Protein AF-A0A3P6PD45-F1 (afdb_monomer_lite)

pLDDT: mean 91.89, std 12.16, range [26.55, 98.56]

Radius of gyration: 24.31 Å; chains: 1; bounding box: 67×61×64 Å

Organism: Anisakis simplex (NCBI:txid6269)

Sequence (466 aa):
MYESKDQSHSRAINNIRQIYTSCMDQQRLAQLGGTELVKAIEVYYTLYSTPSNHTLHRSRSTQMGYWPIVHGEKWHANDFDLTNLLIYTSVTRSMEIFLDIYVSQDQRNVSRRMIHVDQGSLGLGGSARAYYLNMTRYTKQMRAYRQYMINKILLVAEDAGEPRTREEIAKGVEEIIDLEKQIAEIMISEEHRRNYTRLYNSHKLSELNELFPLVDWDRYFRAVMPEDLHDYLNTDPDIIVNEMEFLKKLTDLLRAADPRIITNYIVWRYTSAWSFQLDSRYDDVQQDFLRMLIGKERKSPRWKDCSSAASSRMAYAASALYVREYFNEADKNAAMEMIRDLHEAFREMVTHNDWMDEQTRKIAIEKSRAMQSLIGYPDFVLSDEKLDDFYKLLKFEPGDTYAAMVQKTTKWKQDRAFRRLIEPVDKSDFGISSSTVNAFYSSLKNSITFPAAVLQSPLFDRSFPK

Foldseek 3Di:
DLPDPDDDPFPLLVLLSVLLVLLVPQVVQAVCFCVVLLCLQDVDDDDDDDPDDPDPPPPVDLHLAHQCLQPPPSGDLVPQAPQSLLLNLCQQQNAQDQWRWFWDADPVHLFFIAIEIEGGAFLVGNQCLCCLVCCVVNVLLVVLQLLLLLLLSQSSNVSNVRHDDSVSNSVLSVLLSVLRSLLSVLHDDPVNLPPVVLQFDKDFQVCCCVLAVSHPSLSSCCSQEDPVCNVVVVVRDIHTYRCSSSSNSSNVSVVPDRSSSVSNNSSSSSSSSCPSQHHVSSVVSVQSSCCRNPVNPDDDDSSVVSLVVSCVLQQLSNQLVCCVPPFDVVLQVLVVVVVVVVLVVVLVVLVPDDPDDPVRSVVVNVLSVQEAEATAHDPLSPPSVSSCVVCVQQDDDPPQRSSNSSRSSSSVVSNVRNVSNPPTDDLNDLVGHLLDQDKDADPSSNYIYYRRNVCDPPNHDSPDDD

Structure (mmCIF, N/CA/C/O backbone):
data_AF-A0A3P6PD45-F1
#
_entry.id   AF-A0A3P6PD45-F1
#
loop_
_atom_site.group_PDB
_atom_site.id
_atom_site.type_symbol
_atom_site.label_atom_id
_atom_site.label_alt_id
_atom_site.label_comp_id
_atom_site.label_asym_id
_atom_site.label_entity_id
_atom_site.label_seq_id
_atom_site.pdbx_PDB_ins_code
_atom_site.Cartn_x
_atom_site.Cartn_y
_atom_site.Cartn_z
_atom_site.occupancy
_atom_site.B_iso_or_equiv
_atom_site.auth_seq_id
_atom_site.auth_comp_id
_atom_site.auth_asym_id
_atom_site.auth_atom_id
_atom_site.pdbx_PDB_model_num
ATOM 1 N N . MET A 1 1 ? 23.300 7.900 7.879 1.00 82.44 1 MET A N 1
ATOM 2 C CA . MET A 1 1 ? 22.344 8.357 6.837 1.00 82.44 1 MET A CA 1
ATOM 3 C C . MET A 1 1 ? 21.218 9.234 7.390 1.00 82.44 1 MET A C 1
ATOM 5 O O . MET A 1 1 ? 21.155 10.399 7.012 1.00 82.44 1 MET A O 1
ATOM 9 N N . TYR A 1 2 ? 20.339 8.717 8.261 1.00 86.56 2 TYR A N 1
ATOM 10 C CA . TYR A 1 2 ? 19.138 9.452 8.703 1.00 86.56 2 TYR A CA 1
ATOM 11 C C . TYR A 1 2 ? 19.345 10.404 9.893 1.00 86.56 2 TYR A C 1
ATOM 13 O O . TYR A 1 2 ? 18.588 11.353 10.047 1.00 86.56 2 TYR A O 1
ATOM 21 N N . GLU A 1 3 ? 20.380 10.179 10.705 1.00 83.94 3 GLU A N 1
ATOM 22 C CA . GLU A 1 3 ? 20.633 10.904 11.967 1.00 83.94 3 GLU A CA 1
ATOM 23 C C . GLU A 1 3 ? 21.541 12.136 11.824 1.00 83.94 3 GLU A C 1
ATOM 25 O O . GLU A 1 3 ? 21.916 12.753 12.819 1.00 83.94 3 GLU A O 1
ATOM 30 N N . SER A 1 4 ? 21.924 12.496 10.595 1.00 79.81 4 SER A N 1
ATOM 31 C CA . SER A 1 4 ? 22.726 13.702 10.360 1.00 79.81 4 SER A CA 1
ATOM 32 C C . SER A 1 4 ? 21.954 14.937 10.833 1.00 79.81 4 SER A C 1
ATOM 34 O O . SER A 1 4 ? 20.795 15.129 10.462 1.00 79.81 4 SER A O 1
ATOM 36 N N . LYS A 1 5 ? 22.613 15.756 11.663 1.00 69.25 5 LYS A N 1
ATOM 37 C CA . LYS A 1 5 ? 22.059 17.004 12.209 1.00 69.25 5 LYS A CA 1
ATOM 38 C C . LYS A 1 5 ? 22.133 18.170 11.220 1.00 69.25 5 LYS A C 1
ATOM 40 O O . LYS A 1 5 ? 21.444 19.167 11.420 1.00 69.25 5 LYS A O 1
ATOM 45 N N . ASP A 1 6 ? 22.935 18.037 10.168 1.00 78.56 6 ASP A N 1
ATOM 46 C CA . ASP A 1 6 ? 23.114 19.076 9.162 1.00 78.56 6 ASP A CA 1
ATOM 47 C C . ASP A 1 6 ? 21.929 19.079 8.196 1.00 78.56 6 ASP A C 1
ATOM 49 O O . ASP A 1 6 ? 21.537 18.035 7.658 1.00 78.56 6 ASP A O 1
ATOM 53 N N . GLN A 1 7 ? 21.359 20.259 7.952 1.00 78.62 7 GLN A N 1
ATOM 54 C CA . GLN A 1 7 ? 20.332 20.414 6.928 1.00 78.62 7 GLN A CA 1
ATOM 55 C C . GLN A 1 7 ? 20.950 20.200 5.546 1.00 78.62 7 GLN A C 1
ATOM 57 O O . GLN A 1 7 ? 21.959 20.809 5.197 1.00 78.62 7 GLN A O 1
ATOM 62 N N . SER A 1 8 ? 20.338 19.319 4.757 1.00 88.12 8 SER A N 1
ATOM 63 C CA . SER A 1 8 ? 20.697 19.153 3.351 1.00 88.12 8 SER A CA 1
ATOM 64 C C . SER A 1 8 ? 20.117 20.305 2.531 1.00 88.12 8 SER A C 1
ATOM 66 O O . SER A 1 8 ? 19.059 20.837 2.870 1.00 88.12 8 SER A O 1
ATOM 68 N N . HIS A 1 9 ? 20.767 20.656 1.421 1.00 91.75 9 HIS A N 1
ATOM 69 C CA . HIS A 1 9 ? 20.186 21.566 0.433 1.00 91.75 9 HIS A CA 1
ATOM 70 C C . HIS A 1 9 ? 18.952 20.964 -0.264 1.00 91.75 9 HIS A C 1
ATOM 72 O O . HIS A 1 9 ? 18.079 21.717 -0.685 1.00 91.75 9 HIS A O 1
ATOM 78 N N . SER A 1 10 ? 18.833 19.630 -0.328 1.00 95.75 10 SER A N 1
ATOM 79 C CA . SER A 1 10 ? 17.636 18.952 -0.839 1.00 95.75 10 SER A CA 1
ATOM 80 C C . SER A 1 10 ? 16.531 18.875 0.213 1.00 95.75 10 SER A C 1
ATOM 82 O O . SER A 1 10 ? 16.681 18.277 1.287 1.00 95.75 10 SER A O 1
ATOM 84 N N . ARG A 1 11 ? 15.353 19.390 -0.145 1.00 95.75 11 ARG A N 1
ATOM 85 C CA . ARG A 1 11 ? 14.125 19.239 0.643 1.00 95.75 11 ARG A CA 1
ATOM 86 C C . ARG A 1 11 ? 13.719 17.772 0.765 1.00 95.75 11 ARG A C 1
ATOM 88 O O . ARG A 1 11 ? 13.291 17.359 1.837 1.00 95.75 11 ARG A O 1
ATOM 95 N N . ALA A 1 12 ? 13.852 16.969 -0.289 1.00 96.81 12 ALA A N 1
ATOM 96 C CA . ALA A 1 12 ? 13.518 15.548 -0.253 1.00 96.81 12 ALA A CA 1
ATOM 97 C C . ALA A 1 12 ? 14.374 14.778 0.766 1.00 96.81 12 ALA A C 1
ATOM 99 O O . ALA A 1 12 ? 13.847 13.928 1.489 1.00 96.81 12 ALA A O 1
ATOM 100 N N . ILE A 1 13 ? 15.667 15.109 0.871 1.00 96.12 13 ILE A N 1
ATOM 101 C CA . ILE A 1 13 ? 16.566 14.547 1.887 1.00 96.12 13 ILE A CA 1
ATOM 102 C C . ILE A 1 13 ? 16.152 14.976 3.301 1.00 96.12 13 ILE A C 1
ATOM 104 O O . ILE A 1 13 ? 16.121 14.148 4.215 1.00 96.12 13 ILE A O 1
ATOM 108 N N . ASN A 1 14 ? 15.784 16.243 3.496 1.00 94.94 14 ASN A N 1
ATOM 109 C CA . ASN A 1 14 ? 15.296 16.715 4.795 1.00 94.94 14 ASN A CA 1
ATOM 110 C C . ASN A 1 14 ? 13.967 16.043 5.183 1.00 94.94 14 ASN A C 1
ATOM 112 O O . ASN A 1 14 ? 13.819 15.593 6.317 1.00 94.94 14 ASN A O 1
ATOM 116 N N . ASN A 1 15 ? 13.045 15.878 4.234 1.00 95.94 15 ASN A N 1
ATOM 117 C CA . ASN A 1 15 ? 11.754 15.222 4.440 1.00 95.94 15 ASN A CA 1
ATOM 118 C C . ASN A 1 15 ? 11.910 13.759 4.883 1.00 95.94 15 ASN A C 1
ATOM 120 O O . ASN A 1 15 ? 11.271 13.339 5.846 1.00 95.94 15 ASN A O 1
ATOM 124 N N . ILE A 1 16 ? 12.773 12.966 4.231 1.00 95.81 16 ILE A N 1
ATOM 125 C CA . ILE A 1 16 ? 12.974 11.567 4.647 1.00 95.81 16 ILE A CA 1
ATOM 126 C C . ILE A 1 16 ? 13.627 11.470 6.035 1.00 95.81 16 ILE A C 1
ATOM 128 O O . ILE A 1 16 ? 13.262 10.594 6.823 1.00 95.81 16 ILE A O 1
ATOM 132 N N . ARG A 1 17 ? 14.547 12.387 6.372 1.00 95.38 17 ARG A N 1
ATOM 133 C CA . ARG A 1 17 ? 15.122 12.485 7.723 1.00 95.38 17 ARG A CA 1
ATOM 134 C C . ARG A 1 17 ? 14.058 12.855 8.753 1.00 95.38 17 ARG A C 1
ATOM 136 O O . ARG A 1 17 ? 14.028 12.236 9.808 1.00 95.38 17 ARG A O 1
ATOM 143 N N . GLN A 1 18 ? 13.153 13.776 8.425 1.00 94.94 18 GLN A N 1
ATOM 144 C CA . GLN A 1 18 ? 12.030 14.151 9.286 1.00 94.94 18 GLN A CA 1
ATOM 145 C C . GLN A 1 18 ? 11.092 12.964 9.559 1.00 94.94 18 GLN A C 1
ATOM 147 O O . GLN A 1 18 ? 10.740 12.719 10.707 1.00 94.94 18 GLN A O 1
ATOM 152 N N . ILE A 1 19 ? 10.747 12.165 8.539 1.00 96.00 19 ILE A N 1
ATOM 153 C CA . ILE A 1 19 ? 9.956 10.934 8.731 1.00 96.00 19 ILE A CA 1
ATOM 154 C C . ILE A 1 19 ? 10.662 9.988 9.710 1.00 96.00 19 ILE A C 1
ATOM 156 O O . ILE A 1 19 ? 10.027 9.439 10.612 1.00 96.00 19 ILE A O 1
ATOM 160 N N . TYR A 1 20 ? 11.973 9.787 9.535 1.00 96.19 20 TYR A N 1
ATOM 161 C CA . TYR A 1 20 ? 12.764 8.932 10.419 1.00 96.19 20 TYR A CA 1
ATOM 162 C C . TYR A 1 20 ? 12.787 9.464 11.857 1.00 96.19 20 TYR A C 1
ATOM 164 O O . TYR A 1 20 ? 12.487 8.712 12.783 1.00 96.19 20 TYR A O 1
ATOM 172 N N . THR A 1 21 ? 13.102 10.745 12.061 1.00 95.62 21 THR A N 1
ATOM 173 C CA . THR A 1 21 ? 13.209 11.333 13.403 1.00 95.62 21 THR A CA 1
ATOM 174 C C . THR A 1 21 ? 11.861 11.365 14.117 1.00 95.62 21 THR A C 1
ATOM 176 O O . THR A 1 21 ? 11.799 10.999 15.287 1.00 95.62 21 THR A O 1
ATOM 179 N N . SER A 1 22 ? 10.765 11.682 13.421 1.00 95.50 22 SER A N 1
ATOM 180 C CA . SER A 1 22 ? 9.415 11.624 13.997 1.00 95.50 22 SER A CA 1
ATOM 181 C C . SER A 1 22 ? 8.964 10.201 14.331 1.00 95.50 22 SER A C 1
ATOM 183 O O . SER A 1 22 ? 8.259 10.006 15.315 1.00 95.50 22 SER A O 1
ATOM 185 N N . CYS A 1 23 ? 9.397 9.190 13.572 1.00 96.31 23 CYS A N 1
ATOM 186 C CA . CYS A 1 23 ? 9.180 7.788 13.939 1.00 96.31 23 CYS A CA 1
ATOM 187 C C . CYS A 1 23 ? 9.982 7.378 15.188 1.00 96.31 23 CYS A C 1
ATOM 189 O O . CYS A 1 23 ? 9.529 6.536 15.971 1.00 96.31 23 CYS A O 1
ATOM 191 N N . MET A 1 24 ? 11.179 7.942 15.363 1.00 96.31 24 MET A N 1
ATOM 192 C CA . MET A 1 24 ? 12.079 7.657 16.485 1.00 96.31 24 MET A CA 1
ATOM 193 C C . MET A 1 24 ? 11.674 8.350 17.791 1.00 96.31 24 MET A C 1
ATOM 195 O O . MET A 1 24 ? 12.081 7.893 18.858 1.00 96.31 24 MET A O 1
ATOM 199 N N . ASP A 1 25 ? 10.873 9.415 17.730 1.00 96.00 25 ASP A N 1
ATOM 200 C CA . ASP A 1 25 ? 10.447 10.200 18.893 1.00 96.00 25 ASP A CA 1
ATOM 201 C C . ASP A 1 25 ? 9.374 9.478 19.731 1.00 96.00 25 ASP A C 1
ATOM 203 O O . ASP A 1 25 ? 8.176 9.767 19.684 1.00 96.00 25 ASP A O 1
ATOM 207 N N . GLN A 1 26 ? 9.817 8.504 20.527 1.00 95.44 26 GLN A N 1
ATOM 208 C CA . GLN A 1 26 ? 8.937 7.730 21.404 1.00 95.44 26 GLN A CA 1
ATOM 209 C C . GLN A 1 26 ? 8.304 8.578 22.515 1.00 95.44 26 GLN A C 1
ATOM 211 O O . GLN A 1 26 ? 7.221 8.235 22.985 1.00 95.44 26 GLN A O 1
ATOM 216 N N . GLN A 1 27 ? 8.936 9.685 22.924 1.00 96.94 27 GLN A N 1
ATOM 217 C CA . GLN A 1 27 ? 8.367 10.583 23.928 1.00 96.94 27 GLN A CA 1
ATOM 218 C C . GLN A 1 27 ? 7.134 11.291 23.366 1.00 96.94 27 GLN A C 1
ATOM 220 O O . GLN A 1 27 ? 6.096 11.339 24.028 1.00 96.94 27 GLN A O 1
ATOM 225 N N . ARG A 1 28 ? 7.218 11.790 22.129 1.00 95.94 28 ARG A N 1
ATOM 226 C CA . ARG A 1 28 ? 6.076 12.401 21.451 1.00 95.94 28 ARG A CA 1
ATOM 227 C C . ARG A 1 28 ? 4.960 11.395 21.186 1.00 95.94 28 ARG A C 1
ATOM 229 O O . ARG A 1 28 ? 3.799 11.727 21.408 1.00 95.94 28 ARG A O 1
ATOM 236 N N . LEU A 1 29 ? 5.296 10.173 20.769 1.00 96.31 29 LEU A N 1
ATOM 237 C CA . LEU A 1 29 ? 4.307 9.103 20.582 1.00 96.31 29 LEU A CA 1
ATOM 238 C C . LEU A 1 29 ? 3.603 8.743 21.899 1.00 96.31 29 LEU A C 1
ATOM 240 O O . LEU A 1 29 ? 2.384 8.612 21.915 1.00 96.31 29 LEU A O 1
ATOM 244 N N . ALA A 1 30 ? 4.336 8.670 23.014 1.00 96.56 30 ALA A N 1
ATOM 245 C CA . ALA A 1 30 ? 3.757 8.423 24.335 1.00 96.56 30 ALA A CA 1
ATOM 246 C C . ALA A 1 30 ? 2.832 9.558 24.808 1.00 96.56 30 ALA A C 1
ATOM 248 O O . ALA A 1 30 ? 1.809 9.289 25.425 1.00 96.56 30 ALA A O 1
ATOM 249 N N . GLN A 1 31 ? 3.153 10.820 24.495 1.00 96.44 31 GLN A N 1
ATOM 250 C CA . GLN A 1 31 ? 2.271 11.959 24.793 1.00 96.44 31 GLN A CA 1
ATOM 251 C C . GLN A 1 31 ? 0.962 11.921 23.997 1.00 96.44 31 GLN A C 1
ATOM 253 O O . GLN A 1 31 ? -0.064 12.386 24.487 1.00 96.44 31 GLN A O 1
ATOM 258 N N . LEU A 1 32 ? 1.006 11.432 22.756 1.00 95.38 32 LEU A N 1
ATOM 259 C CA . LEU A 1 32 ? -0.166 11.345 21.885 1.00 95.38 32 LEU A CA 1
ATOM 260 C C . LEU A 1 32 ? -1.017 10.103 22.185 1.00 95.38 32 LEU A C 1
ATOM 262 O O . LEU A 1 32 ? -2.236 10.151 22.006 1.00 95.38 32 LEU A O 1
ATOM 266 N N . GLY A 1 33 ? -0.407 9.010 22.651 1.00 95.25 33 GLY A N 1
ATOM 267 C CA . GLY A 1 33 ? -1.102 7.755 22.931 1.00 95.25 33 GLY A CA 1
ATOM 268 C C . GLY A 1 33 ? -1.842 7.230 21.698 1.00 95.25 33 GLY A C 1
ATOM 269 O O . GLY A 1 33 ? -1.303 7.238 20.589 1.00 95.25 33 GLY A O 1
ATOM 270 N N . GLY A 1 34 ? -3.102 6.821 21.869 1.00 95.62 34 GLY A N 1
ATOM 271 C CA . GLY A 1 34 ? -4.020 6.518 20.765 1.00 95.62 34 GLY A CA 1
ATOM 272 C C . GLY A 1 34 ? -4.863 7.697 20.279 1.00 95.62 34 GLY A C 1
ATOM 273 O O . GLY A 1 34 ? -5.700 7.505 19.399 1.00 95.62 34 GLY A O 1
ATOM 274 N N . THR A 1 35 ? -4.650 8.916 20.788 1.00 94.75 35 THR A N 1
ATOM 275 C CA . THR A 1 35 ? -5.521 10.078 20.520 1.00 94.75 35 THR A CA 1
ATOM 276 C C . THR A 1 35 ? -5.687 10.367 19.028 1.00 94.75 35 THR A C 1
ATOM 278 O O . THR A 1 35 ? -6.779 10.705 18.581 1.00 94.75 35 THR A O 1
ATOM 281 N N . GLU A 1 36 ? -4.620 10.257 18.229 1.00 94.00 36 GLU A N 1
ATOM 282 C CA . GLU A 1 36 ? -4.703 10.512 16.782 1.00 94.00 36 GLU A CA 1
ATOM 283 C C . GLU A 1 36 ? -5.501 9.433 16.038 1.00 94.00 36 GLU A C 1
ATOM 285 O O . GLU A 1 36 ? -6.238 9.762 15.109 1.00 94.00 36 GLU A O 1
ATOM 290 N N . LEU A 1 37 ? -5.395 8.168 16.461 1.00 95.06 37 LEU A N 1
ATOM 291 C CA . LEU A 1 37 ? -6.194 7.069 15.917 1.00 95.06 37 LEU A CA 1
ATOM 292 C C . LEU A 1 37 ? -7.666 7.229 16.297 1.00 95.06 37 LEU A C 1
ATOM 294 O O . LEU A 1 37 ? -8.526 7.131 15.426 1.00 95.06 37 LEU A O 1
ATOM 298 N N . VAL A 1 38 ? -7.946 7.500 17.573 1.00 94.94 38 VAL A N 1
ATOM 299 C CA . VAL A 1 38 ? -9.303 7.750 18.074 1.00 94.94 38 VAL A CA 1
ATOM 300 C C . VAL A 1 38 ? -9.928 8.901 17.306 1.00 94.94 38 VAL A C 1
ATOM 302 O O . VAL A 1 38 ? -10.983 8.715 16.716 1.00 94.94 38 VAL A O 1
ATOM 305 N N . LYS A 1 39 ? -9.229 10.039 17.186 1.00 91.75 39 LYS A N 1
ATOM 306 C CA . LYS A 1 39 ? -9.688 11.152 16.351 1.00 91.75 39 LYS A CA 1
ATOM 307 C C . LYS A 1 39 ? -9.977 10.676 14.939 1.00 91.75 39 LYS A C 1
ATOM 309 O O . LYS A 1 39 ? -11.072 10.914 14.469 1.00 91.75 39 LYS A O 1
ATOM 314 N N . ALA A 1 40 ? -9.062 9.977 14.271 1.00 91.12 40 ALA A N 1
ATOM 315 C CA . ALA A 1 40 ? -9.292 9.508 12.905 1.00 91.12 40 ALA A CA 1
ATOM 316 C C . ALA A 1 40 ? -10.551 8.628 12.753 1.00 91.12 40 ALA A C 1
ATOM 318 O O . ALA A 1 40 ? -11.258 8.748 11.755 1.00 91.12 40 ALA A O 1
ATOM 319 N N . ILE A 1 41 ? -10.864 7.795 13.746 1.00 91.12 41 ILE A N 1
ATOM 320 C CA . ILE A 1 41 ? -12.101 7.005 13.781 1.00 91.12 41 ILE A CA 1
ATOM 321 C C . ILE A 1 41 ? -13.312 7.916 14.028 1.00 91.12 41 ILE A C 1
ATOM 323 O O . ILE A 1 41 ? -14.289 7.878 13.285 1.00 91.12 41 ILE A O 1
ATOM 327 N N . GLU A 1 42 ? -13.238 8.759 15.054 1.00 86.00 42 GLU A N 1
ATOM 328 C CA . GLU A 1 42 ? -14.343 9.589 15.527 1.00 86.00 42 GLU A CA 1
ATOM 329 C C . GLU A 1 42 ? -14.628 10.816 14.654 1.00 86.00 42 GLU A C 1
ATOM 331 O O . GLU A 1 42 ? -15.706 11.382 14.818 1.00 86.00 42 GLU A O 1
ATOM 336 N N . VAL A 1 43 ? -13.688 11.266 13.793 1.00 65.06 43 VAL A N 1
ATOM 337 C CA . VAL A 1 43 ? -13.631 12.667 13.324 1.00 65.06 43 VAL A CA 1
ATOM 338 C C . VAL A 1 43 ? -15.003 13.173 12.898 1.00 65.06 43 VAL A C 1
ATOM 340 O O . VAL A 1 43 ? -15.542 12.866 11.836 1.00 65.06 43 VAL A O 1
ATOM 343 N N . TYR A 1 44 ? -15.456 14.043 13.789 1.00 48.38 44 TYR A N 1
ATOM 344 C CA . TYR A 1 44 ? -16.492 15.041 13.741 1.00 48.38 44 TYR A CA 1
ATOM 345 C C . TYR A 1 44 ? -15.869 16.292 13.090 1.00 48.38 44 TYR A C 1
ATOM 347 O O . TYR A 1 44 ? -14.911 16.844 13.622 1.00 48.38 44 TYR A O 1
ATOM 355 N N . TYR A 1 45 ? -16.360 16.691 11.911 1.00 37.16 45 TYR A N 1
ATOM 356 C CA . TYR A 1 45 ? -16.074 17.953 11.196 1.00 37.16 45 TYR A CA 1
ATOM 357 C C . TYR A 1 45 ? -14.659 18.567 11.337 1.00 37.16 45 TYR A C 1
ATOM 359 O O . TYR A 1 45 ? -14.409 19.389 12.217 1.00 37.16 45 TYR A O 1
ATOM 367 N N . THR A 1 46 ? -13.782 18.342 10.353 1.00 30.95 46 THR A N 1
ATOM 368 C CA . THR A 1 46 ? -12.708 19.298 10.027 1.00 30.95 46 THR A CA 1
ATOM 369 C C . THR A 1 46 ? -13.142 20.183 8.859 1.00 30.95 46 THR A C 1
ATOM 371 O O . THR A 1 46 ? -13.246 19.745 7.716 1.00 30.95 46 THR A O 1
ATOM 374 N N . LEU A 1 47 ? -13.428 21.451 9.165 1.00 28.98 47 LEU A N 1
ATOM 375 C CA . LEU A 1 47 ? -13.618 22.512 8.179 1.00 28.98 47 LEU A CA 1
ATOM 376 C C . LEU A 1 47 ? -12.283 22.772 7.469 1.00 28.98 47 LEU A C 1
ATOM 378 O O . LEU A 1 47 ? -11.345 23.265 8.090 1.00 28.98 47 LEU A O 1
ATOM 382 N N . TYR A 1 48 ? -12.214 22.499 6.169 1.00 32.84 48 TYR A N 1
ATOM 383 C CA . TYR A 1 48 ? -11.236 23.140 5.294 1.00 32.84 48 TYR A CA 1
ATOM 384 C C . TYR A 1 48 ? -11.964 24.225 4.503 1.00 32.84 48 TYR A C 1
ATOM 386 O O . TYR A 1 48 ? -12.917 23.934 3.782 1.00 32.84 48 TYR A O 1
ATOM 394 N N . SER A 1 49 ? -11.547 25.482 4.664 1.00 26.55 49 SER A N 1
ATOM 395 C CA . SER A 1 49 ? -11.954 26.568 3.776 1.00 26.55 49 SER A CA 1
ATOM 396 C C . SER A 1 49 ? -11.066 26.557 2.533 1.00 26.55 49 SER A C 1
ATOM 398 O O . SER A 1 49 ? -9.839 26.577 2.627 1.00 26.55 49 SER A O 1
ATOM 400 N N . THR A 1 50 ? -11.678 26.5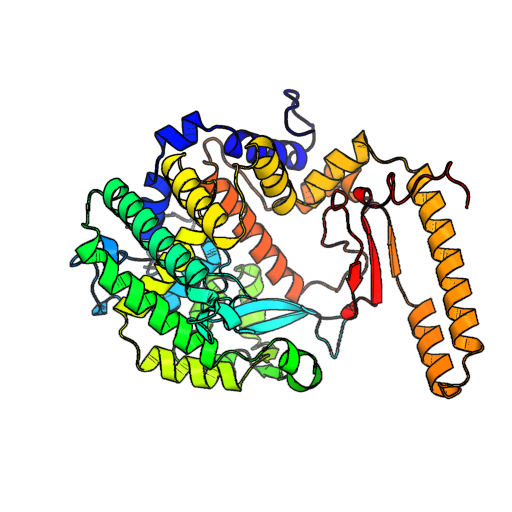37 1.353 1.00 32.00 50 THR A N 1
ATOM 401 C CA . THR A 1 50 ? -11.001 26.930 0.116 1.00 32.00 50 THR A CA 1
ATOM 402 C C . THR A 1 50 ? -11.091 28.457 -0.035 1.00 32.00 50 THR A C 1
ATOM 404 O O . THR A 1 50 ? -12.116 29.040 0.324 1.00 32.00 50 THR A O 1
ATOM 407 N N . PRO A 1 51 ? -10.062 29.151 -0.561 1.00 36.56 51 PRO A N 1
ATOM 408 C CA . PRO A 1 51 ? -10.080 30.611 -0.714 1.00 36.56 51 PRO A CA 1
ATOM 409 C C . PRO A 1 51 ? -10.952 31.138 -1.867 1.00 36.56 51 PRO A C 1
ATOM 411 O O . PRO A 1 51 ? -10.735 32.259 -2.322 1.00 36.56 51 PRO A O 1
ATOM 414 N N . SER A 1 52 ? -11.915 30.373 -2.380 1.00 40.56 52 SER A N 1
ATOM 415 C CA . SER A 1 52 ? -12.732 30.813 -3.512 1.00 40.56 52 SER A CA 1
ATOM 416 C C . SER A 1 52 ? -14.169 30.293 -3.437 1.00 40.56 52 SER A C 1
ATOM 418 O O . SER A 1 52 ? -14.430 29.097 -3.495 1.00 40.56 52 SER A O 1
ATOM 420 N N . ASN A 1 53 ? -15.083 31.266 -3.383 1.00 33.56 53 ASN A N 1
ATOM 421 C CA . ASN A 1 53 ? -16.543 31.205 -3.486 1.00 33.56 53 ASN A CA 1
ATOM 422 C C . ASN A 1 53 ? -17.343 30.784 -2.238 1.00 33.56 53 ASN A C 1
ATOM 424 O O . ASN A 1 53 ? -17.356 29.642 -1.796 1.00 33.56 53 ASN A O 1
ATOM 428 N N . HIS A 1 54 ? -18.120 31.755 -1.738 1.00 35.19 54 HIS A N 1
ATOM 429 C CA . HIS A 1 54 ? -19.119 31.675 -0.664 1.00 35.19 54 HIS A CA 1
ATOM 430 C C . HIS A 1 54 ? -20.372 30.854 -1.033 1.00 35.19 54 HIS A C 1
ATOM 432 O O . HIS A 1 54 ? -21.505 31.272 -0.807 1.00 35.19 54 HIS A O 1
ATOM 438 N N . THR A 1 55 ? -20.190 29.652 -1.567 1.00 28.75 55 THR A N 1
ATOM 439 C CA . THR A 1 55 ? -21.233 28.624 -1.573 1.00 28.75 55 THR A CA 1
ATOM 440 C C . THR A 1 55 ? -20.767 27.500 -0.663 1.00 28.75 55 THR A C 1
ATOM 442 O O . THR A 1 55 ? -19.803 26.800 -0.952 1.00 28.75 55 THR A O 1
ATOM 445 N N . LEU A 1 56 ? -21.444 27.347 0.480 1.00 29.34 56 LEU A N 1
ATOM 446 C CA . LEU A 1 56 ? -21.316 26.170 1.334 1.00 29.34 56 LEU A CA 1
ATOM 447 C C . LEU A 1 56 ? -21.825 24.959 0.539 1.00 29.34 56 LEU A C 1
ATOM 449 O O . LEU A 1 56 ? -22.975 24.541 0.672 1.00 29.34 56 LEU A O 1
ATOM 453 N N . HIS A 1 57 ? -20.975 24.375 -0.300 1.00 32.09 57 HIS A N 1
ATOM 454 C CA . HIS A 1 57 ? -21.167 22.990 -0.678 1.00 32.09 57 HIS A CA 1
ATOM 455 C C . HIS A 1 57 ? -20.997 22.187 0.610 1.00 32.09 57 HIS A C 1
ATOM 457 O O . HIS A 1 57 ? -19.890 22.021 1.120 1.00 32.09 57 HIS A O 1
ATOM 463 N N . ARG A 1 58 ? -22.120 21.719 1.171 1.00 35.53 58 ARG A N 1
ATOM 464 C CA . ARG A 1 58 ? -22.141 20.592 2.107 1.00 35.53 58 ARG A CA 1
ATOM 465 C C . ARG A 1 58 ? -21.566 19.383 1.366 1.00 35.53 58 ARG A C 1
ATOM 467 O O . ARG A 1 58 ? -22.311 18.528 0.900 1.00 35.53 58 ARG A O 1
ATOM 474 N N . SER A 1 59 ? -20.247 19.323 1.222 1.00 38.28 59 SER A N 1
ATOM 475 C CA . SER A 1 59 ? -19.566 18.065 0.968 1.00 38.28 59 SER A CA 1
ATOM 476 C C . SER A 1 59 ? -19.852 17.220 2.202 1.00 38.28 59 SER A C 1
ATOM 478 O O . SER A 1 59 ? -19.399 17.558 3.297 1.00 38.28 59 SER A O 1
ATOM 480 N N . ARG A 1 60 ? -20.734 16.219 2.068 1.00 45.44 60 ARG A N 1
ATOM 481 C CA . ARG A 1 60 ? -20.969 15.220 3.115 1.00 45.44 60 ARG A CA 1
ATOM 482 C C . ARG A 1 60 ? -19.603 14.613 3.416 1.00 45.44 60 ARG A C 1
ATOM 484 O O . ARG A 1 60 ? -19.029 13.908 2.596 1.00 45.44 60 ARG A O 1
ATOM 491 N N . SER A 1 61 ? -19.062 15.042 4.543 1.00 45.94 61 SER A N 1
ATOM 492 C CA . SER A 1 61 ? -17.679 14.897 4.956 1.00 45.94 61 SER A CA 1
ATOM 493 C C . SER A 1 61 ? -17.215 13.449 4.896 1.00 45.94 61 SER A C 1
ATOM 495 O O . SER A 1 61 ? -17.900 12.564 5.402 1.00 45.94 61 SER A O 1
ATOM 497 N N . THR A 1 62 ? -16.018 13.246 4.350 1.00 55.47 62 THR A N 1
ATOM 498 C CA . THR A 1 62 ? -15.215 12.022 4.420 1.00 55.47 62 THR A CA 1
ATOM 499 C C . THR A 1 62 ? -14.916 11.672 5.884 1.00 55.47 62 THR A C 1
ATOM 501 O O . THR A 1 62 ? -13.851 12.008 6.403 1.00 55.47 62 THR A O 1
ATOM 504 N N . GLN A 1 63 ? -15.872 11.068 6.580 1.00 69.81 63 GLN A N 1
ATOM 505 C CA . GLN A 1 63 ? -15.751 10.630 7.975 1.00 69.81 63 GLN A CA 1
ATOM 506 C C . GLN A 1 63 ? -15.774 9.105 8.028 1.00 69.81 63 GLN A C 1
ATOM 508 O O . GLN A 1 63 ? -16.487 8.483 7.250 1.00 69.81 63 GLN A O 1
ATOM 513 N N . MET A 1 64 ? -15.025 8.491 8.940 1.00 78.31 64 MET A N 1
ATOM 514 C CA . MET A 1 64 ? -15.140 7.048 9.172 1.00 78.31 64 MET A CA 1
ATOM 515 C C . MET A 1 64 ? -16.423 6.711 9.946 1.00 78.31 64 MET A C 1
ATOM 517 O O . MET A 1 64 ? -17.069 5.710 9.657 1.00 78.31 64 MET A O 1
ATOM 521 N N . GLY A 1 65 ? -16.823 7.573 10.882 1.00 78.81 65 GLY A N 1
ATOM 522 C CA . GLY A 1 65 ? -17.921 7.299 11.804 1.00 78.81 65 GLY A CA 1
ATOM 523 C C . GLY A 1 65 ? -17.464 6.451 12.993 1.00 78.81 65 GLY A C 1
ATOM 524 O O . GLY A 1 65 ? -16.417 5.804 12.968 1.00 78.81 65 GLY A O 1
ATOM 525 N N . TYR A 1 66 ? -18.253 6.472 14.066 1.00 90.81 66 TYR A N 1
ATOM 526 C CA . TYR A 1 66 ? -17.940 5.741 15.292 1.00 90.81 66 TYR A CA 1
ATOM 527 C C . TYR A 1 66 ? -17.721 4.242 15.037 1.00 90.81 66 TYR A C 1
ATOM 529 O O . TYR A 1 66 ? -18.447 3.616 14.274 1.00 90.81 66 TYR A O 1
ATOM 537 N N . TRP A 1 67 ? -16.745 3.634 15.715 1.00 94.94 67 TRP A N 1
ATOM 538 C CA . TRP A 1 67 ? -16.519 2.183 15.678 1.00 94.94 67 TRP A CA 1
ATOM 539 C C . TRP A 1 67 ? -17.539 1.454 16.569 1.00 94.94 67 TRP A C 1
ATOM 541 O O . TRP A 1 67 ? -17.448 1.633 17.788 1.00 94.94 67 TRP A O 1
ATOM 551 N N . PRO A 1 68 ? -18.463 0.618 16.041 1.00 96.00 68 PRO A N 1
ATOM 552 C CA . PRO A 1 68 ? -19.533 0.041 16.859 1.00 96.00 68 PRO A CA 1
ATOM 553 C C . PRO A 1 68 ? -19.058 -0.747 18.084 1.00 96.00 68 PRO A C 1
ATOM 555 O O . PRO A 1 68 ? -19.650 -0.632 19.153 1.00 96.00 68 PRO A O 1
ATOM 558 N N . ILE A 1 69 ? -17.982 -1.532 17.956 1.00 96.69 69 ILE A N 1
ATOM 559 C CA . ILE A 1 69 ? -17.459 -2.352 19.063 1.00 96.69 69 ILE A CA 1
ATOM 560 C C . ILE A 1 69 ? -16.898 -1.518 20.227 1.00 96.69 69 ILE A C 1
ATOM 562 O O . ILE A 1 69 ? -16.845 -2.003 21.352 1.00 96.69 69 ILE A O 1
ATOM 566 N N . VAL A 1 70 ? -16.484 -0.275 19.960 1.00 96.81 70 VAL A N 1
ATOM 567 C CA . VAL A 1 70 ? -15.949 0.653 20.968 1.00 96.81 70 VAL A CA 1
ATOM 568 C C . VAL A 1 70 ? -17.048 1.588 21.467 1.00 96.81 70 VAL A C 1
ATOM 570 O O . VAL A 1 70 ? -17.275 1.696 22.667 1.00 96.81 70 VAL A O 1
ATOM 573 N N . HIS A 1 71 ? -17.788 2.218 20.560 1.00 94.81 71 HIS A N 1
ATOM 574 C CA . HIS A 1 71 ? -18.674 3.336 20.892 1.00 94.81 71 HIS A CA 1
ATOM 575 C C . HIS A 1 71 ? -20.141 2.930 21.096 1.00 94.81 71 HIS A C 1
ATOM 577 O O . HIS A 1 71 ? -20.945 3.755 21.525 1.00 94.81 71 HIS A O 1
ATOM 583 N N . GLY A 1 72 ? -20.508 1.675 20.806 1.00 92.38 72 GLY A N 1
ATOM 584 C CA . GLY A 1 72 ? -21.849 1.141 21.047 1.00 92.38 72 GLY A CA 1
ATOM 585 C C . GLY A 1 72 ? -22.949 1.995 20.415 1.00 92.38 72 GLY A C 1
ATOM 586 O O . GLY A 1 72 ? -22.988 2.162 19.198 1.00 92.38 72 GLY A O 1
ATOM 587 N N . GLU A 1 73 ? -23.823 2.553 21.253 1.00 90.12 73 GLU A N 1
ATOM 588 C CA . GLU A 1 73 ? -25.012 3.319 20.849 1.00 90.12 73 GLU A CA 1
ATOM 589 C C . GLU A 1 73 ? -24.709 4.626 20.105 1.00 90.12 73 GLU A C 1
ATOM 591 O O . GLU A 1 73 ? -25.590 5.147 19.425 1.00 90.12 73 GLU A O 1
ATOM 596 N N . LYS A 1 74 ? -23.476 5.148 20.187 1.00 91.44 74 LYS A N 1
ATOM 597 C CA . LYS A 1 74 ? -23.065 6.319 19.394 1.00 91.44 74 LYS A CA 1
ATOM 598 C C . LYS A 1 74 ? -22.990 6.014 17.895 1.00 91.44 74 LYS A C 1
ATOM 600 O O . LYS A 1 74 ? -23.011 6.935 17.087 1.00 91.44 74 LYS A O 1
ATOM 605 N N . TRP A 1 75 ? -22.868 4.742 17.511 1.00 93.06 75 TRP A N 1
ATOM 606 C CA . TRP A 1 75 ? -22.951 4.335 16.114 1.00 93.06 75 TRP A CA 1
ATOM 607 C C . TRP A 1 75 ? -24.402 4.037 15.729 1.00 93.06 75 TRP A C 1
ATOM 609 O O . TRP A 1 75 ? -25.094 3.274 16.405 1.00 93.06 75 TRP A O 1
ATOM 619 N N . HIS A 1 76 ? -24.849 4.592 14.604 1.00 89.88 76 HIS A N 1
ATOM 620 C CA . HIS A 1 76 ? -26.209 4.417 14.109 1.00 89.88 76 HIS A CA 1
ATOM 621 C C . HIS A 1 76 ? -26.214 3.707 12.756 1.00 89.88 76 HIS A C 1
ATOM 623 O O . HIS A 1 76 ? -25.583 4.150 11.800 1.00 89.88 76 HIS A O 1
ATOM 629 N N . ALA A 1 77 ? -26.999 2.632 12.647 1.00 90.81 77 ALA A N 1
ATOM 630 C CA . ALA A 1 77 ? -27.106 1.852 11.413 1.00 90.81 77 ALA A CA 1
ATOM 631 C C . ALA A 1 77 ? -27.634 2.668 10.218 1.00 90.81 77 ALA A C 1
ATOM 633 O O . ALA A 1 77 ? -27.272 2.386 9.081 1.00 90.81 77 ALA A O 1
ATOM 634 N N . ASN A 1 78 ? -28.447 3.700 10.471 1.00 89.19 78 ASN A N 1
ATOM 635 C CA . ASN A 1 78 ? -28.989 4.579 9.427 1.00 89.19 78 ASN A CA 1
ATOM 636 C C . ASN A 1 78 ? -27.927 5.480 8.776 1.00 89.19 78 ASN A C 1
ATOM 638 O O . ASN A 1 78 ? -28.150 5.955 7.665 1.00 89.19 78 ASN A O 1
ATOM 642 N N . ASP A 1 79 ? -26.790 5.693 9.443 1.00 86.94 79 ASP A N 1
ATOM 643 C CA . ASP A 1 79 ? -25.673 6.488 8.922 1.00 86.94 79 ASP A CA 1
ATOM 644 C C . ASP A 1 79 ? -24.659 5.622 8.156 1.00 86.94 79 ASP A C 1
ATOM 646 O O . ASP A 1 79 ? -23.650 6.128 7.659 1.00 86.94 79 ASP A O 1
ATOM 650 N N . PHE A 1 80 ? -24.898 4.307 8.062 1.00 92.19 80 PHE A N 1
ATOM 651 C CA . PHE A 1 80 ? -24.008 3.399 7.356 1.00 92.19 80 PHE A CA 1
ATOM 652 C C . PHE A 1 80 ? -23.932 3.743 5.867 1.00 92.19 80 PHE A C 1
ATOM 654 O O . PHE A 1 80 ? -24.919 3.700 5.134 1.00 92.19 80 PHE A O 1
ATOM 661 N N . ASP A 1 81 ? -22.711 4.009 5.415 1.00 93.38 81 ASP A N 1
ATOM 662 C CA . ASP A 1 81 ? -22.397 4.287 4.025 1.00 93.38 81 ASP A CA 1
ATOM 663 C C . ASP A 1 81 ? -21.078 3.598 3.665 1.00 93.38 81 ASP A C 1
ATOM 665 O O . ASP A 1 81 ? -19.984 4.081 3.980 1.00 93.38 81 ASP A O 1
ATOM 669 N N . LEU A 1 82 ? -21.185 2.445 2.998 1.00 95.81 82 LEU A N 1
ATOM 670 C CA . LEU A 1 82 ? -20.023 1.669 2.568 1.00 95.81 82 LEU A CA 1
ATOM 671 C C . LEU A 1 82 ? -19.103 2.483 1.647 1.00 95.81 82 LEU A C 1
ATOM 673 O O . LEU A 1 82 ? -17.883 2.413 1.789 1.00 95.81 82 LEU A O 1
ATOM 677 N N . THR A 1 83 ? -19.670 3.290 0.745 1.00 95.75 83 THR A N 1
ATOM 678 C CA . THR A 1 83 ? -18.888 4.135 -0.170 1.00 95.75 83 THR A CA 1
ATOM 679 C C . THR A 1 83 ? -18.018 5.101 0.625 1.00 95.75 83 THR A C 1
ATOM 681 O O . THR A 1 83 ? -16.823 5.224 0.363 1.00 95.75 83 THR A O 1
ATOM 684 N N . ASN A 1 84 ? -18.593 5.752 1.638 1.00 93.50 84 ASN A N 1
ATOM 685 C CA . ASN A 1 84 ? -17.866 6.683 2.497 1.00 93.50 84 ASN A CA 1
ATOM 686 C C . ASN A 1 84 ? -16.703 6.009 3.241 1.00 93.50 84 ASN A C 1
ATOM 688 O O . ASN A 1 84 ? -15.591 6.537 3.272 1.00 93.50 84 ASN A O 1
ATOM 692 N N . LEU A 1 85 ? -16.953 4.828 3.812 1.00 94.38 85 LEU A N 1
ATOM 693 C CA . LEU A 1 85 ? -15.956 4.053 4.551 1.00 94.38 85 LEU A CA 1
ATOM 694 C C . LEU A 1 85 ? -14.772 3.644 3.658 1.00 94.38 85 LEU A C 1
ATOM 696 O O . LEU A 1 85 ? -13.608 3.766 4.059 1.00 94.38 85 LEU A O 1
ATOM 700 N N . LEU A 1 86 ? -15.053 3.206 2.428 1.00 95.44 86 LEU A N 1
ATOM 701 C CA . LEU A 1 86 ? -14.019 2.854 1.454 1.00 95.44 86 LEU A CA 1
ATOM 702 C C . LEU A 1 86 ? -13.249 4.086 0.963 1.00 95.44 86 LEU A C 1
ATOM 704 O O . LEU A 1 86 ? -12.022 4.039 0.902 1.00 95.44 86 LEU A O 1
ATOM 708 N N . ILE A 1 87 ? -13.923 5.213 0.696 1.00 94.38 87 ILE A N 1
ATOM 709 C CA . ILE A 1 87 ? -13.253 6.484 0.365 1.00 94.38 87 ILE A CA 1
ATOM 710 C C . ILE A 1 87 ? -12.300 6.883 1.490 1.00 94.38 87 ILE A C 1
ATOM 712 O O . ILE A 1 87 ? -11.125 7.148 1.240 1.00 94.38 87 ILE A O 1
ATOM 716 N N . TYR A 1 88 ? -12.784 6.910 2.734 1.00 92.81 88 TYR A N 1
ATOM 717 C CA . TYR A 1 88 ? -11.994 7.365 3.872 1.00 92.81 88 TYR A CA 1
ATOM 718 C C . TYR A 1 88 ? -10.728 6.521 4.052 1.00 92.81 88 TYR A C 1
ATOM 720 O O . TYR A 1 88 ? -9.621 7.056 4.160 1.00 92.81 88 TYR A O 1
ATOM 728 N N . THR A 1 89 ? -10.872 5.195 4.056 1.00 93.56 89 THR A N 1
ATOM 729 C CA . THR A 1 89 ? -9.742 4.271 4.238 1.00 93.56 89 THR A CA 1
ATOM 730 C C . THR A 1 89 ? -8.773 4.285 3.053 1.00 93.56 89 THR A C 1
ATOM 732 O O . THR A 1 89 ? -7.557 4.198 3.258 1.00 93.56 89 THR A O 1
ATOM 735 N N . SER A 1 90 ? -9.275 4.486 1.832 1.00 92.38 90 SER A N 1
ATOM 736 C CA . SER A 1 90 ? -8.465 4.642 0.621 1.00 92.38 90 SER A CA 1
ATOM 737 C C . SER A 1 90 ? -7.660 5.948 0.624 1.00 92.38 90 SER A C 1
ATOM 739 O O . SER A 1 90 ? -6.443 5.919 0.449 1.00 92.38 90 SER A O 1
ATOM 741 N N . VAL A 1 91 ? -8.285 7.089 0.923 1.00 90.50 91 VAL A N 1
ATOM 742 C CA . VAL A 1 91 ? -7.624 8.409 0.913 1.00 90.50 91 VAL A CA 1
ATOM 743 C C . VAL A 1 91 ? -6.591 8.552 2.034 1.00 90.50 91 VAL A C 1
ATOM 745 O O . VAL A 1 91 ? -5.535 9.157 1.845 1.00 90.50 91 VAL A O 1
ATOM 748 N N . THR A 1 92 ? -6.881 8.026 3.226 1.00 90.56 92 THR A N 1
ATOM 749 C CA . THR A 1 92 ? -6.032 8.260 4.409 1.00 90.56 92 THR A CA 1
ATOM 750 C C . THR A 1 92 ? -4.903 7.240 4.565 1.00 90.56 92 THR A C 1
ATOM 752 O O . THR A 1 92 ? -3.858 7.554 5.154 1.00 90.56 92 THR A O 1
ATOM 755 N N . ARG A 1 93 ? -5.104 6.011 4.073 1.00 91.31 93 ARG A N 1
ATOM 756 C CA . ARG A 1 93 ? -4.188 4.878 4.282 1.00 91.31 93 ARG A CA 1
ATOM 757 C C . ARG A 1 93 ? -3.998 3.983 3.047 1.00 91.31 93 ARG A C 1
ATOM 759 O O . ARG A 1 93 ? -3.201 3.056 3.134 1.00 91.31 93 ARG A O 1
ATOM 766 N N . SER A 1 94 ? -4.657 4.268 1.917 1.00 92.50 94 SER A N 1
ATOM 767 C CA . SER A 1 94 ? -4.628 3.449 0.688 1.00 92.50 94 SER A CA 1
ATOM 768 C C . SER A 1 94 ? -4.869 1.968 0.969 1.00 92.50 94 SER A C 1
ATOM 770 O O . SER A 1 94 ? -4.114 1.103 0.530 1.00 92.50 94 SER A O 1
ATOM 772 N N . MET A 1 95 ? -5.900 1.696 1.769 1.00 91.31 95 MET A N 1
ATOM 773 C CA . MET A 1 95 ? -6.246 0.344 2.195 1.00 91.31 95 MET A CA 1
ATOM 774 C C . MET A 1 95 ? -7.050 -0.399 1.126 1.00 91.31 95 MET A C 1
ATOM 776 O O . MET A 1 95 ? -8.040 0.113 0.615 1.00 91.31 95 MET A O 1
ATOM 780 N N . GLU A 1 96 ? -6.667 -1.646 0.883 1.00 91.94 96 GLU A N 1
ATOM 781 C CA . GLU A 1 96 ? -7.350 -2.626 0.025 1.00 91.94 96 GLU A CA 1
ATOM 782 C C . GLU A 1 96 ? -8.368 -3.451 0.840 1.00 91.94 96 GLU A C 1
ATOM 784 O O . GLU A 1 96 ? -8.157 -4.628 1.155 1.00 91.94 96 GLU A O 1
ATOM 789 N N . ILE A 1 97 ? -9.460 -2.810 1.274 1.00 95.00 97 ILE A N 1
ATOM 790 C CA . ILE A 1 97 ? -10.526 -3.477 2.039 1.00 95.00 97 ILE A CA 1
ATOM 791 C C . ILE A 1 97 ? -11.609 -3.955 1.075 1.00 95.00 97 ILE A C 1
ATOM 793 O O . ILE A 1 97 ? -12.214 -3.153 0.370 1.00 95.00 97 ILE A O 1
ATOM 797 N N . PHE A 1 98 ? -11.851 -5.270 1.072 1.00 96.69 98 PHE A N 1
ATOM 798 C CA . PHE A 1 98 ? -12.686 -6.019 0.121 1.00 96.69 98 PHE A CA 1
ATOM 799 C C . PHE A 1 98 ? -12.172 -6.035 -1.322 1.00 96.69 98 PHE A C 1
ATOM 801 O O . PHE A 1 98 ? -12.146 -7.100 -1.936 1.00 96.69 98 PHE A O 1
ATOM 808 N N . LEU A 1 99 ? -11.740 -4.887 -1.840 1.00 96.56 99 LEU A N 1
ATOM 809 C CA . LEU A 1 99 ? -11.240 -4.708 -3.196 1.00 96.56 99 LEU A CA 1
ATOM 810 C C . LEU A 1 99 ? -9.865 -4.036 -3.162 1.00 96.56 99 LEU A C 1
ATOM 812 O O . LEU A 1 99 ? -9.638 -3.117 -2.372 1.00 96.56 99 LEU A O 1
ATOM 816 N N . ASP A 1 100 ? -8.969 -4.488 -4.032 1.00 96.50 100 ASP A N 1
ATOM 817 C CA . ASP A 1 100 ? -7.722 -3.794 -4.349 1.00 96.50 100 ASP A CA 1
ATOM 818 C C . ASP A 1 100 ? -7.915 -3.018 -5.658 1.00 96.50 100 ASP A C 1
ATOM 820 O O . ASP A 1 100 ? -8.295 -3.592 -6.680 1.00 96.50 100 ASP A O 1
ATOM 824 N N . ILE A 1 101 ? -7.704 -1.700 -5.611 1.00 97.38 101 ILE A N 1
ATOM 825 C CA . ILE A 1 101 ? -7.862 -0.799 -6.756 1.00 97.38 101 ILE A CA 1
ATOM 826 C C . ILE A 1 101 ? -6.536 -0.095 -6.995 1.00 97.38 101 ILE A C 1
ATOM 828 O O . ILE A 1 101 ? -6.115 0.759 -6.210 1.00 97.38 101 ILE A O 1
ATOM 832 N N . TYR A 1 102 ? -5.894 -0.421 -8.112 1.00 97.12 102 TYR A N 1
ATOM 833 C CA . TYR A 1 102 ? -4.548 0.054 -8.409 1.00 97.12 102 TYR A CA 1
ATOM 834 C C . TYR A 1 102 ? -4.359 0.385 -9.886 1.00 97.12 102 TYR A C 1
ATOM 836 O O . TYR A 1 102 ? -5.094 -0.059 -10.764 1.00 97.12 102 TYR A O 1
ATOM 844 N N . VAL A 1 103 ? -3.331 1.184 -10.169 1.00 97.31 103 VAL A N 1
ATOM 845 C CA . VAL A 1 103 ? -2.930 1.526 -11.535 1.00 97.31 103 VAL A CA 1
ATOM 846 C C . VAL A 1 103 ? -1.752 0.657 -11.944 1.00 97.31 103 VAL A C 1
ATOM 848 O O . VAL A 1 103 ? -0.690 0.698 -11.320 1.00 97.31 103 VAL A O 1
ATOM 851 N N . SER A 1 104 ? -1.917 -0.100 -13.025 1.00 95.25 104 SER A N 1
ATOM 852 C CA . SER A 1 104 ? -0.864 -0.944 -13.595 1.00 95.25 104 SER A CA 1
ATOM 853 C C . SER A 1 104 ? -0.878 -0.890 -15.121 1.00 95.25 104 SER A C 1
ATOM 855 O O . SER A 1 104 ? -1.840 -0.427 -15.735 1.00 95.25 104 SER A O 1
ATOM 857 N N . GLN A 1 105 ? 0.218 -1.322 -15.745 1.00 94.88 105 GLN A N 1
ATOM 858 C CA . GLN A 1 105 ? 0.308 -1.400 -17.202 1.00 94.88 105 GLN A CA 1
ATOM 859 C C . GLN A 1 105 ? -0.732 -2.381 -17.754 1.00 94.88 105 GLN A C 1
ATOM 861 O O . GLN A 1 105 ? -1.001 -3.426 -17.157 1.00 94.88 105 GLN A O 1
ATOM 866 N N . ASP A 1 106 ? -1.294 -2.046 -18.910 1.00 94.81 106 ASP A N 1
ATOM 867 C CA . ASP A 1 106 ? -2.180 -2.945 -19.642 1.00 94.81 106 ASP A CA 1
ATOM 868 C C . ASP A 1 106 ? -1.365 -4.125 -20.197 1.00 94.81 106 ASP A C 1
ATOM 870 O O . ASP A 1 106 ? -0.390 -3.945 -20.930 1.00 94.81 106 ASP A O 1
ATOM 874 N N . GLN A 1 107 ? -1.759 -5.348 -19.833 1.00 91.50 107 GLN A N 1
ATOM 875 C CA . GLN A 1 107 ? -1.072 -6.578 -20.236 1.00 91.50 107 GLN A CA 1
ATOM 876 C C . GLN A 1 107 ? -1.115 -6.812 -21.753 1.00 91.50 107 GLN A C 1
ATOM 878 O O . GLN A 1 107 ? -0.225 -7.472 -22.287 1.00 91.50 107 GLN A O 1
ATOM 883 N N . ARG A 1 108 ? -2.126 -6.272 -22.450 1.00 92.62 108 ARG A N 1
ATOM 884 C CA . ARG A 1 108 ? -2.259 -6.359 -23.913 1.00 92.62 108 ARG A CA 1
ATOM 885 C C . ARG A 1 108 ? -1.682 -5.144 -24.638 1.00 92.62 108 ARG A C 1
ATOM 887 O O . ARG A 1 108 ? -1.367 -5.248 -25.820 1.00 92.62 108 ARG A O 1
ATOM 894 N N . ASN A 1 109 ? -1.491 -4.022 -23.946 1.00 94.06 109 ASN A N 1
ATOM 895 C CA . ASN A 1 109 ? -0.826 -2.836 -24.479 1.00 94.06 109 ASN A CA 1
ATOM 896 C C . ASN A 1 109 ? 0.068 -2.170 -23.424 1.00 94.06 109 ASN A C 1
ATOM 898 O O . ASN A 1 109 ? -0.300 -1.196 -22.769 1.00 94.06 109 ASN A O 1
ATOM 902 N N . VAL A 1 110 ? 1.309 -2.644 -23.324 1.00 93.12 110 VAL A N 1
ATOM 903 C CA . VAL A 1 110 ? 2.260 -2.201 -22.291 1.00 93.12 110 VAL A CA 1
ATOM 904 C C . VAL A 1 110 ? 2.706 -0.736 -22.413 1.00 93.12 110 VAL A C 1
ATOM 906 O O . VAL A 1 110 ? 3.466 -0.275 -21.562 1.00 93.12 110 VAL A O 1
ATOM 909 N N . SER A 1 111 ? 2.264 -0.004 -23.445 1.00 93.44 111 SER A N 1
ATOM 910 C CA . SER A 1 111 ? 2.529 1.433 -23.609 1.00 93.44 111 SER A CA 1
ATOM 911 C C . SER A 1 111 ? 1.570 2.332 -22.817 1.00 93.44 111 SER A C 1
ATOM 913 O O . SER A 1 111 ? 1.887 3.504 -22.613 1.00 93.44 111 SER A O 1
ATOM 915 N N . ARG A 1 112 ? 0.449 1.785 -22.319 1.00 94.69 112 ARG A N 1
ATOM 916 C CA . ARG A 1 112 ? -0.541 2.493 -21.491 1.00 94.69 112 ARG A CA 1
ATOM 917 C C . ARG A 1 112 ? -0.705 1.856 -20.109 1.00 94.69 112 ARG A C 1
ATOM 919 O O . ARG A 1 112 ? -0.234 0.745 -19.849 1.00 94.69 112 ARG A O 1
ATOM 926 N N . ARG A 1 113 ? -1.393 2.566 -19.215 1.00 97.06 113 ARG A N 1
ATOM 927 C CA . ARG A 1 113 ? -1.812 2.072 -17.897 1.00 97.06 113 ARG A CA 1
ATOM 928 C C . ARG A 1 113 ? -3.330 2.094 -17.793 1.00 97.06 113 ARG A C 1
ATOM 930 O O . ARG A 1 113 ? -3.982 2.871 -18.478 1.00 97.06 113 ARG A O 1
ATOM 937 N N . MET A 1 114 ? -3.870 1.221 -16.956 1.00 97.38 114 MET A N 1
ATOM 938 C CA . MET A 1 114 ? -5.300 1.097 -16.686 1.00 97.38 114 MET A CA 1
ATOM 939 C C . MET A 1 114 ? -5.527 1.007 -15.181 1.00 97.38 114 MET A C 1
ATOM 941 O O . MET A 1 114 ? -4.596 0.711 -14.425 1.00 97.38 114 MET A O 1
ATOM 945 N N . ILE A 1 115 ? -6.763 1.260 -14.763 1.00 98.31 115 ILE A N 1
ATOM 946 C CA . ILE A 1 115 ? -7.230 0.927 -13.418 1.00 98.31 115 ILE A CA 1
ATOM 947 C C . ILE A 1 115 ? -7.531 -0.575 -13.398 1.00 98.31 115 ILE A C 1
ATOM 949 O O . ILE A 1 115 ? -8.151 -1.098 -14.323 1.00 98.31 115 ILE A O 1
ATOM 953 N N . HIS A 1 116 ? -7.068 -1.257 -12.358 1.00 98.06 116 HIS A N 1
ATOM 954 C CA . HIS A 1 116 ? -7.332 -2.666 -12.082 1.00 98.06 116 HIS A CA 1
ATOM 955 C C . HIS A 1 116 ? -8.166 -2.756 -10.807 1.00 98.06 116 HIS A C 1
ATOM 957 O O . HIS A 1 116 ? -7.912 -2.008 -9.863 1.00 98.06 116 HIS A O 1
ATOM 963 N N . VAL A 1 117 ? -9.145 -3.656 -10.795 1.00 98.06 117 VAL A N 1
ATOM 964 C CA . VAL A 1 117 ? -9.987 -3.984 -9.640 1.00 98.06 117 VAL A CA 1
ATOM 965 C C . VAL A 1 117 ? -9.834 -5.473 -9.359 1.00 98.06 117 VAL A C 1
ATOM 967 O O . VAL A 1 117 ? -10.171 -6.313 -10.195 1.00 98.06 117 VAL A O 1
ATOM 970 N N . ASP A 1 118 ? -9.316 -5.805 -8.185 1.00 97.25 118 ASP A N 1
ATOM 971 C CA . ASP A 1 118 ? -8.997 -7.172 -7.780 1.00 97.25 118 ASP A CA 1
ATOM 972 C C . ASP A 1 118 ? -9.549 -7.486 -6.383 1.00 97.25 118 ASP A C 1
ATOM 974 O O . ASP A 1 118 ? -10.085 -6.617 -5.690 1.00 97.25 118 ASP A O 1
ATOM 978 N N . GLN A 1 119 ? -9.436 -8.744 -5.961 1.00 96.06 119 GLN A N 1
ATOM 979 C CA . GLN A 1 119 ? -9.761 -9.143 -4.595 1.00 96.06 119 GLN A CA 1
ATOM 980 C C . GLN A 1 119 ? -8.817 -8.459 -3.595 1.00 96.06 119 GLN A C 1
ATOM 982 O O . GLN A 1 119 ? -7.597 -8.539 -3.735 1.00 96.06 119 GLN A O 1
ATOM 987 N N . GLY A 1 120 ? -9.376 -7.800 -2.577 1.00 95.38 120 GLY A N 1
ATOM 988 C CA . GLY A 1 120 ? -8.588 -7.182 -1.510 1.00 95.38 120 GLY A CA 1
ATOM 989 C C . GLY A 1 120 ? -7.925 -8.217 -0.596 1.00 95.38 120 GLY A C 1
ATOM 990 O O . GLY A 1 120 ? -8.222 -9.415 -0.640 1.00 95.38 120 GLY A O 1
ATOM 991 N N . SER A 1 121 ? -7.036 -7.758 0.283 1.00 94.50 121 SER A N 1
ATOM 992 C CA . SER A 1 121 ? -6.381 -8.637 1.256 1.00 94.50 121 SER A CA 1
ATOM 993 C C . SER A 1 121 ? -7.244 -8.909 2.485 1.00 94.50 121 SER A C 1
ATOM 995 O O . SER A 1 121 ? -8.178 -8.168 2.793 1.00 94.50 121 SER A O 1
ATOM 997 N N . LEU A 1 122 ? -6.894 -9.960 3.228 1.00 95.69 122 LEU A N 1
ATOM 998 C CA . LEU A 1 122 ? -7.435 -10.251 4.556 1.00 95.69 122 LEU A CA 1
ATOM 999 C C . LEU A 1 122 ? -6.608 -9.520 5.632 1.00 95.69 122 LEU A C 1
ATOM 1001 O O . LEU A 1 122 ? -5.503 -9.040 5.386 1.00 95.69 122 LEU A O 1
ATOM 1005 N N . GLY A 1 123 ? -7.110 -9.459 6.856 1.00 93.12 123 GLY A N 1
ATOM 1006 C CA . GLY A 1 123 ? -6.524 -8.776 8.005 1.00 93.12 123 GLY A CA 1
ATOM 1007 C C . GLY A 1 123 ? -5.251 -9.430 8.534 1.00 93.12 123 GLY A C 1
ATOM 1008 O O . GLY A 1 123 ? -4.445 -8.755 9.171 1.00 93.12 123 GLY A O 1
ATOM 1009 N N . LEU A 1 124 ? -5.027 -10.707 8.221 1.00 93.00 124 LEU A N 1
ATOM 1010 C CA . LEU A 1 124 ? -3.741 -11.393 8.391 1.00 93.00 124 LEU A CA 1
ATOM 1011 C C . LEU A 1 124 ? -2.803 -11.256 7.166 1.00 93.00 124 LEU A C 1
ATOM 1013 O O . LEU A 1 124 ? -1.685 -11.768 7.197 1.00 93.00 124 LEU A O 1
ATOM 1017 N N . GLY A 1 125 ? -3.232 -10.568 6.102 1.00 91.12 125 GLY A N 1
ATOM 1018 C CA . GLY A 1 125 ? -2.477 -10.316 4.869 1.00 91.12 125 GLY A CA 1
ATOM 1019 C C . GLY A 1 125 ? -2.998 -11.073 3.639 1.00 91.12 125 GLY A C 1
ATOM 1020 O O . GLY A 1 125 ? -3.831 -11.975 3.740 1.00 91.12 125 GLY A O 1
ATOM 1021 N N . GLY A 1 126 ? -2.483 -10.728 2.451 1.00 83.75 126 GLY A N 1
ATOM 1022 C CA . GLY A 1 126 ? -2.944 -11.285 1.165 1.00 83.75 126 GLY A CA 1
ATOM 1023 C C . GLY A 1 126 ? -2.751 -12.800 1.013 1.00 83.75 126 GLY A C 1
ATOM 1024 O O . GLY A 1 126 ? -3.575 -13.478 0.412 1.00 83.75 126 GLY A O 1
ATOM 1025 N N . SER A 1 127 ? -1.722 -13.377 1.641 1.00 84.88 127 SER A N 1
ATOM 1026 C CA . SER A 1 127 ? -1.478 -14.830 1.619 1.00 84.88 127 SER A CA 1
ATOM 1027 C C . SER A 1 127 ? -2.141 -15.580 2.780 1.00 84.88 127 SER A C 1
ATOM 1029 O O . SER A 1 127 ? -1.851 -16.757 3.004 1.00 84.88 127 SER A O 1
ATOM 1031 N N . ALA A 1 128 ? -3.019 -14.924 3.545 1.00 91.88 128 ALA A N 1
ATOM 1032 C CA . ALA A 1 128 ? -3.539 -15.490 4.782 1.00 91.88 128 ALA A CA 1
ATOM 1033 C C . ALA A 1 128 ? -4.762 -16.403 4.615 1.00 91.88 128 ALA A C 1
ATOM 1035 O O . ALA A 1 128 ? -5.218 -16.990 5.594 1.00 91.88 128 ALA A O 1
ATOM 1036 N N . ARG A 1 129 ? -5.272 -16.583 3.391 1.00 94.50 129 ARG A N 1
ATOM 1037 C CA . ARG A 1 129 ? -6.469 -17.391 3.096 1.00 94.50 129 ARG A CA 1
ATOM 1038 C C . ARG A 1 129 ? -6.461 -18.756 3.798 1.00 94.50 129 ARG A C 1
ATOM 1040 O O . ARG A 1 129 ? -7.451 -19.152 4.405 1.00 94.50 129 ARG A O 1
ATOM 1047 N N . ALA A 1 130 ? -5.325 -19.456 3.786 1.00 93.94 130 ALA A N 1
ATOM 1048 C CA . ALA A 1 130 ? -5.196 -20.779 4.400 1.00 93.94 130 ALA A CA 1
ATOM 1049 C C . ALA A 1 130 ? -5.445 -20.796 5.924 1.00 93.94 130 ALA A C 1
ATOM 1051 O O . ALA A 1 130 ? -5.955 -21.797 6.430 1.00 93.94 130 ALA A O 1
ATOM 1052 N N . TYR A 1 131 ? -5.137 -19.707 6.644 1.00 94.75 131 TYR A N 1
ATOM 1053 C CA . TYR A 1 131 ? -5.373 -19.604 8.091 1.00 94.75 131 TYR A CA 1
ATOM 1054 C C . TYR A 1 131 ? -6.864 -19.708 8.434 1.00 94.75 131 TYR A C 1
ATOM 1056 O O . TYR A 1 131 ? -7.224 -20.387 9.396 1.00 94.75 131 TYR A O 1
ATOM 1064 N N . TYR A 1 132 ? -7.723 -19.101 7.612 1.00 96.38 132 TYR A N 1
ATOM 1065 C CA . TYR A 1 132 ? -9.174 -19.087 7.812 1.00 96.38 132 TYR A CA 1
ATOM 1066 C C . TYR A 1 132 ? -9.851 -20.373 7.321 1.00 96.38 132 TYR A C 1
ATOM 1068 O O . TYR A 1 132 ? -10.809 -20.834 7.937 1.00 96.38 132 TYR A O 1
ATOM 1076 N N . LEU A 1 133 ? -9.334 -20.994 6.254 1.00 95.88 133 LEU A N 1
ATOM 1077 C CA . LEU A 1 133 ? -9.914 -22.226 5.699 1.00 95.88 133 LEU A CA 1
ATOM 1078 C C . LEU A 1 133 ? -9.550 -23.488 6.485 1.00 95.88 133 LEU A C 1
ATOM 1080 O O . LEU A 1 133 ? -10.278 -24.475 6.436 1.00 95.88 133 LEU A O 1
ATOM 1084 N N . ASN A 1 134 ? -8.429 -23.479 7.209 1.00 94.50 134 ASN A N 1
ATOM 1085 C CA . ASN A 1 134 ? -7.977 -24.623 7.999 1.00 94.50 134 ASN A CA 1
ATOM 1086 C C . ASN A 1 134 ? -7.647 -24.211 9.440 1.00 94.50 134 ASN A C 1
ATOM 1088 O O . ASN A 1 134 ? -6.521 -24.356 9.922 1.00 94.50 134 ASN A O 1
ATOM 1092 N N . MET A 1 135 ? -8.651 -23.682 10.143 1.00 90.88 135 MET A N 1
ATOM 1093 C CA . MET A 1 135 ? -8.477 -23.186 11.511 1.00 90.88 135 MET A CA 1
ATOM 1094 C C . MET A 1 135 ? -8.023 -24.269 12.495 1.00 90.88 135 MET A C 1
ATOM 1096 O O . MET A 1 135 ? -7.358 -23.937 13.468 1.00 90.88 135 MET A O 1
ATOM 1100 N N . THR A 1 136 ? -8.313 -25.552 12.250 1.00 92.75 136 THR A N 1
ATOM 1101 C CA . THR A 1 136 ? -7.822 -26.647 13.104 1.00 92.75 136 THR A CA 1
ATOM 1102 C C . THR A 1 136 ? -6.302 -26.767 13.012 1.00 92.75 136 THR A C 1
ATOM 1104 O O . THR A 1 136 ? -5.625 -26.749 14.043 1.00 92.75 136 THR A O 1
ATOM 1107 N N . ARG A 1 137 ? -5.734 -26.769 11.796 1.00 95.19 137 ARG A N 1
ATOM 1108 C CA . ARG A 1 137 ? -4.277 -26.731 11.585 1.00 95.19 137 ARG A CA 1
ATOM 1109 C C . ARG A 1 137 ? -3.651 -25.453 12.140 1.00 95.19 137 ARG A C 1
ATOM 1111 O O . ARG A 1 137 ? -2.572 -25.507 12.726 1.00 95.19 137 ARG A O 1
ATOM 1118 N N . TYR A 1 138 ? -4.325 -24.318 11.972 1.00 94.44 138 TYR A N 1
ATOM 1119 C CA . TYR A 1 138 ? -3.821 -22.997 12.352 1.00 94.44 138 TYR A CA 1
ATOM 1120 C C . TYR A 1 138 ? -4.393 -22.471 13.679 1.00 94.44 138 TYR A C 1
ATOM 1122 O O . TYR A 1 138 ? -4.465 -21.261 13.904 1.00 94.44 138 TYR A O 1
ATOM 1130 N N . THR A 1 139 ? -4.778 -23.373 14.590 1.00 94.94 139 THR A N 1
ATOM 1131 C CA . THR A 1 139 ? -5.471 -23.015 15.843 1.00 94.94 139 THR A CA 1
ATOM 1132 C C . THR A 1 139 ? -4.676 -22.002 16.669 1.00 94.94 139 THR A C 1
ATOM 1134 O O . THR A 1 139 ? -5.245 -21.061 17.221 1.00 94.94 139 THR A O 1
ATOM 1137 N N . LYS A 1 140 ? -3.346 -22.165 16.749 1.00 94.00 140 LYS A N 1
ATOM 1138 C CA . LYS A 1 140 ? -2.471 -21.266 17.521 1.00 94.00 140 LYS A CA 1
ATOM 1139 C C . LYS A 1 140 ? -2.476 -19.850 16.945 1.00 94.00 140 LYS A C 1
ATOM 1141 O O . LYS A 1 140 ? -2.625 -18.891 17.695 1.00 94.00 140 LYS A O 1
ATOM 1146 N N . GLN A 1 141 ? -2.368 -19.727 15.627 1.00 94.69 141 GLN A N 1
ATOM 1147 C CA . GLN A 1 141 ? -2.331 -18.447 14.926 1.00 94.69 141 GLN A CA 1
ATOM 1148 C C . GLN A 1 141 ? -3.686 -17.743 14.975 1.00 94.69 141 GLN A C 1
ATOM 1150 O O . GLN A 1 141 ? -3.744 -16.554 15.270 1.00 94.69 141 GLN A O 1
ATOM 1155 N N . MET A 1 142 ? -4.783 -18.482 14.800 1.00 96.12 142 MET A N 1
ATOM 1156 C CA . MET A 1 142 ? -6.128 -17.912 14.904 1.00 96.12 142 MET A CA 1
ATOM 1157 C C . MET A 1 142 ? -6.490 -17.516 16.340 1.00 96.12 142 MET A C 1
ATOM 1159 O O . MET A 1 142 ? -7.219 -16.547 16.544 1.00 96.12 142 MET A O 1
ATOM 1163 N N . ARG A 1 143 ? -5.969 -18.216 17.357 1.00 96.25 143 ARG A N 1
ATOM 1164 C CA . ARG A 1 143 ? -6.077 -17.784 18.761 1.00 96.25 143 ARG A CA 1
ATOM 1165 C C . ARG A 1 143 ? -5.266 -16.516 19.019 1.00 96.25 143 ARG A C 1
ATOM 1167 O O . ARG A 1 143 ? -5.764 -15.604 19.671 1.00 96.25 143 ARG A O 1
ATOM 1174 N N . ALA A 1 144 ? -4.044 -16.445 18.493 1.00 96.81 144 ALA A N 1
ATOM 1175 C CA . ALA A 1 144 ? -3.210 -15.253 18.594 1.00 96.81 144 ALA A CA 1
ATOM 1176 C C . ALA A 1 144 ? -3.872 -14.040 17.929 1.00 96.81 144 ALA A C 1
ATOM 1178 O O . ALA A 1 144 ? -3.849 -12.951 18.491 1.00 96.81 144 ALA A O 1
ATOM 1179 N N . TYR A 1 145 ? -4.510 -14.237 16.772 1.00 97.50 145 TYR A N 1
ATOM 1180 C CA . TYR A 1 145 ? -5.197 -13.168 16.054 1.00 97.50 145 TYR A CA 1
ATOM 1181 C C . TYR A 1 145 ? -6.406 -12.623 16.823 1.00 97.50 145 TYR A C 1
ATOM 1183 O O . TYR A 1 145 ? -6.510 -11.413 17.011 1.00 97.50 145 TYR A O 1
ATOM 1191 N N . ARG A 1 146 ? -7.246 -13.505 17.385 1.00 97.56 146 ARG A N 1
ATOM 1192 C CA . ARG A 1 146 ? -8.320 -13.114 18.319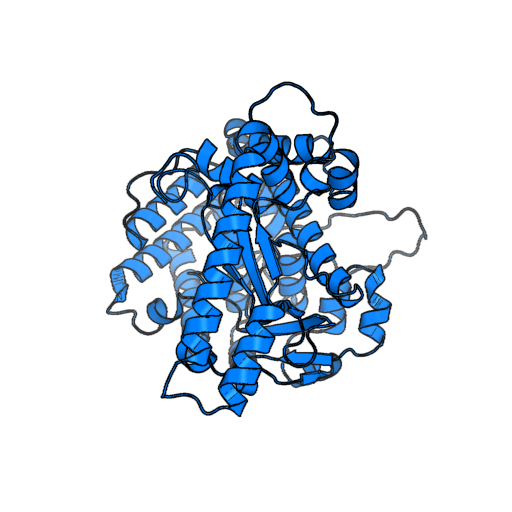 1.00 97.56 146 ARG A CA 1
ATOM 1193 C C . ARG A 1 146 ? -7.785 -12.292 19.482 1.00 97.56 146 ARG A C 1
ATOM 1195 O O . ARG A 1 146 ? -8.315 -11.237 19.812 1.00 97.56 146 ARG A O 1
ATOM 1202 N N . GLN A 1 147 ? -6.706 -12.776 20.094 1.00 97.25 147 GLN A N 1
ATOM 1203 C CA . GLN A 1 147 ? -6.115 -12.129 21.255 1.00 97.25 147 GLN A CA 1
ATOM 1204 C C . GLN A 1 147 ? -5.548 -10.744 20.921 1.00 97.25 147 GLN A C 1
ATOM 1206 O O . GLN A 1 147 ? -5.697 -9.808 21.707 1.00 97.25 147 GLN A O 1
ATOM 1211 N N . TYR A 1 148 ? -4.928 -10.621 19.750 1.00 97.75 148 TYR A N 1
ATOM 1212 C CA . TYR A 1 148 ? -4.425 -9.367 19.209 1.00 97.75 148 TYR A CA 1
ATOM 1213 C C . TYR A 1 148 ? -5.551 -8.354 18.990 1.00 97.75 148 TYR A C 1
ATOM 1215 O O . TYR A 1 148 ? -5.451 -7.227 19.471 1.00 97.75 148 TYR A O 1
ATOM 1223 N N . MET A 1 149 ? -6.638 -8.775 18.335 1.00 98.19 149 MET A N 1
ATOM 1224 C CA . MET A 1 149 ? -7.827 -7.949 18.118 1.00 98.19 149 MET A CA 1
ATOM 1225 C C . MET A 1 149 ? -8.392 -7.426 19.432 1.00 9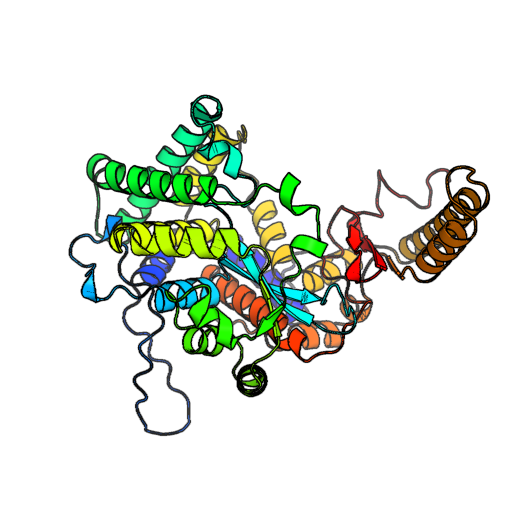8.19 149 MET A C 1
ATOM 1227 O O . MET A 1 149 ? -8.487 -6.216 19.617 1.00 98.19 149 MET A O 1
ATOM 1231 N N . ILE A 1 150 ? -8.689 -8.335 20.363 1.00 98.44 150 ILE A N 1
ATOM 1232 C CA . ILE A 1 150 ? -9.251 -8.013 21.679 1.00 98.44 150 ILE A CA 1
ATOM 1233 C C . ILE A 1 150 ? -8.368 -6.994 22.406 1.00 98.44 150 ILE A C 1
ATOM 1235 O O . ILE A 1 150 ? -8.844 -5.933 22.793 1.00 98.44 150 ILE A O 1
ATOM 1239 N N . ASN A 1 151 ? -7.070 -7.275 22.555 1.00 97.94 151 ASN A N 1
ATOM 1240 C CA . ASN A 1 151 ? -6.172 -6.395 23.308 1.00 97.94 151 ASN A CA 1
ATOM 1241 C C . ASN A 1 151 ? -6.038 -5.013 22.667 1.00 97.94 151 ASN A C 1
ATOM 1243 O O . ASN A 1 151 ? -6.006 -4.011 23.373 1.00 97.94 151 ASN A O 1
ATOM 1247 N N . LYS A 1 152 ? -5.973 -4.947 21.336 1.00 97.88 152 LYS A N 1
ATOM 1248 C CA . LYS A 1 152 ? -5.860 -3.671 20.632 1.00 97.88 152 LYS A CA 1
ATOM 1249 C C . LYS A 1 152 ? -7.152 -2.860 20.716 1.00 97.88 152 LYS A C 1
ATOM 1251 O O . LYS A 1 152 ? -7.080 -1.657 20.933 1.00 97.88 152 LYS A O 1
ATOM 1256 N N . ILE A 1 153 ? -8.312 -3.503 20.585 1.00 98.19 153 ILE A N 1
ATOM 1257 C CA . ILE A 1 153 ? -9.620 -2.852 20.743 1.00 98.19 153 ILE A CA 1
ATOM 1258 C C . ILE A 1 153 ? -9.778 -2.286 22.162 1.00 98.19 153 ILE A C 1
ATOM 1260 O O . ILE A 1 153 ? -10.256 -1.166 22.293 1.00 98.19 153 ILE A O 1
ATOM 1264 N N . LEU A 1 154 ? -9.328 -3.001 23.204 1.00 98.25 154 LEU A N 1
ATOM 1265 C CA . LEU A 1 154 ? -9.351 -2.493 24.585 1.00 98.25 154 LEU A CA 1
ATOM 1266 C C . LEU A 1 154 ? -8.535 -1.205 24.746 1.00 98.25 154 LEU A C 1
ATOM 1268 O O . LEU A 1 154 ? -9.017 -0.270 25.375 1.00 98.25 154 LEU A O 1
ATOM 1272 N N . LEU A 1 155 ? -7.339 -1.133 24.149 1.00 97.69 155 LEU A N 1
ATOM 1273 C CA . LEU A 1 155 ? -6.521 0.087 24.187 1.00 97.69 155 LEU A CA 1
ATOM 1274 C C . LEU A 1 155 ? -7.203 1.255 23.463 1.00 97.69 155 LEU A C 1
ATOM 1276 O O . LEU A 1 155 ? -7.204 2.371 23.972 1.00 97.69 155 LEU A O 1
ATOM 1280 N N . VAL A 1 156 ? -7.821 0.999 22.303 1.00 97.56 156 VAL A N 1
ATOM 1281 C CA . VAL A 1 156 ? -8.566 2.040 21.574 1.00 97.56 156 VAL A CA 1
ATOM 1282 C C . VAL A 1 156 ? -9.778 2.511 22.379 1.00 97.56 156 VAL A C 1
ATOM 1284 O O . VAL A 1 156 ? -10.049 3.703 22.418 1.00 97.56 156 VAL A O 1
ATOM 1287 N N . ALA A 1 157 ? -10.487 1.592 23.034 1.00 97.38 157 ALA A N 1
ATOM 1288 C CA . ALA A 1 157 ? -11.629 1.899 23.889 1.00 97.38 157 ALA A CA 1
ATOM 1289 C C . ALA A 1 157 ? -11.238 2.750 25.108 1.00 97.38 157 ALA A C 1
ATOM 1291 O O . ALA A 1 157 ? -11.920 3.723 25.425 1.00 97.38 157 ALA A O 1
ATOM 1292 N N . GLU A 1 158 ? -10.114 2.426 25.751 1.00 97.19 158 GLU A N 1
ATOM 1293 C CA . GLU A 1 158 ? -9.529 3.231 26.828 1.00 97.19 158 GLU A CA 1
ATOM 1294 C C . GLU A 1 158 ? -9.177 4.644 26.338 1.00 97.19 158 GLU A C 1
ATOM 1296 O O . GLU A 1 158 ? -9.608 5.629 26.937 1.00 97.19 158 GLU A O 1
ATOM 1301 N N . ASP A 1 159 ? -8.466 4.752 25.212 1.00 96.44 159 ASP A N 1
ATOM 1302 C CA . ASP A 1 159 ? -8.040 6.040 24.652 1.00 96.44 159 ASP A CA 1
ATOM 1303 C C . ASP A 1 159 ? -9.216 6.889 24.130 1.00 96.44 159 ASP A C 1
ATOM 1305 O O . ASP A 1 159 ? -9.108 8.115 24.071 1.00 96.44 159 ASP A O 1
ATOM 1309 N N . ALA A 1 160 ? -10.338 6.258 23.763 1.00 95.38 160 ALA A N 1
ATOM 1310 C CA . ALA A 1 160 ? -11.581 6.924 23.362 1.00 95.38 160 ALA A CA 1
ATOM 1311 C C . ALA A 1 160 ? -12.446 7.382 24.550 1.00 95.38 160 ALA A C 1
ATOM 1313 O O . ALA A 1 160 ? -13.461 8.048 24.356 1.00 95.38 160 ALA A O 1
ATOM 1314 N N . GLY A 1 161 ? -12.079 7.031 25.788 1.00 95.75 161 GLY A N 1
ATOM 1315 C CA . GLY A 1 161 ? -12.920 7.290 26.960 1.00 95.75 161 GLY A CA 1
ATOM 1316 C C . GLY A 1 161 ? -14.203 6.448 26.986 1.00 95.75 161 GLY A C 1
ATOM 1317 O O . GLY A 1 161 ? -15.158 6.811 27.667 1.00 95.75 161 GLY A O 1
ATOM 1318 N N . GLU A 1 162 ? -14.213 5.322 26.269 1.00 95.38 162 GLU A N 1
ATOM 1319 C CA . GLU A 1 162 ? -15.322 4.369 26.144 1.00 95.38 162 GLU A CA 1
ATOM 1320 C C . GLU A 1 162 ? -14.872 2.968 26.600 1.00 95.38 162 GLU A C 1
ATOM 1322 O O . GLU A 1 162 ? -14.906 2.025 25.805 1.00 95.38 162 GLU A O 1
ATOM 1327 N N . PRO A 1 163 ? -14.376 2.794 27.843 1.00 93.81 163 PRO A N 1
ATOM 1328 C CA . PRO A 1 163 ? -13.761 1.542 28.270 1.00 93.81 163 PRO A CA 1
ATOM 1329 C C . PRO A 1 163 ? -14.732 0.364 28.138 1.00 93.81 163 PRO A C 1
ATOM 1331 O O . PRO A 1 163 ? -15.880 0.426 28.577 1.00 93.81 163 PRO A O 1
ATOM 1334 N N . ARG A 1 164 ? -14.238 -0.732 27.554 1.00 96.00 164 ARG A N 1
ATOM 1335 C CA . ARG A 1 164 ? -14.978 -1.985 27.355 1.00 96.00 164 ARG A CA 1
ATOM 1336 C C . ARG A 1 164 ? -14.363 -3.125 28.145 1.00 96.00 164 ARG A C 1
ATOM 1338 O O . ARG A 1 164 ? -13.163 -3.130 28.417 1.00 96.00 164 ARG A O 1
ATOM 1345 N N . THR A 1 165 ? -15.171 -4.125 28.468 1.00 95.69 165 THR A N 1
ATOM 1346 C CA . THR A 1 165 ? -14.678 -5.397 29.002 1.00 95.69 165 THR A CA 1
ATOM 1347 C C . THR A 1 165 ? -14.266 -6.336 27.872 1.00 95.69 165 THR A C 1
ATOM 1349 O O . THR A 1 165 ? -14.672 -6.198 26.715 1.00 95.69 165 THR A O 1
ATOM 1352 N N . ARG A 1 166 ? -13.441 -7.333 28.201 1.00 96.44 166 ARG A N 1
ATOM 1353 C CA . ARG A 1 166 ? -13.032 -8.363 27.241 1.00 96.44 166 ARG A CA 1
ATOM 1354 C C . ARG A 1 166 ? -14.239 -9.157 26.739 1.00 96.44 166 ARG A C 1
ATOM 1356 O O . ARG A 1 166 ? -14.282 -9.526 25.568 1.00 96.44 166 ARG A O 1
ATOM 1363 N N . GLU A 1 167 ? -15.197 -9.417 27.618 1.00 94.38 167 GLU A N 1
ATOM 1364 C CA . GLU A 1 167 ? -16.412 -10.173 27.341 1.00 94.38 167 GLU A CA 1
ATOM 1365 C C . GLU A 1 167 ? -17.313 -9.428 26.345 1.00 94.38 167 GLU A C 1
ATOM 1367 O O . GLU A 1 167 ? -17.835 -10.048 25.418 1.00 94.38 167 GLU A O 1
ATOM 1372 N N . GLU A 1 168 ? -17.428 -8.101 26.476 1.00 92.81 168 GLU A N 1
ATOM 1373 C CA . GLU A 1 168 ? -18.199 -7.249 25.558 1.00 92.81 168 GLU A CA 1
ATOM 1374 C C . GLU A 1 168 ? -17.644 -7.282 24.129 1.00 92.81 168 GLU A C 1
ATOM 1376 O O . GLU A 1 168 ? -18.402 -7.393 23.163 1.00 92.81 168 GLU A O 1
ATOM 1381 N N . ILE A 1 169 ? -16.318 -7.221 23.979 1.00 96.69 169 ILE A N 1
ATOM 1382 C CA . ILE A 1 169 ? -15.681 -7.162 22.657 1.00 96.69 169 ILE A CA 1
ATOM 1383 C C . ILE A 1 169 ? -15.473 -8.541 22.026 1.00 96.69 169 ILE A C 1
ATOM 1385 O O . ILE A 1 169 ? -15.379 -8.641 20.803 1.00 96.69 169 ILE A O 1
ATOM 1389 N N . ALA A 1 170 ? -15.417 -9.615 22.821 1.00 97.12 170 ALA A N 1
ATOM 1390 C CA . ALA A 1 170 ? -15.136 -10.961 22.322 1.00 97.12 170 ALA A CA 1
ATOM 1391 C C . ALA A 1 170 ? -16.134 -11.397 21.241 1.00 97.12 170 ALA A C 1
ATOM 1393 O O . ALA A 1 170 ? -15.726 -11.907 20.199 1.00 97.12 170 ALA A O 1
ATOM 1394 N N . LYS A 1 171 ? -17.431 -11.127 21.442 1.00 95.81 171 LYS A N 1
ATOM 1395 C CA . LYS A 1 171 ? -18.462 -11.445 20.445 1.00 95.81 171 LYS A CA 1
ATOM 1396 C C . LYS A 1 171 ? -18.230 -10.696 19.128 1.00 95.81 171 LYS A C 1
ATOM 1398 O O . LYS A 1 171 ? -18.261 -11.312 18.069 1.00 95.81 171 LYS A O 1
ATOM 1403 N N . GLY A 1 172 ? -17.958 -9.391 19.193 1.00 97.19 172 GLY A N 1
ATOM 1404 C CA . GLY A 1 172 ? -17.699 -8.581 18.000 1.00 97.19 172 GLY A CA 1
ATOM 1405 C C . GLY A 1 172 ? -16.434 -9.006 17.248 1.00 97.19 172 GLY A C 1
ATOM 1406 O O . GLY A 1 172 ? -16.396 -8.949 16.022 1.00 97.19 172 GLY A O 1
ATOM 1407 N N . VAL A 1 173 ? -15.412 -9.481 17.965 1.00 98.44 173 VAL A N 1
ATOM 1408 C CA . VAL A 1 173 ? -14.191 -10.042 17.366 1.00 98.44 173 VAL A CA 1
ATOM 1409 C C . VAL A 1 173 ? -14.478 -11.341 16.612 1.00 98.44 173 VAL A C 1
ATOM 1411 O O . VAL A 1 173 ? -13.986 -11.498 15.495 1.00 98.44 173 VAL A O 1
ATOM 1414 N N . GLU A 1 174 ? -15.280 -12.252 17.171 1.00 98.00 174 GLU A N 1
ATOM 1415 C CA . GLU A 1 174 ? -15.664 -13.474 16.449 1.00 98.00 174 GLU A CA 1
ATOM 1416 C C . GLU A 1 174 ? -16.494 -13.153 15.201 1.00 98.00 174 GLU A C 1
ATOM 1418 O O . GLU A 1 174 ? -16.209 -13.696 14.140 1.00 98.00 174 GLU A O 1
ATOM 1423 N N . GLU A 1 175 ? -17.431 -12.201 15.276 1.00 98.44 175 GLU A N 1
ATOM 1424 C CA . GLU A 1 175 ? -18.214 -11.757 14.111 1.00 98.44 175 GLU A CA 1
ATOM 1425 C C . GLU A 1 175 ? -17.324 -11.210 12.982 1.00 98.44 175 GLU A C 1
ATOM 1427 O O . GLU A 1 175 ? -17.557 -11.494 11.806 1.00 98.44 175 GLU A O 1
ATOM 1432 N N . ILE A 1 176 ? -16.274 -10.454 13.328 1.00 98.44 176 ILE A N 1
ATOM 1433 C CA . ILE A 1 176 ? -15.279 -9.986 12.356 1.00 98.44 176 ILE A CA 1
ATOM 1434 C C . ILE A 1 176 ? -14.535 -11.172 11.720 1.00 98.44 176 ILE A C 1
ATOM 1436 O O . ILE A 1 176 ? -14.376 -11.213 10.500 1.00 98.44 176 ILE A O 1
ATOM 1440 N N . ILE A 1 177 ? -14.066 -12.127 12.527 1.00 98.12 177 ILE A N 1
ATOM 1441 C CA . ILE A 1 177 ? -13.314 -13.292 12.035 1.00 98.12 177 ILE A CA 1
ATOM 1442 C C . ILE A 1 177 ? -14.194 -14.186 11.157 1.00 98.12 177 ILE A C 1
ATOM 1444 O O . ILE A 1 177 ? -13.710 -14.713 10.156 1.00 98.12 177 ILE A O 1
ATOM 1448 N N . ASP A 1 178 ? -15.471 -14.338 11.497 1.00 98.25 178 ASP A N 1
ATOM 1449 C CA . ASP A 1 178 ? -16.432 -15.119 10.724 1.00 98.25 178 ASP A CA 1
ATOM 1450 C C . ASP A 1 178 ? -16.767 -14.451 9.387 1.00 98.25 178 ASP A C 1
ATOM 1452 O O . ASP A 1 178 ? -16.842 -15.139 8.365 1.00 98.25 178 ASP A O 1
ATOM 1456 N N . LEU A 1 179 ? -16.917 -13.120 9.349 1.00 98.56 179 LEU A N 1
ATOM 1457 C CA . LEU A 1 179 ? -17.029 -12.385 8.084 1.00 98.56 179 LEU A CA 1
ATOM 1458 C C . LEU A 1 179 ? -15.766 -12.585 7.237 1.00 98.56 179 LEU A C 1
ATOM 1460 O O . LEU A 1 179 ? -15.842 -12.905 6.053 1.00 98.56 179 LEU A O 1
ATOM 1464 N N . GLU A 1 180 ? -14.591 -12.447 7.845 1.00 97.19 180 GLU A N 1
ATOM 1465 C CA . GLU A 1 180 ? -13.320 -12.584 7.142 1.00 97.19 180 GLU A CA 1
ATOM 1466 C C . GLU A 1 180 ? -13.068 -14.006 6.623 1.00 97.19 180 GLU A C 1
ATOM 1468 O O . GLU A 1 180 ? -12.520 -14.192 5.535 1.00 97.19 180 GLU A O 1
ATOM 1473 N N . LYS A 1 181 ? -13.535 -15.021 7.355 1.00 98.12 181 LYS A N 1
ATOM 1474 C CA . LYS A 1 181 ? -13.544 -16.411 6.901 1.00 98.12 181 LYS A CA 1
ATOM 1475 C C . LYS A 1 181 ? -14.429 -16.593 5.668 1.00 98.12 181 LYS A C 1
ATOM 1477 O O . LYS A 1 181 ? -13.981 -17.218 4.710 1.00 98.12 181 LYS A O 1
ATOM 1482 N N . GLN A 1 182 ? -15.637 -16.030 5.662 1.00 98.38 182 GLN A N 1
ATOM 1483 C CA . GLN A 1 182 ? -16.531 -16.096 4.500 1.00 98.38 182 GLN A CA 1
ATOM 1484 C C . GLN A 1 182 ? -15.913 -15.410 3.274 1.00 98.38 182 GLN A C 1
ATOM 1486 O O . GLN A 1 182 ? -15.983 -15.944 2.169 1.00 98.38 182 GLN A O 1
ATOM 1491 N N . ILE A 1 183 ? -15.218 -14.281 3.466 1.00 98.19 183 ILE A N 1
ATOM 1492 C CA . ILE A 1 183 ? -14.438 -13.637 2.396 1.00 98.19 183 ILE A CA 1
ATOM 1493 C C . ILE A 1 183 ? -13.342 -14.592 1.896 1.00 98.19 183 ILE A C 1
ATOM 1495 O O . ILE A 1 183 ? -13.213 -14.812 0.693 1.00 98.19 183 ILE A O 1
ATOM 1499 N N . ALA A 1 184 ? -12.581 -15.218 2.797 1.00 97.62 184 ALA A N 1
ATOM 1500 C CA . ALA A 1 184 ? -11.523 -16.161 2.431 1.00 97.62 184 ALA A CA 1
ATOM 1501 C C . ALA A 1 184 ? -12.039 -17.379 1.635 1.00 97.62 184 ALA A C 1
ATOM 1503 O O . ALA A 1 184 ? -11.334 -17.879 0.753 1.00 97.62 184 ALA A O 1
ATOM 1504 N N . GLU A 1 185 ? -13.253 -17.857 1.918 1.00 97.50 185 GLU A N 1
ATOM 1505 C CA . GLU A 1 185 ? -13.902 -18.960 1.193 1.00 97.50 185 GLU A CA 1
ATOM 1506 C C . GLU A 1 185 ? -14.191 -18.594 -0.267 1.00 97.50 185 GLU A C 1
ATOM 1508 O O . GLU A 1 185 ? -13.946 -19.415 -1.156 1.00 97.50 185 GLU A O 1
ATOM 1513 N N . ILE A 1 186 ? -14.623 -17.356 -0.527 1.00 97.38 186 ILE A N 1
ATOM 1514 C CA . ILE A 1 186 ? -14.943 -16.878 -1.880 1.00 97.38 186 ILE A CA 1
ATOM 1515 C C . ILE A 1 186 ? -13.728 -16.339 -2.651 1.00 97.38 186 ILE A C 1
ATOM 1517 O O . ILE A 1 186 ? -13.785 -16.270 -3.878 1.00 97.38 186 ILE A O 1
ATOM 1521 N N . MET A 1 187 ? -12.632 -15.976 -1.970 1.00 96.06 187 MET A N 1
ATOM 1522 C CA . MET A 1 187 ? -11.379 -15.553 -2.614 1.00 96.06 187 MET A CA 1
ATOM 1523 C C . MET A 1 187 ? -10.798 -16.654 -3.503 1.00 96.06 187 MET A C 1
ATOM 1525 O O . MET A 1 187 ? -10.742 -17.829 -3.117 1.00 96.06 187 MET A O 1
ATOM 1529 N N . ILE A 1 188 ? -10.268 -16.254 -4.657 1.00 94.56 188 ILE A N 1
ATOM 1530 C CA . ILE A 1 188 ? -9.577 -17.153 -5.579 1.00 94.56 188 ILE A CA 1
ATOM 1531 C C . ILE A 1 188 ? -8.137 -17.361 -5.094 1.00 94.56 188 ILE A C 1
ATOM 1533 O O . ILE A 1 188 ? -7.471 -16.430 -4.638 1.00 94.56 188 ILE A O 1
ATOM 1537 N N . SER A 1 189 ? -7.653 -18.605 -5.144 1.00 91.94 189 SER A N 1
ATOM 1538 C CA . SER A 1 189 ? -6.304 -18.948 -4.685 1.00 91.94 189 SER A CA 1
ATOM 1539 C C . SER A 1 189 ? -5.219 -18.439 -5.640 1.00 91.94 189 SER A C 1
ATOM 1541 O O . SER A 1 189 ? -5.418 -18.372 -6.852 1.00 91.94 189 SER A O 1
ATOM 1543 N N . GLU A 1 190 ? -4.025 -18.173 -5.103 1.00 89.56 190 GLU A N 1
ATOM 1544 C CA . GLU A 1 190 ? -2.851 -17.755 -5.889 1.00 89.56 190 GLU A CA 1
ATOM 1545 C C . GLU A 1 190 ? -2.492 -18.736 -7.016 1.00 89.56 190 GLU A C 1
ATOM 1547 O O . GLU A 1 190 ? -2.033 -18.339 -8.084 1.00 89.56 190 GLU A O 1
ATOM 1552 N N . GLU A 1 191 ? -2.729 -20.033 -6.812 1.00 89.88 191 GLU A N 1
ATOM 1553 C CA . GLU A 1 191 ? -2.494 -21.058 -7.831 1.00 89.88 191 GLU A CA 1
ATOM 1554 C C . GLU A 1 191 ? -3.426 -20.886 -9.040 1.00 89.88 191 GLU A C 1
ATOM 1556 O O . GLU A 1 191 ? -2.969 -20.890 -10.185 1.00 89.88 191 GLU A O 1
ATOM 1561 N N . HIS A 1 192 ? -4.716 -20.633 -8.800 1.00 90.31 192 HIS A N 1
ATOM 1562 C CA . HIS A 1 192 ? -5.706 -20.391 -9.856 1.00 90.31 192 HIS A CA 1
ATOM 1563 C C . HIS A 1 192 ? -5.597 -18.989 -10.484 1.00 90.31 192 HIS A C 1
ATOM 1565 O O . HIS A 1 192 ? -6.241 -18.697 -11.499 1.00 90.31 192 HIS A O 1
ATOM 1571 N N . ARG A 1 193 ? -4.746 -18.124 -9.926 1.00 91.81 193 ARG A N 1
ATOM 1572 C CA . ARG A 1 193 ? -4.450 -16.765 -10.406 1.00 91.81 193 ARG A CA 1
ATOM 1573 C C . ARG A 1 193 ? -3.219 -16.682 -11.310 1.00 91.81 193 ARG A C 1
ATOM 1575 O O . ARG A 1 193 ? -2.872 -15.609 -11.785 1.00 91.81 193 ARG A O 1
ATOM 1582 N N . ARG A 1 194 ? -2.585 -17.813 -11.639 1.00 90.06 194 ARG A N 1
ATOM 1583 C CA . ARG A 1 194 ? -1.434 -17.853 -12.566 1.00 90.06 194 ARG A CA 1
ATOM 1584 C C . ARG A 1 194 ? -1.803 -17.702 -14.047 1.00 90.06 194 ARG A C 1
ATOM 1586 O O . ARG A 1 194 ? -0.920 -17.479 -14.872 1.00 90.06 194 ARG A O 1
ATOM 1593 N N . ASN A 1 195 ? -3.085 -17.824 -14.405 1.00 90.25 195 ASN A N 1
ATOM 1594 C CA . ASN A 1 195 ? -3.550 -17.621 -15.778 1.00 90.25 195 ASN A CA 1
ATOM 1595 C C . ASN A 1 195 ? -3.908 -16.146 -16.022 1.00 90.25 195 ASN A C 1
ATOM 1597 O O . ASN A 1 195 ? -5.048 -15.732 -15.816 1.00 90.25 195 ASN A O 1
ATOM 1601 N N . TYR A 1 196 ? -2.943 -15.371 -16.521 1.00 86.12 196 TYR A N 1
ATOM 1602 C CA . TYR A 1 196 ? -3.125 -13.947 -16.827 1.00 86.12 196 TYR A CA 1
ATOM 1603 C C . TYR A 1 196 ? -4.204 -13.665 -17.882 1.00 86.12 196 TYR A C 1
ATOM 1605 O O . TYR A 1 196 ? -4.839 -12.619 -17.833 1.00 86.12 196 TYR A O 1
ATOM 1613 N N . THR A 1 197 ? -4.474 -14.601 -18.801 1.00 90.19 197 THR A N 1
ATOM 1614 C CA . THR A 1 197 ? -5.543 -14.416 -19.800 1.00 90.19 197 THR A CA 1
ATOM 1615 C C . THR A 1 197 ? -6.920 -14.439 -19.141 1.00 90.19 197 THR A C 1
ATOM 1617 O O . THR A 1 197 ? -7.776 -13.643 -19.507 1.00 90.19 197 THR A O 1
ATOM 1620 N N . ARG A 1 198 ? -7.114 -15.305 -18.136 1.00 92.69 198 ARG A N 1
ATOM 1621 C CA . ARG A 1 198 ? -8.350 -15.377 -17.337 1.00 92.69 198 ARG A CA 1
ATOM 1622 C C . ARG A 1 198 ? -8.565 -14.120 -16.485 1.00 92.69 198 ARG A C 1
ATOM 1624 O O . ARG A 1 198 ? -9.702 -13.710 -16.285 1.00 92.69 198 ARG A O 1
ATOM 1631 N N . LEU A 1 199 ? -7.482 -13.528 -15.980 1.00 93.44 199 LEU A N 1
ATOM 1632 C CA . LEU A 1 199 ? -7.537 -12.302 -15.175 1.00 93.44 199 LEU A CA 1
ATOM 1633 C C . LEU A 1 199 ? -7.815 -11.045 -16.016 1.00 93.44 199 LEU A C 1
ATOM 1635 O O . LEU A 1 199 ? -8.150 -10.001 -15.470 1.00 93.44 199 LEU A O 1
ATOM 1639 N N . TYR A 1 200 ? -7.673 -11.118 -17.340 1.00 95.88 200 TYR A N 1
ATOM 1640 C CA . TYR A 1 200 ? -7.892 -9.978 -18.222 1.00 95.88 200 TYR A CA 1
ATOM 1641 C C . TYR A 1 200 ? -9.369 -9.866 -18.622 1.00 95.88 200 TYR A C 1
ATOM 1643 O O . TYR A 1 200 ? -9.763 -10.331 -19.693 1.00 95.88 200 TYR A O 1
ATOM 1651 N N . ASN A 1 201 ? -10.181 -9.224 -17.780 1.00 96.44 201 ASN A N 1
ATOM 1652 C CA . ASN A 1 201 ? -11.576 -8.904 -18.098 1.00 96.44 201 ASN A CA 1
ATOM 1653 C C . ASN A 1 201 ? -11.719 -7.385 -18.213 1.00 96.44 201 ASN A C 1
ATOM 1655 O O . ASN A 1 201 ? -11.731 -6.681 -17.205 1.00 96.44 201 ASN A O 1
ATOM 1659 N N . SER A 1 202 ? -11.741 -6.882 -19.450 1.00 97.19 202 SER A N 1
ATOM 1660 C CA . SER A 1 202 ? -11.851 -5.447 -19.723 1.00 97.19 202 SER A CA 1
ATOM 1661 C C . SER A 1 202 ? -13.304 -5.008 -19.648 1.00 97.19 202 SER A C 1
ATOM 1663 O O . SER A 1 202 ? -14.153 -5.607 -20.303 1.00 97.19 202 SER A O 1
ATOM 1665 N N . HIS A 1 203 ? -13.547 -3.939 -18.905 1.00 97.88 203 HIS A N 1
ATOM 1666 C CA . HIS A 1 203 ? -14.863 -3.352 -18.680 1.00 97.88 203 HIS A CA 1
ATOM 1667 C C . HIS A 1 203 ? -14.799 -1.839 -18.803 1.00 97.88 203 HIS A C 1
ATOM 1669 O O . HIS A 1 203 ? -13.722 -1.251 -18.690 1.00 97.88 203 HIS A O 1
ATOM 1675 N N . LYS A 1 204 ? -15.949 -1.205 -19.007 1.00 98.31 204 LYS A N 1
ATOM 1676 C CA . LYS A 1 204 ? -16.067 0.240 -18.803 1.00 98.31 204 LYS A CA 1
ATOM 1677 C C . LYS A 1 204 ? -16.114 0.564 -17.317 1.00 98.31 204 LYS A C 1
ATOM 1679 O O . LYS A 1 204 ? -16.599 -0.234 -16.518 1.00 98.31 204 LYS A O 1
ATOM 1684 N N . LEU A 1 205 ? -15.601 1.730 -16.931 1.00 98.12 205 LEU A N 1
ATOM 1685 C CA . LEU A 1 205 ? -15.639 2.172 -15.538 1.00 98.12 205 LEU A CA 1
ATOM 1686 C C . LEU A 1 205 ? -17.084 2.224 -15.018 1.00 98.12 205 LEU A C 1
ATOM 1688 O O . LEU A 1 205 ? -17.356 1.795 -13.898 1.00 98.12 205 LEU A O 1
ATOM 1692 N N . SER A 1 206 ? -18.009 2.695 -15.854 1.00 97.62 206 SER A N 1
ATOM 1693 C CA . SER A 1 206 ? -19.443 2.774 -15.571 1.00 97.62 206 SER A CA 1
ATOM 1694 C C . SER A 1 206 ? -20.093 1.415 -15.267 1.00 97.62 206 SER A C 1
ATOM 1696 O O . SER A 1 206 ? -21.008 1.356 -14.440 1.00 97.62 206 SER A O 1
ATOM 1698 N N . GLU A 1 207 ? -19.584 0.320 -15.844 1.00 97.81 207 GLU A N 1
ATOM 1699 C CA . GLU A 1 207 ? -20.080 -1.051 -15.632 1.00 97.81 207 GLU A CA 1
ATOM 1700 C C . GLU A 1 207 ? -19.797 -1.574 -14.211 1.00 97.81 207 GLU A C 1
ATOM 1702 O O . GLU A 1 207 ? -20.438 -2.529 -13.766 1.00 97.81 207 GLU A O 1
ATOM 1707 N N . LEU A 1 208 ? -18.905 -0.935 -13.437 1.00 96.69 208 LEU A N 1
ATOM 1708 C CA . LEU A 1 208 ? -18.711 -1.287 -12.024 1.00 96.69 208 LEU A CA 1
ATOM 1709 C C . LEU A 1 208 ? -19.987 -1.126 -11.192 1.00 96.69 208 LEU A C 1
ATOM 1711 O O . LEU A 1 208 ? -20.168 -1.858 -10.219 1.00 96.69 208 LEU A O 1
ATOM 1715 N N . ASN A 1 209 ? -20.887 -0.218 -11.583 1.00 96.12 209 ASN A N 1
ATOM 1716 C CA . ASN A 1 209 ? -22.175 -0.049 -10.911 1.00 96.12 209 ASN A CA 1
ATOM 1717 C C . ASN A 1 209 ? -23.061 -1.296 -11.035 1.00 96.12 209 ASN A C 1
ATOM 1719 O O . ASN A 1 209 ? -23.863 -1.560 -10.146 1.00 96.12 209 ASN A O 1
ATOM 1723 N N . GLU A 1 210 ? -22.904 -2.082 -12.101 1.00 95.06 210 GLU A N 1
ATOM 1724 C CA . GLU A 1 210 ? -23.617 -3.350 -12.276 1.00 95.06 210 GLU A CA 1
ATOM 1725 C C . GLU A 1 210 ? -22.868 -4.513 -11.613 1.00 95.06 210 GLU A C 1
ATOM 1727 O O . GLU A 1 210 ? -23.482 -5.381 -10.991 1.00 95.06 210 GLU A O 1
ATOM 1732 N N . LEU A 1 211 ? -21.533 -4.523 -11.713 1.00 94.50 211 LEU A N 1
ATOM 1733 C CA . LEU A 1 211 ? -20.685 -5.595 -11.179 1.00 94.50 211 LEU A CA 1
ATOM 1734 C C . LEU A 1 211 ? -20.586 -5.586 -9.645 1.00 94.50 211 LEU A C 1
ATOM 1736 O O . LEU A 1 211 ? -20.481 -6.651 -9.035 1.00 94.50 211 LEU A O 1
ATOM 1740 N N . PHE A 1 212 ? -20.604 -4.403 -9.028 1.00 96.62 212 PHE A N 1
ATOM 1741 C CA . PHE A 1 212 ? -20.536 -4.210 -7.580 1.00 96.62 212 PHE A CA 1
ATOM 1742 C C . PHE A 1 212 ? -21.422 -3.021 -7.150 1.00 96.62 212 PHE A C 1
ATOM 1744 O O . PHE A 1 212 ? -20.913 -1.941 -6.839 1.00 96.62 212 PHE A O 1
ATOM 1751 N N . PRO A 1 213 ? -22.757 -3.203 -7.101 1.00 96.69 213 PRO A N 1
ATOM 1752 C CA . PRO A 1 213 ? -23.740 -2.131 -6.886 1.00 96.69 213 PRO A CA 1
ATOM 1753 C C . PRO A 1 213 ? -23.817 -1.603 -5.440 1.00 96.69 213 PRO A C 1
ATOM 1755 O O . PRO A 1 213 ? -24.759 -0.899 -5.089 1.00 96.69 213 PRO A O 1
ATOM 1758 N N . LEU A 1 214 ? -22.886 -1.986 -4.560 1.00 96.88 214 LEU A N 1
ATOM 1759 C CA . LEU A 1 214 ? -22.866 -1.550 -3.154 1.00 96.88 214 LEU A CA 1
ATOM 1760 C C . LEU A 1 214 ? -22.081 -0.250 -2.940 1.00 96.88 214 LEU A C 1
ATOM 1762 O O . LEU A 1 214 ? -22.089 0.299 -1.837 1.00 96.88 214 LEU A O 1
ATOM 1766 N N . VAL A 1 215 ? -21.379 0.215 -3.973 1.00 96.94 215 VAL A N 1
ATOM 1767 C CA . VAL A 1 215 ? -20.525 1.401 -3.938 1.00 96.94 215 VAL A CA 1
ATOM 1768 C C . VAL A 1 215 ? -20.957 2.352 -5.039 1.00 96.94 215 VAL A C 1
ATOM 1770 O O . VAL A 1 215 ? -21.136 1.950 -6.184 1.00 96.94 215 VAL A O 1
ATOM 1773 N N . ASP A 1 216 ? -21.100 3.623 -4.684 1.00 96.88 216 ASP A N 1
ATOM 1774 C CA . ASP A 1 216 ? -21.227 4.707 -5.651 1.00 96.88 216 ASP A CA 1
ATOM 1775 C C . ASP A 1 216 ? -19.832 4.997 -6.221 1.00 96.88 216 ASP A C 1
ATOM 1777 O O . ASP A 1 216 ? -18.995 5.656 -5.594 1.00 96.88 216 ASP A O 1
ATOM 1781 N N . TRP A 1 217 ? -19.555 4.411 -7.386 1.00 97.38 217 TRP A N 1
ATOM 1782 C CA . TRP A 1 217 ? -18.230 4.428 -7.996 1.00 97.38 217 TRP A CA 1
ATOM 1783 C C . TRP A 1 217 ? -17.824 5.806 -8.513 1.00 97.38 217 TRP A C 1
ATOM 1785 O O . TRP A 1 217 ? -16.653 6.164 -8.388 1.00 97.38 217 TRP A O 1
ATOM 1795 N N . ASP A 1 218 ? -18.763 6.607 -9.024 1.00 96.19 218 ASP A N 1
ATOM 1796 C CA . ASP A 1 218 ? -18.473 7.988 -9.434 1.00 96.19 218 ASP A CA 1
ATOM 1797 C C . ASP A 1 218 ? -18.010 8.804 -8.221 1.00 96.19 218 ASP A C 1
ATOM 1799 O O . ASP A 1 218 ? -16.927 9.399 -8.233 1.00 96.19 218 ASP A O 1
ATOM 1803 N N . ARG A 1 219 ? -18.758 8.720 -7.115 1.00 95.81 219 ARG A N 1
ATOM 1804 C CA . ARG A 1 219 ? -18.377 9.352 -5.851 1.00 95.81 219 ARG A CA 1
ATOM 1805 C C . ARG A 1 219 ? -17.048 8.822 -5.310 1.00 95.81 219 ARG A C 1
ATOM 1807 O O . ARG A 1 219 ? -16.238 9.614 -4.827 1.00 95.81 219 ARG A O 1
ATOM 1814 N N . TYR A 1 220 ? -16.808 7.512 -5.381 1.00 96.56 220 TYR A N 1
ATOM 1815 C CA . TYR A 1 220 ? -15.555 6.902 -4.934 1.00 96.56 220 TYR A CA 1
ATOM 1816 C C . TYR A 1 220 ? -14.351 7.441 -5.714 1.00 96.56 220 TYR A C 1
ATOM 1818 O O . TYR A 1 220 ? -13.411 7.970 -5.113 1.00 96.56 220 TYR A O 1
ATOM 1826 N N . PHE A 1 221 ? -14.379 7.360 -7.047 1.00 96.75 221 PHE A N 1
ATOM 1827 C CA . PHE A 1 221 ? -13.248 7.773 -7.876 1.00 96.75 221 PHE A CA 1
ATOM 1828 C C . PHE A 1 221 ? -13.026 9.284 -7.849 1.00 96.75 221 PHE A C 1
ATOM 1830 O O . PHE A 1 221 ? -11.874 9.702 -7.764 1.00 96.75 221 PHE A O 1
ATOM 1837 N N . ARG A 1 222 ? -14.079 10.112 -7.820 1.00 95.31 222 ARG A N 1
ATOM 1838 C CA . ARG A 1 222 ? -13.916 11.572 -7.689 1.00 95.31 222 ARG A CA 1
ATOM 1839 C C . ARG A 1 222 ? -13.292 11.992 -6.361 1.00 95.31 222 ARG A C 1
ATOM 1841 O O . ARG A 1 222 ? -12.596 13.004 -6.325 1.00 95.31 222 ARG A O 1
ATOM 1848 N N . ALA A 1 223 ? -13.525 11.240 -5.284 1.00 94.12 223 ALA A N 1
ATOM 1849 C CA . ALA A 1 223 ? -12.935 11.525 -3.977 1.00 94.12 223 ALA A CA 1
ATOM 1850 C C . ALA A 1 223 ? -11.492 11.010 -3.843 1.00 94.12 223 ALA A C 1
ATOM 1852 O O . ALA A 1 223 ? -10.659 11.645 -3.194 1.00 94.12 223 ALA A O 1
ATOM 1853 N N . VAL A 1 224 ? -11.198 9.847 -4.427 1.00 92.94 224 VAL A N 1
ATOM 1854 C CA . VAL A 1 224 ? -9.891 9.188 -4.309 1.00 92.94 224 VAL A CA 1
ATOM 1855 C C . VAL A 1 224 ? -8.885 9.718 -5.335 1.00 92.94 224 VAL A C 1
ATOM 1857 O O . VAL A 1 224 ? -7.698 9.838 -5.022 1.00 92.94 224 VAL A O 1
ATOM 1860 N N . MET A 1 225 ? -9.331 10.055 -6.548 1.00 94.94 225 MET A N 1
ATOM 1861 C CA . MET A 1 225 ? -8.458 10.557 -7.606 1.00 94.94 225 MET A CA 1
ATOM 1862 C C . MET A 1 225 ? -8.240 12.070 -7.498 1.00 94.94 225 MET A C 1
ATOM 1864 O O . MET A 1 225 ? -9.157 12.806 -7.127 1.00 94.94 225 MET A O 1
ATOM 1868 N N . PRO A 1 226 ? -7.039 12.557 -7.859 1.00 94.56 226 PRO A N 1
ATOM 1869 C CA . PRO A 1 226 ? -6.794 13.980 -8.033 1.00 94.56 226 PRO A CA 1
ATOM 1870 C C . PRO A 1 226 ? -7.808 14.653 -8.967 1.00 94.56 226 PRO A C 1
ATOM 1872 O O . PRO A 1 226 ? -8.198 14.076 -9.982 1.00 94.56 226 PRO A O 1
ATOM 1875 N N . GLU A 1 227 ? -8.186 15.890 -8.643 1.00 94.00 227 GLU A N 1
ATOM 1876 C CA . GLU A 1 227 ? -9.135 16.697 -9.425 1.00 94.00 227 GLU A CA 1
ATOM 1877 C C . GLU A 1 227 ? -8.691 16.865 -10.886 1.00 94.00 227 GLU A C 1
ATOM 1879 O O . GLU A 1 227 ? -9.513 16.788 -11.796 1.00 94.00 227 GLU A O 1
ATOM 1884 N N . ASP A 1 228 ? -7.378 16.960 -11.131 1.00 95.06 228 ASP A N 1
ATOM 1885 C CA . ASP A 1 228 ? -6.784 17.045 -12.471 1.00 95.06 228 ASP A CA 1
ATOM 1886 C C . ASP A 1 228 ? -7.020 15.802 -13.354 1.00 95.06 228 ASP A C 1
ATOM 1888 O O . ASP A 1 228 ? -6.700 15.822 -14.539 1.00 95.06 228 ASP A O 1
ATOM 1892 N N . LEU A 1 229 ? -7.607 14.729 -12.811 1.00 97.00 229 LEU A N 1
ATOM 1893 C CA . LEU A 1 229 ? -7.980 13.515 -13.545 1.00 97.00 229 LEU A CA 1
ATOM 1894 C C . LEU A 1 229 ? -9.496 13.316 -13.675 1.00 97.00 229 LEU A C 1
ATOM 1896 O O . LEU A 1 229 ? -9.933 12.279 -14.174 1.00 97.00 229 LEU A O 1
ATOM 1900 N N . HIS A 1 230 ? -10.323 14.272 -13.247 1.00 96.19 230 HIS A N 1
ATOM 1901 C CA . HIS A 1 230 ? -11.780 14.130 -13.357 1.00 96.19 230 HIS A CA 1
ATOM 1902 C C . HIS A 1 230 ? -12.254 14.103 -14.814 1.00 96.19 230 HIS A C 1
ATOM 1904 O O . HIS A 1 230 ? -13.197 13.379 -15.124 1.00 96.19 230 HIS A O 1
ATOM 1910 N N . ASP A 1 231 ? -11.556 14.778 -15.729 1.00 97.19 231 ASP A N 1
ATOM 1911 C CA . ASP A 1 231 ? -11.835 14.670 -17.166 1.00 97.19 231 ASP A CA 1
ATOM 1912 C C . ASP A 1 231 ? -11.551 13.266 -17.703 1.00 97.19 231 ASP A C 1
ATOM 1914 O O . ASP A 1 231 ? -12.342 12.745 -18.485 1.00 97.19 231 ASP A O 1
ATOM 1918 N N . TYR A 1 232 ? -10.480 12.612 -17.234 1.00 96.50 232 TYR A N 1
ATOM 1919 C CA . TYR A 1 232 ? -10.204 11.211 -17.566 1.00 96.50 232 TYR A CA 1
ATOM 1920 C C . TYR A 1 232 ? -11.353 10.302 -17.107 1.00 96.50 232 TYR A C 1
ATOM 1922 O O . TYR A 1 232 ? -11.802 9.460 -17.880 1.00 96.50 232 TYR A O 1
ATOM 1930 N N . LEU A 1 233 ? -11.885 10.509 -15.896 1.00 96.69 233 LEU A N 1
ATOM 1931 C CA . LEU A 1 233 ? -13.052 9.769 -15.395 1.00 96.69 233 LEU A CA 1
ATOM 1932 C C . LEU A 1 233 ? -14.297 9.984 -16.264 1.00 96.69 233 LEU A C 1
ATOM 1934 O O . LEU A 1 233 ? -15.001 9.025 -16.574 1.00 96.69 233 LEU A O 1
ATOM 1938 N N . ASN A 1 234 ? -14.532 11.219 -16.711 1.00 97.06 234 ASN A N 1
ATOM 1939 C CA . ASN A 1 234 ? -15.673 11.565 -17.561 1.00 97.06 234 ASN A CA 1
ATOM 1940 C C . ASN A 1 234 ? -15.621 10.890 -18.947 1.00 97.06 234 ASN A C 1
ATOM 1942 O O . ASN A 1 234 ? -16.649 10.819 -19.617 1.00 97.06 234 ASN A O 1
ATOM 1946 N N . THR A 1 235 ? -14.461 10.376 -19.383 1.00 97.69 235 THR A N 1
ATOM 1947 C CA . THR A 1 235 ? -14.346 9.613 -20.643 1.00 97.69 235 THR A CA 1
ATOM 1948 C C . THR A 1 235 ? -14.889 8.185 -20.567 1.00 97.69 235 THR A C 1
ATOM 1950 O O . THR A 1 235 ? -14.904 7.501 -21.590 1.00 97.69 235 THR A O 1
ATOM 1953 N N . ASP A 1 236 ? -15.318 7.734 -19.382 1.00 97.94 236 ASP A N 1
ATOM 1954 C CA . ASP A 1 236 ? -15.670 6.340 -19.097 1.00 97.94 236 ASP A CA 1
ATOM 1955 C C . ASP A 1 236 ? -14.552 5.374 -19.551 1.00 97.94 236 ASP A C 1
ATOM 1957 O O . ASP A 1 236 ? -14.680 4.633 -20.541 1.00 97.94 236 ASP A O 1
ATOM 1961 N N . PRO A 1 237 ? -13.378 5.453 -18.895 1.00 97.75 237 PRO A N 1
ATOM 1962 C CA . PRO A 1 237 ? -12.194 4.736 -19.332 1.00 97.75 237 PRO A CA 1
ATOM 1963 C C . PRO A 1 237 ? -12.379 3.226 -19.180 1.00 97.75 237 PRO A C 1
ATOM 1965 O O . PRO A 1 237 ? -13.142 2.746 -18.342 1.00 97.75 237 PRO A O 1
ATOM 1968 N N . ASP A 1 238 ? -11.620 2.466 -19.966 1.00 97.94 238 ASP A N 1
ATOM 1969 C CA . ASP A 1 238 ? -11.557 1.022 -19.772 1.00 97.94 238 ASP A CA 1
ATOM 1970 C C . ASP A 1 238 ? -10.788 0.699 -18.479 1.00 97.94 238 ASP A C 1
ATOM 1972 O O . ASP A 1 238 ? -9.739 1.286 -18.183 1.00 97.94 238 ASP A O 1
ATOM 1976 N N . ILE A 1 239 ? -11.267 -0.301 -17.751 1.00 98.25 239 ILE A N 1
ATOM 1977 C CA . ILE A 1 239 ? -10.647 -0.873 -16.558 1.00 98.25 239 ILE A CA 1
ATOM 1978 C C . ILE A 1 239 ? -10.482 -2.383 -16.725 1.00 98.25 239 ILE A C 1
ATOM 1980 O O . ILE A 1 239 ? -11.125 -2.995 -17.578 1.00 98.25 239 ILE A O 1
ATOM 1984 N N . ILE A 1 240 ? -9.644 -2.995 -15.894 1.00 98.19 240 ILE A N 1
ATOM 1985 C CA . ILE A 1 240 ? -9.527 -4.451 -15.796 1.00 98.19 240 ILE A CA 1
ATOM 1986 C C . ILE A 1 240 ? -10.154 -4.917 -14.482 1.00 98.19 240 ILE A C 1
ATOM 1988 O O . ILE A 1 240 ? -9.806 -4.414 -13.418 1.00 98.19 240 ILE A O 1
ATOM 1992 N N . VAL A 1 241 ? -11.056 -5.893 -14.552 1.00 97.69 241 VAL A N 1
ATOM 1993 C CA . VAL A 1 241 ? -11.630 -6.576 -13.387 1.00 97.69 241 VAL A CA 1
ATOM 1994 C C . VAL A 1 241 ? -11.035 -7.978 -13.307 1.00 97.69 241 VAL A C 1
ATOM 1996 O O . VAL A 1 241 ? -11.362 -8.864 -14.096 1.00 97.69 241 VAL A O 1
ATOM 1999 N N . ASN A 1 242 ? -10.140 -8.195 -12.352 1.00 96.44 242 ASN A N 1
ATOM 2000 C CA . ASN A 1 242 ? -9.323 -9.405 -12.305 1.00 96.44 242 ASN A CA 1
ATOM 2001 C C . ASN A 1 242 ? -10.144 -10.647 -11.924 1.00 96.44 242 ASN A C 1
ATOM 2003 O O . ASN A 1 242 ? -9.965 -11.710 -12.517 1.00 96.44 242 ASN A O 1
ATOM 2007 N N . GLU A 1 243 ? -11.065 -10.515 -10.964 1.00 94.50 243 GLU A N 1
ATOM 2008 C CA . GLU A 1 243 ? -11.843 -11.636 -10.417 1.00 94.50 243 GLU A CA 1
ATOM 2009 C C . GLU A 1 243 ? -13.347 -11.354 -10.388 1.00 94.50 243 GLU A C 1
ATOM 2011 O O . GLU A 1 243 ? -13.946 -11.098 -9.343 1.00 94.50 243 GLU A O 1
ATOM 2016 N N . MET A 1 244 ? -13.991 -11.452 -11.553 1.00 94.25 244 MET A N 1
ATOM 2017 C CA . MET A 1 244 ? -15.431 -11.191 -11.690 1.00 94.25 244 MET A CA 1
ATOM 2018 C C . MET A 1 244 ? -16.307 -12.070 -10.782 1.00 94.25 244 MET A C 1
ATOM 2020 O O . MET A 1 244 ? -17.315 -11.605 -10.254 1.00 94.25 244 MET A O 1
ATOM 2024 N N . GLU A 1 245 ? -15.957 -13.348 -10.597 1.00 93.19 245 GLU A N 1
ATOM 2025 C CA . GLU A 1 245 ? -16.740 -14.262 -9.751 1.00 93.19 245 GLU A CA 1
ATOM 2026 C C . GLU A 1 245 ? -16.638 -13.893 -8.265 1.00 93.19 245 GLU A C 1
ATOM 2028 O O . GLU A 1 245 ? -17.642 -13.931 -7.550 1.00 93.19 245 GLU A O 1
ATOM 2033 N N . PHE A 1 246 ? -15.447 -13.485 -7.817 1.00 96.31 246 PHE A N 1
ATOM 2034 C CA . PHE A 1 246 ? -15.241 -12.988 -6.461 1.00 96.31 246 PHE A CA 1
ATOM 2035 C C . PHE A 1 246 ? -16.084 -11.734 -6.210 1.00 96.31 246 PHE A C 1
ATOM 2037 O O . PHE A 1 246 ? -16.795 -11.695 -5.211 1.00 96.31 246 PHE A O 1
ATOM 2044 N N . LEU A 1 247 ? -16.086 -10.757 -7.130 1.00 96.31 247 LEU A N 1
ATOM 2045 C CA . LEU A 1 247 ? -16.882 -9.526 -6.992 1.00 96.31 247 LEU A CA 1
ATOM 2046 C C . LEU A 1 247 ? -18.383 -9.819 -6.820 1.00 96.31 247 LEU A C 1
ATOM 2048 O O . LEU A 1 247 ? -19.036 -9.229 -5.955 1.00 96.31 247 LEU A O 1
ATOM 2052 N N . LYS A 1 248 ? -18.927 -10.767 -7.595 1.00 95.75 248 LYS A N 1
ATOM 2053 C CA . LYS A 1 248 ? -20.334 -11.190 -7.479 1.00 95.75 248 LYS A CA 1
ATOM 2054 C C . LYS A 1 248 ? -20.625 -11.807 -6.109 1.00 95.75 248 LYS A C 1
ATOM 2056 O O . LYS A 1 248 ? -21.517 -11.345 -5.405 1.00 95.75 248 LYS A O 1
ATOM 2061 N N . LYS A 1 249 ? -19.824 -12.792 -5.691 1.00 98.06 249 LYS A N 1
ATOM 2062 C CA . LYS A 1 249 ? -19.984 -13.461 -4.386 1.00 98.06 249 LYS A CA 1
ATOM 2063 C C . LYS A 1 249 ? -19.798 -12.503 -3.208 1.00 98.06 249 LYS A C 1
ATOM 2065 O O . LYS A 1 249 ? -20.502 -12.609 -2.209 1.00 98.06 249 LYS A O 1
ATOM 2070 N N . LEU A 1 250 ? -18.873 -11.555 -3.333 1.00 98.19 250 LEU A N 1
ATOM 2071 C CA . LEU A 1 250 ? -18.633 -10.517 -2.338 1.00 98.19 250 LEU A CA 1
ATOM 2072 C C . LEU A 1 250 ? -19.835 -9.570 -2.226 1.00 98.19 250 LEU A C 1
ATOM 2074 O O . LEU A 1 250 ? -20.207 -9.201 -1.117 1.00 98.19 250 LEU A O 1
ATOM 2078 N N . THR A 1 251 ? -20.464 -9.209 -3.349 1.00 97.88 251 THR A N 1
ATOM 2079 C CA . THR A 1 251 ? -21.693 -8.400 -3.355 1.00 97.88 251 THR A CA 1
ATOM 2080 C C . THR A 1 251 ? -22.798 -9.080 -2.551 1.00 97.88 251 THR A C 1
ATOM 2082 O O . THR A 1 251 ? -23.413 -8.446 -1.696 1.00 97.88 251 THR A O 1
ATOM 2085 N N . ASP A 1 252 ? -23.032 -10.372 -2.789 1.00 97.94 252 ASP A N 1
ATOM 2086 C CA . ASP A 1 252 ? -24.067 -11.128 -2.079 1.00 97.94 252 ASP A CA 1
ATOM 2087 C C . ASP A 1 252 ? -23.750 -11.256 -0.583 1.00 97.94 252 ASP A C 1
ATOM 2089 O O . ASP A 1 252 ? -24.621 -11.022 0.258 1.00 97.94 252 ASP A O 1
ATOM 2093 N N . LEU A 1 253 ? -22.486 -11.543 -0.247 1.00 98.38 253 LEU A N 1
ATOM 2094 C CA . LEU A 1 253 ? -22.011 -11.636 1.133 1.00 98.38 253 LEU A CA 1
ATOM 2095 C C . LEU A 1 253 ? -22.223 -10.323 1.900 1.00 98.38 253 LEU A C 1
ATOM 2097 O O . LEU A 1 253 ? -22.780 -10.328 2.996 1.00 98.38 253 LEU A O 1
ATOM 2101 N N . LEU A 1 254 ? -21.800 -9.193 1.329 1.00 98.19 254 LEU A N 1
ATOM 2102 C CA . LEU A 1 254 ? -21.907 -7.889 1.984 1.00 98.19 254 LEU A CA 1
ATOM 2103 C C . LEU A 1 254 ? -23.347 -7.377 2.042 1.00 98.19 254 LEU A C 1
ATOM 2105 O O . LEU A 1 254 ? -23.703 -6.699 2.998 1.00 98.19 254 LEU A O 1
ATOM 2109 N N . ARG A 1 255 ? -24.195 -7.720 1.066 1.00 97.31 255 ARG A N 1
ATOM 2110 C CA . ARG A 1 255 ? -25.626 -7.384 1.106 1.00 97.31 255 ARG A CA 1
ATOM 2111 C C . ARG A 1 255 ? -26.363 -8.130 2.222 1.00 97.31 255 ARG A C 1
ATOM 2113 O O . ARG A 1 255 ? -27.312 -7.590 2.780 1.00 97.31 255 ARG A O 1
ATOM 2120 N N . ALA A 1 256 ? -25.951 -9.361 2.520 1.00 97.56 256 ALA A N 1
ATOM 2121 C CA . ALA A 1 256 ? -26.544 -10.177 3.577 1.00 97.56 256 ALA A CA 1
ATOM 2122 C C . ALA A 1 256 ? -25.996 -9.857 4.981 1.00 97.56 256 ALA A C 1
ATOM 2124 O O . ALA A 1 256 ? -26.646 -10.174 5.978 1.00 97.56 256 ALA A O 1
ATOM 2125 N N . ALA A 1 257 ? -24.804 -9.263 5.075 1.00 97.81 257 ALA A N 1
ATOM 2126 C CA . ALA A 1 257 ? -24.155 -8.967 6.345 1.00 97.81 257 ALA A CA 1
ATOM 2127 C C . ALA A 1 257 ? -24.769 -7.746 7.056 1.00 97.81 257 ALA A C 1
ATOM 2129 O O . ALA A 1 257 ? -25.156 -6.761 6.431 1.00 97.81 257 ALA A O 1
ATOM 2130 N N . ASP A 1 258 ? -24.799 -7.790 8.391 1.00 97.62 258 ASP A N 1
ATOM 2131 C CA . ASP A 1 258 ? -25.182 -6.643 9.222 1.00 97.62 258 ASP A CA 1
ATOM 2132 C C . ASP A 1 258 ? -24.187 -5.478 8.993 1.00 97.62 258 ASP A C 1
ATOM 2134 O O . ASP A 1 258 ? -22.976 -5.668 9.185 1.00 97.62 258 ASP A O 1
ATOM 2138 N N . PRO A 1 259 ? -24.660 -4.265 8.632 1.00 97.00 259 PRO A N 1
ATOM 2139 C CA . PRO A 1 259 ? -23.833 -3.065 8.488 1.00 97.00 259 PRO A CA 1
ATOM 2140 C C . PRO A 1 259 ? -22.879 -2.798 9.654 1.00 97.00 259 PRO A C 1
ATOM 2142 O O . PRO A 1 259 ? -21.766 -2.295 9.461 1.00 97.00 259 PRO A O 1
ATOM 2145 N N . ARG A 1 260 ? -23.274 -3.174 10.874 1.00 97.38 260 ARG A N 1
ATOM 2146 C CA . ARG A 1 260 ? -22.442 -3.066 12.073 1.00 97.38 260 ARG A CA 1
ATOM 2147 C C . ARG A 1 260 ? -21.199 -3.947 11.976 1.00 97.38 260 ARG A C 1
ATOM 2149 O O . ARG A 1 260 ? -20.110 -3.507 12.343 1.00 97.38 260 ARG A O 1
ATOM 2156 N N . ILE A 1 261 ? -21.342 -5.177 11.478 1.00 98.31 261 ILE A N 1
ATOM 2157 C CA . ILE A 1 261 ? -20.233 -6.129 11.313 1.00 98.31 261 ILE A CA 1
ATOM 2158 C C . ILE A 1 261 ? -19.289 -5.633 10.215 1.00 98.31 261 ILE A C 1
ATOM 2160 O O . ILE A 1 261 ? -18.076 -5.612 10.420 1.00 98.31 261 ILE A O 1
ATOM 2164 N N . ILE A 1 262 ? -19.835 -5.150 9.093 1.00 98.12 262 ILE A N 1
ATOM 2165 C CA . ILE A 1 262 ? -19.050 -4.549 8.001 1.00 98.12 262 ILE A CA 1
ATOM 2166 C C . ILE A 1 262 ? -18.241 -3.351 8.516 1.00 98.12 262 ILE A C 1
ATOM 2168 O O . ILE A 1 262 ? -17.034 -3.270 8.289 1.00 98.12 262 ILE A O 1
ATOM 2172 N N . THR A 1 263 ? -18.882 -2.448 9.263 1.00 97.25 263 THR A N 1
ATOM 2173 C CA . THR A 1 263 ? -18.210 -1.283 9.858 1.00 97.25 263 THR A CA 1
ATOM 2174 C C . THR A 1 263 ? -17.114 -1.723 10.823 1.00 97.25 263 THR A C 1
ATOM 2176 O O . THR A 1 263 ? -15.977 -1.268 10.717 1.00 97.25 263 THR A O 1
ATOM 2179 N N . ASN A 1 264 ? -17.413 -2.666 11.722 1.00 97.88 264 ASN A N 1
ATOM 2180 C CA . ASN A 1 264 ? -16.432 -3.221 12.650 1.00 97.88 264 ASN A CA 1
ATOM 2181 C C . ASN A 1 264 ? -15.215 -3.807 11.926 1.00 97.88 264 ASN A C 1
ATOM 2183 O O . ASN A 1 264 ? -14.087 -3.581 12.365 1.00 97.88 264 ASN A O 1
ATOM 2187 N N . TYR A 1 265 ? -15.432 -4.511 10.814 1.00 98.19 265 TYR A N 1
ATOM 2188 C CA . TYR A 1 265 ? -14.361 -5.060 9.994 1.00 98.19 265 TYR A CA 1
ATOM 2189 C C . TYR A 1 265 ? -13.498 -3.974 9.347 1.00 98.19 265 TYR A C 1
ATOM 2191 O O . TYR A 1 265 ? -12.274 -4.003 9.482 1.00 98.19 265 TYR A O 1
ATOM 2199 N N . ILE A 1 266 ? -14.115 -2.996 8.679 1.00 97.62 266 ILE A N 1
ATOM 2200 C CA . ILE A 1 266 ? -13.393 -1.908 8.007 1.00 97.62 266 ILE A CA 1
ATOM 2201 C C . ILE A 1 266 ? -12.571 -1.104 9.018 1.00 97.62 266 ILE A C 1
ATOM 2203 O O . ILE A 1 266 ? -11.387 -0.856 8.785 1.00 97.62 266 ILE A O 1
ATOM 2207 N N . VAL A 1 267 ? -13.164 -0.729 10.157 1.00 96.62 267 VAL A N 1
ATOM 2208 C CA . VAL A 1 267 ? -12.460 0.045 11.186 1.00 96.62 267 VAL A CA 1
ATOM 2209 C C . VAL A 1 267 ? -11.354 -0.789 11.833 1.00 96.62 267 VAL A C 1
ATOM 2211 O O . VAL A 1 267 ? -10.249 -0.285 12.027 1.00 96.62 267 VAL A O 1
ATOM 2214 N N . TRP A 1 268 ? -11.569 -2.088 12.072 1.00 97.31 268 TRP A N 1
ATOM 2215 C CA . TRP A 1 268 ? -10.503 -2.991 12.513 1.00 97.31 268 TRP A CA 1
ATOM 2216 C C . TRP A 1 268 ? -9.317 -2.985 11.537 1.00 97.31 268 TRP A C 1
ATOM 2218 O O . TRP A 1 268 ? -8.180 -2.709 11.940 1.00 97.31 268 TRP A O 1
ATOM 2228 N N . ARG A 1 269 ? -9.583 -3.215 10.243 1.00 96.44 269 ARG A N 1
ATOM 2229 C CA . ARG A 1 269 ? -8.569 -3.174 9.178 1.00 96.44 269 ARG A CA 1
ATOM 2230 C C . ARG A 1 269 ? -7.864 -1.823 9.148 1.00 96.44 269 ARG A C 1
ATOM 2232 O O . ARG A 1 269 ? -6.638 -1.787 9.075 1.00 96.44 269 ARG A O 1
ATOM 2239 N N . TYR A 1 270 ? -8.599 -0.727 9.293 1.00 95.62 270 TYR A N 1
ATOM 2240 C CA . TYR A 1 270 ? -8.029 0.610 9.382 1.00 95.62 270 TYR A CA 1
ATOM 2241 C C . TYR A 1 270 ? -7.079 0.761 10.573 1.00 95.62 270 TYR A C 1
ATOM 2243 O O . TYR A 1 270 ? -5.933 1.162 10.382 1.00 95.62 270 TYR A O 1
ATOM 2251 N N . THR A 1 271 ? -7.490 0.377 11.787 1.00 94.88 271 THR A N 1
ATOM 2252 C CA . THR A 1 271 ? -6.638 0.479 12.987 1.00 94.88 271 THR A CA 1
ATOM 2253 C C . THR A 1 271 ? -5.368 -0.364 12.861 1.00 94.88 271 THR A C 1
ATOM 2255 O O . THR A 1 271 ? -4.316 0.004 13.391 1.00 94.88 271 THR A O 1
ATOM 2258 N N . SER A 1 272 ? -5.414 -1.486 12.131 1.00 90.50 272 SER A N 1
ATOM 2259 C CA . SER A 1 272 ? -4.236 -2.318 11.860 1.00 90.50 272 SER A CA 1
ATOM 2260 C C . SER A 1 272 ? -3.144 -1.571 11.077 1.00 90.50 272 SER A C 1
ATOM 2262 O O . SER A 1 272 ? -1.965 -1.816 11.312 1.00 90.50 272 SER A O 1
ATOM 2264 N N . ALA A 1 273 ? -3.506 -0.570 10.265 1.00 92.38 273 ALA A N 1
ATOM 2265 C CA . ALA A 1 273 ? -2.567 0.255 9.498 1.00 92.38 273 ALA A CA 1
ATOM 2266 C C . ALA A 1 273 ? -1.831 1.328 10.329 1.00 92.38 273 ALA A C 1
ATOM 2268 O O . ALA A 1 273 ? -0.952 2.022 9.812 1.00 92.38 273 ALA A O 1
ATOM 2269 N N . TRP A 1 274 ? -2.167 1.476 11.616 1.00 94.44 274 TRP A N 1
ATOM 2270 C CA . TRP A 1 274 ? -1.551 2.450 12.529 1.00 94.44 274 TRP A CA 1
ATOM 2271 C C . TRP A 1 274 ? -0.305 1.927 13.255 1.00 94.44 274 TRP A C 1
ATOM 2273 O O . TRP A 1 274 ? 0.220 2.593 14.145 1.00 94.44 274 TRP A O 1
ATOM 2283 N N . SER A 1 275 ? 0.207 0.751 12.880 1.00 86.00 275 SER A N 1
ATOM 2284 C CA . SER A 1 275 ? 1.435 0.198 13.460 1.00 86.00 275 SER A CA 1
ATOM 2285 C C . SER A 1 275 ? 2.580 1.216 13.459 1.00 86.00 275 SER A C 1
ATOM 2287 O O . SER A 1 275 ? 2.786 1.941 12.480 1.00 86.00 275 SER A O 1
ATOM 2289 N N . PHE A 1 276 ? 3.317 1.261 14.574 1.00 87.31 276 PHE A N 1
ATOM 2290 C CA . PHE A 1 276 ? 4.426 2.179 14.846 1.00 87.31 276 PHE A CA 1
ATOM 2291 C C . PHE A 1 276 ? 4.071 3.677 14.899 1.00 87.31 276 PHE A C 1
ATOM 2293 O O . PHE A 1 276 ? 4.972 4.487 15.103 1.00 87.31 276 PHE A O 1
ATOM 2300 N N . GLN A 1 277 ? 2.806 4.070 14.726 1.00 94.75 277 GLN A N 1
ATOM 2301 C CA . GLN A 1 277 ? 2.350 5.468 14.831 1.00 94.75 277 GLN A CA 1
ATOM 2302 C C . GLN A 1 277 ? 1.746 5.800 16.201 1.00 94.75 277 GLN A C 1
ATOM 2304 O O . GLN A 1 277 ? 1.352 6.937 16.427 1.00 94.75 277 GLN A O 1
ATOM 2309 N N . LEU A 1 278 ? 1.665 4.810 17.088 1.00 96.19 278 LEU A N 1
ATOM 2310 C CA . LEU A 1 278 ? 1.056 4.896 18.412 1.00 96.19 278 LEU A CA 1
ATOM 2311 C C . LEU A 1 278 ? 2.127 4.705 19.497 1.00 96.19 278 LEU A C 1
ATOM 2313 O O . LEU A 1 278 ? 3.306 4.501 19.190 1.00 96.19 278 LEU A O 1
ATOM 2317 N N . ASP A 1 279 ? 1.717 4.769 20.763 1.00 96.25 279 ASP A N 1
ATOM 2318 C CA . ASP A 1 279 ? 2.604 4.538 21.905 1.00 96.25 279 ASP A CA 1
ATOM 2319 C C . ASP A 1 279 ? 3.037 3.062 22.076 1.00 96.25 279 ASP A C 1
ATOM 2321 O O . ASP A 1 279 ? 2.632 2.151 21.343 1.00 96.25 279 ASP A O 1
ATOM 2325 N N . SER A 1 280 ? 3.882 2.813 23.081 1.00 95.00 280 SER A N 1
ATOM 2326 C CA . SER A 1 280 ? 4.460 1.494 23.337 1.00 95.00 280 SER A CA 1
ATOM 2327 C C . SER A 1 280 ? 3.445 0.412 23.711 1.00 95.00 280 SER A C 1
ATOM 2329 O O . SER A 1 280 ? 3.737 -0.753 23.441 1.00 95.00 280 SER A O 1
ATOM 2331 N N . ARG A 1 281 ? 2.268 0.755 24.266 1.00 96.81 281 ARG A N 1
ATOM 2332 C CA . ARG A 1 281 ? 1.228 -0.228 24.633 1.00 96.81 281 ARG A CA 1
ATOM 2333 C C . ARG A 1 281 ? 0.744 -0.974 23.392 1.00 96.81 281 ARG A C 1
ATOM 2335 O O . ARG A 1 281 ? 0.615 -2.197 23.397 1.00 96.81 281 ARG A O 1
ATOM 2342 N N . TYR A 1 282 ? 0.545 -0.247 22.293 1.00 97.12 282 TYR A N 1
ATOM 2343 C CA . TYR A 1 282 ? 0.151 -0.829 21.011 1.00 97.12 282 TYR A CA 1
ATOM 2344 C C . TYR A 1 282 ? 1.272 -1.672 20.391 1.00 97.12 282 TYR A C 1
ATOM 2346 O O . TYR A 1 282 ? 1.010 -2.755 19.858 1.00 97.12 282 TYR A O 1
ATOM 2354 N N . ASP A 1 283 ? 2.522 -1.211 20.491 1.00 93.81 283 ASP A N 1
ATOM 2355 C CA . ASP A 1 283 ? 3.689 -1.966 20.023 1.00 93.81 283 ASP A CA 1
ATOM 2356 C C . ASP A 1 283 ? 3.893 -3.265 20.834 1.00 93.81 283 ASP A C 1
ATOM 2358 O O . ASP A 1 283 ? 4.357 -4.264 20.282 1.00 93.81 283 ASP A O 1
ATOM 2362 N N . ASP A 1 284 ? 3.565 -3.280 22.131 1.00 95.12 284 ASP A N 1
ATOM 2363 C CA . ASP A 1 284 ? 3.592 -4.481 22.983 1.00 95.12 284 ASP A CA 1
ATOM 2364 C C . ASP A 1 284 ? 2.545 -5.507 22.535 1.00 95.12 284 ASP A C 1
ATOM 2366 O O . ASP A 1 284 ? 2.887 -6.663 22.275 1.00 95.12 284 ASP A O 1
ATOM 2370 N N . VAL A 1 285 ? 1.298 -5.072 22.325 1.00 96.12 285 VAL A N 1
ATOM 2371 C CA . VAL A 1 285 ? 0.219 -5.938 21.817 1.00 96.12 285 VAL A CA 1
ATOM 2372 C C . VAL A 1 285 ? 0.567 -6.523 20.443 1.00 96.12 285 VAL A C 1
ATOM 2374 O O . VAL A 1 285 ? 0.354 -7.714 20.194 1.00 96.12 285 VAL A O 1
ATOM 2377 N N . GLN A 1 286 ? 1.151 -5.718 19.549 1.00 94.81 286 GLN A N 1
ATOM 2378 C CA . GLN A 1 286 ? 1.646 -6.192 18.255 1.00 94.81 286 GLN A CA 1
ATOM 2379 C C . GLN A 1 286 ? 2.789 -7.204 18.412 1.00 94.81 286 GLN A C 1
ATOM 2381 O O . GLN A 1 286 ? 2.842 -8.194 17.681 1.00 94.81 286 GLN A O 1
ATOM 2386 N N . GLN A 1 287 ? 3.719 -6.966 19.336 1.00 94.75 287 GLN A N 1
ATOM 2387 C CA . GLN A 1 287 ? 4.853 -7.855 19.564 1.00 94.75 287 GLN A CA 1
ATOM 2388 C C . GLN A 1 287 ? 4.411 -9.217 20.106 1.00 94.75 287 GLN A C 1
ATOM 2390 O O . GLN A 1 287 ? 4.913 -10.238 19.637 1.00 94.75 287 GLN A O 1
ATOM 2395 N N . ASP A 1 288 ? 3.465 -9.254 21.043 1.00 94.94 288 ASP A N 1
ATOM 2396 C CA . ASP A 1 288 ? 2.920 -10.511 21.564 1.00 94.94 288 ASP A CA 1
ATOM 2397 C C . ASP A 1 288 ? 2.217 -11.313 20.468 1.00 94.94 288 ASP A C 1
ATOM 2399 O O . ASP A 1 288 ? 2.405 -12.529 20.356 1.00 94.94 288 ASP A O 1
ATOM 2403 N N . PHE A 1 289 ? 1.484 -10.626 19.590 1.00 95.62 289 PHE A N 1
ATOM 2404 C CA . PHE A 1 289 ? 0.905 -11.245 18.407 1.00 95.62 289 PHE A CA 1
ATOM 2405 C C . PHE A 1 289 ? 1.973 -11.837 17.479 1.00 95.62 289 PHE A C 1
ATOM 2407 O O . PHE A 1 289 ? 1.874 -13.003 17.099 1.00 95.62 289 PHE A O 1
ATOM 2414 N N . LEU A 1 290 ? 3.028 -11.082 17.149 1.00 94.19 290 LEU A N 1
ATOM 2415 C CA . LEU A 1 290 ? 4.119 -11.564 16.293 1.00 94.19 290 LEU A CA 1
ATOM 2416 C C . LEU A 1 290 ? 4.900 -12.723 16.930 1.00 94.19 290 LEU A C 1
ATOM 2418 O O . LEU A 1 290 ? 5.320 -13.638 16.215 1.00 94.19 290 LEU A O 1
ATOM 2422 N N . ARG A 1 291 ? 5.060 -12.730 18.259 1.00 94.38 291 ARG A N 1
ATOM 2423 C CA . ARG A 1 291 ? 5.653 -13.858 18.990 1.00 94.38 291 ARG A CA 1
ATOM 2424 C C . ARG A 1 291 ? 4.837 -15.127 18.762 1.00 94.38 291 ARG A C 1
ATOM 2426 O O . ARG A 1 291 ? 5.401 -16.159 18.416 1.00 94.38 291 ARG A O 1
ATOM 2433 N N . MET A 1 292 ? 3.514 -15.053 18.891 1.00 92.06 292 MET A N 1
ATOM 2434 C CA . MET A 1 292 ? 2.647 -16.221 18.713 1.00 92.06 292 MET A CA 1
ATOM 2435 C C . MET A 1 292 ? 2.446 -16.622 17.244 1.00 92.06 292 MET A C 1
ATOM 2437 O O . MET A 1 292 ? 2.316 -17.811 16.953 1.00 92.06 292 MET A O 1
ATOM 2441 N N . LEU A 1 293 ? 2.407 -15.656 16.320 1.00 91.88 293 LEU A N 1
ATOM 2442 C CA . LEU A 1 293 ? 2.150 -15.906 14.901 1.00 91.88 293 LEU A CA 1
ATOM 2443 C C . LEU A 1 293 ? 3.362 -16.527 14.196 1.00 91.88 293 LEU A C 1
ATOM 2445 O O . LEU A 1 293 ? 3.207 -17.511 13.472 1.00 91.88 293 LEU A O 1
ATOM 2449 N N . ILE A 1 294 ? 4.547 -15.938 14.392 1.00 91.75 294 ILE A N 1
ATOM 2450 C CA . ILE A 1 294 ? 5.767 -16.260 13.631 1.00 91.75 294 ILE A CA 1
ATOM 2451 C C . ILE A 1 294 ? 6.991 -16.545 14.514 1.00 91.75 294 ILE A C 1
ATOM 2453 O O . ILE A 1 294 ? 8.096 -16.663 13.994 1.00 91.75 294 ILE A O 1
ATOM 2457 N N . GLY A 1 295 ? 6.836 -16.634 15.840 1.00 92.75 295 GLY A N 1
ATOM 2458 C CA . GLY A 1 295 ? 7.955 -16.917 16.747 1.00 92.75 295 GLY A CA 1
ATOM 2459 C C . GLY A 1 295 ? 8.930 -15.749 16.919 1.00 92.75 295 GLY A C 1
ATOM 2460 O O . GLY A 1 295 ? 10.086 -15.956 17.283 1.00 92.75 295 GLY A O 1
ATOM 2461 N N . LYS A 1 296 ? 8.510 -14.507 16.637 1.00 92.75 296 LYS A N 1
ATOM 2462 C CA . LYS A 1 296 ? 9.376 -13.329 16.795 1.00 92.75 296 LYS A CA 1
ATOM 2463 C C . LYS A 1 296 ? 9.546 -12.999 18.281 1.00 92.75 296 LYS A C 1
ATOM 2465 O O . LYS A 1 296 ? 8.749 -12.258 18.841 1.00 92.75 296 LYS A O 1
ATOM 2470 N N . GLU A 1 297 ? 10.596 -13.519 18.913 1.00 92.12 297 GLU A N 1
ATOM 2471 C CA . GLU A 1 297 ? 10.793 -13.406 20.369 1.00 92.12 297 GLU A CA 1
ATOM 2472 C C . GLU A 1 297 ? 11.003 -11.972 20.879 1.00 92.12 297 GLU A C 1
ATOM 2474 O O . GLU A 1 297 ? 10.498 -11.599 21.943 1.00 92.12 297 GLU A O 1
ATOM 2479 N N . ARG A 1 298 ? 11.734 -11.149 20.118 1.00 91.94 298 ARG A N 1
ATOM 2480 C CA . ARG A 1 298 ? 12.120 -9.786 20.513 1.00 91.94 298 ARG A CA 1
ATOM 2481 C C . ARG A 1 298 ? 11.616 -8.744 19.524 1.00 91.94 298 ARG A C 1
ATOM 2483 O O . ARG A 1 298 ? 11.590 -8.985 18.313 1.00 91.94 298 ARG A O 1
ATOM 2490 N N . LYS A 1 299 ? 11.297 -7.556 20.049 1.00 90.25 299 LYS A N 1
ATOM 2491 C CA . LYS A 1 299 ? 11.035 -6.373 19.226 1.00 90.25 299 LYS A CA 1
ATOM 2492 C C . LYS A 1 299 ? 12.263 -6.057 18.381 1.00 90.25 299 LYS A C 1
ATOM 2494 O O . LYS A 1 299 ? 13.403 -6.188 18.833 1.00 90.25 299 LYS A O 1
ATOM 2499 N N . SER A 1 300 ? 12.017 -5.629 17.152 1.00 90.19 300 SER A N 1
ATOM 2500 C CA . SER A 1 300 ? 13.072 -5.049 16.332 1.00 90.19 300 SER A CA 1
ATOM 2501 C C . SER A 1 300 ? 13.514 -3.722 16.967 1.00 90.19 300 SER A C 1
ATOM 2503 O O . SER A 1 300 ? 12.676 -3.015 17.529 1.00 90.19 300 SER A O 1
ATOM 2505 N N . PRO A 1 301 ? 14.813 -3.376 16.933 1.00 93.94 301 PRO A N 1
ATOM 2506 C CA . PRO A 1 301 ? 15.251 -2.057 17.371 1.00 93.94 301 PRO A CA 1
ATOM 2507 C C . PRO A 1 301 ? 14.500 -0.963 16.607 1.00 93.94 301 PRO A C 1
ATOM 2509 O O . PRO A 1 301 ? 14.397 -1.037 15.381 1.00 93.94 301 PRO A O 1
ATOM 2512 N N . ARG A 1 302 ? 14.015 0.065 17.313 1.00 93.50 302 ARG A N 1
ATOM 2513 C CA . ARG A 1 302 ? 13.160 1.117 16.736 1.00 93.50 302 ARG A CA 1
ATOM 2514 C C . ARG A 1 302 ? 13.791 1.791 15.516 1.00 93.50 302 ARG A C 1
ATOM 2516 O O . ARG A 1 302 ? 13.119 1.970 14.507 1.00 93.50 302 ARG A O 1
ATOM 2523 N N . TRP A 1 303 ? 15.097 2.064 15.565 1.00 95.38 303 TRP A N 1
ATOM 2524 C CA . TRP A 1 303 ? 15.844 2.650 14.444 1.00 95.38 303 TRP A CA 1
ATOM 2525 C C . TRP A 1 303 ? 15.748 1.813 13.165 1.00 95.38 303 TRP A C 1
ATOM 2527 O O . TRP A 1 303 ? 15.710 2.370 12.069 1.00 95.38 303 TRP A O 1
ATOM 2537 N N . LYS A 1 304 ? 15.669 0.481 13.278 1.00 94.19 304 LYS A N 1
ATOM 2538 C CA . LYS A 1 304 ? 15.574 -0.425 12.129 1.00 94.19 304 LYS A CA 1
ATOM 2539 C C . LYS A 1 304 ? 14.196 -0.328 11.482 1.00 94.19 304 LYS A C 1
ATOM 2541 O O . LYS A 1 304 ? 14.106 -0.180 10.264 1.00 94.19 304 LYS A O 1
ATOM 2546 N N . ASP A 1 305 ? 13.145 -0.353 12.297 1.00 93.00 305 ASP A N 1
ATOM 2547 C CA . ASP A 1 305 ? 11.763 -0.227 11.826 1.00 93.00 305 ASP A CA 1
ATOM 2548 C C . ASP A 1 305 ? 11.518 1.170 11.233 1.00 93.00 305 ASP A C 1
ATOM 2550 O O . ASP A 1 305 ? 10.987 1.289 10.130 1.00 93.00 305 ASP A O 1
ATOM 2554 N N . CYS A 1 306 ? 12.010 2.227 11.886 1.00 95.56 306 CYS A N 1
ATOM 2555 C CA . CYS A 1 306 ? 11.905 3.600 11.391 1.00 95.56 306 CYS A CA 1
ATOM 2556 C C . CYS A 1 306 ? 12.720 3.846 10.115 1.00 95.56 306 CYS A C 1
ATOM 2558 O O . CYS A 1 306 ? 12.240 4.523 9.206 1.00 95.56 306 CYS A O 1
ATOM 2560 N N . SER A 1 307 ? 13.912 3.252 9.989 1.00 94.94 307 SER A N 1
ATOM 2561 C CA . SER A 1 307 ? 14.694 3.298 8.743 1.00 94.94 307 SER A CA 1
ATOM 2562 C C . SER A 1 307 ? 13.952 2.615 7.594 1.00 94.94 307 SER A C 1
ATOM 2564 O O . SER A 1 307 ? 13.915 3.136 6.476 1.00 94.94 307 SER A O 1
ATOM 2566 N N . SER A 1 308 ? 13.332 1.461 7.861 1.00 93.44 308 SER A N 1
ATOM 2567 C CA . SER A 1 308 ? 12.531 0.728 6.876 1.00 93.44 308 SER A CA 1
ATOM 2568 C C . SER A 1 308 ? 11.273 1.505 6.474 1.00 93.44 308 SER A C 1
ATOM 2570 O O . SER A 1 308 ? 10.977 1.622 5.281 1.00 93.44 308 SER A O 1
ATOM 2572 N N . ALA A 1 309 ? 10.575 2.108 7.441 1.00 93.44 309 ALA A N 1
ATOM 2573 C CA . ALA A 1 309 ? 9.390 2.925 7.201 1.00 93.44 309 ALA A CA 1
ATOM 2574 C C . ALA A 1 309 ? 9.710 4.167 6.355 1.00 93.44 309 ALA A C 1
ATOM 2576 O O . ALA A 1 309 ? 9.027 4.419 5.360 1.00 93.44 309 ALA A O 1
ATOM 2577 N N . ALA A 1 310 ? 10.779 4.898 6.690 1.00 94.69 310 ALA A N 1
ATOM 2578 C CA . ALA A 1 310 ? 11.235 6.055 5.921 1.00 94.69 310 ALA A CA 1
ATOM 2579 C C . ALA A 1 310 ? 11.621 5.661 4.484 1.00 94.69 310 ALA A C 1
ATOM 2581 O O . ALA A 1 310 ? 11.130 6.259 3.522 1.00 94.69 310 ALA A O 1
ATOM 2582 N N . SER A 1 311 ? 12.405 4.585 4.331 1.00 93.62 311 SER A N 1
ATOM 2583 C CA . SER A 1 311 ? 12.823 4.071 3.018 1.00 93.62 311 SER A CA 1
ATOM 2584 C C . SER A 1 311 ? 11.637 3.652 2.149 1.00 93.62 311 SER A C 1
ATOM 2586 O O . SER A 1 311 ? 11.609 3.936 0.956 1.00 93.62 311 SER A O 1
ATOM 2588 N N . SER A 1 312 ? 10.625 3.013 2.740 1.00 92.44 312 SER A N 1
ATOM 2589 C CA . SER A 1 312 ? 9.442 2.542 2.009 1.00 92.44 312 SER A CA 1
ATOM 2590 C C . SER A 1 312 ? 8.531 3.686 1.546 1.00 92.44 312 SER A C 1
ATOM 2592 O O . SER A 1 312 ? 7.809 3.540 0.559 1.00 92.44 312 SER A O 1
ATOM 2594 N N . ARG A 1 313 ? 8.547 4.827 2.249 1.00 93.50 313 ARG A N 1
ATOM 2595 C CA . ARG A 1 313 ? 7.731 6.012 1.922 1.00 93.50 313 ARG A CA 1
ATOM 2596 C C . ARG A 1 313 ? 8.405 6.914 0.901 1.00 93.50 313 ARG A C 1
ATOM 2598 O O . ARG A 1 313 ? 7.733 7.444 0.022 1.00 93.50 313 ARG A O 1
ATOM 2605 N N . MET A 1 314 ? 9.724 7.064 0.991 1.00 96.12 314 MET A N 1
ATOM 2606 C CA . MET A 1 314 ? 10.509 7.916 0.098 1.00 96.12 314 MET A CA 1
ATOM 2607 C C . MET A 1 314 ? 11.680 7.138 -0.517 1.00 96.12 314 MET A C 1
ATOM 2609 O O . MET A 1 314 ? 12.845 7.461 -0.302 1.00 96.12 314 MET A O 1
ATOM 2613 N N . ALA A 1 315 ? 11.358 6.111 -1.311 1.00 95.31 315 ALA A N 1
ATOM 2614 C CA . ALA A 1 315 ? 12.332 5.174 -1.882 1.00 95.31 315 ALA A CA 1
ATOM 2615 C C . ALA A 1 315 ? 13.485 5.845 -2.648 1.00 95.31 315 ALA A C 1
ATOM 2617 O O . ALA A 1 315 ? 14.637 5.443 -2.495 1.00 95.31 315 ALA A O 1
ATOM 2618 N N . TYR A 1 316 ? 13.218 6.891 -3.433 1.00 96.50 316 TYR A N 1
ATOM 2619 C CA . TYR A 1 316 ? 14.267 7.582 -4.186 1.00 96.50 316 TYR A CA 1
ATOM 2620 C C . TYR A 1 316 ? 15.097 8.539 -3.326 1.00 96.50 316 TYR A C 1
ATOM 2622 O O . TYR A 1 316 ? 16.298 8.651 -3.553 1.00 96.50 316 TYR A O 1
ATOM 2630 N N . ALA A 1 317 ? 14.526 9.141 -2.278 1.00 96.44 317 ALA A N 1
ATOM 2631 C CA . ALA A 1 317 ? 15.321 9.893 -1.303 1.00 96.44 317 ALA A CA 1
ATOM 2632 C C . ALA A 1 317 ? 16.223 8.962 -0.468 1.00 96.44 317 ALA A C 1
ATOM 2634 O O . ALA A 1 317 ? 17.383 9.280 -0.217 1.00 96.44 317 ALA A O 1
ATOM 2635 N N . ALA A 1 318 ? 15.734 7.770 -0.106 1.00 95.62 318 ALA A N 1
ATOM 2636 C CA . ALA A 1 318 ? 16.553 6.733 0.524 1.00 95.62 318 ALA A CA 1
ATOM 2637 C C . ALA A 1 318 ? 17.658 6.227 -0.413 1.00 95.62 318 ALA A C 1
ATOM 2639 O O . ALA A 1 318 ? 18.789 6.020 0.021 1.00 95.62 318 ALA A O 1
ATOM 2640 N N . SER A 1 319 ? 17.341 6.073 -1.703 1.00 95.94 319 SER A N 1
ATOM 2641 C CA . SER A 1 319 ? 18.318 5.727 -2.742 1.00 95.94 319 SER A CA 1
ATOM 2642 C C . SER A 1 319 ? 19.425 6.772 -2.824 1.00 95.94 319 SER A C 1
ATOM 2644 O O . SER A 1 319 ? 20.591 6.402 -2.808 1.00 95.94 319 SER A O 1
ATOM 2646 N N . ALA A 1 320 ? 19.072 8.061 -2.840 1.00 95.75 320 ALA A N 1
ATOM 2647 C CA . ALA A 1 320 ? 20.036 9.155 -2.847 1.00 95.75 320 ALA A CA 1
ATOM 2648 C C . ALA A 1 320 ? 20.972 9.103 -1.629 1.00 95.75 320 ALA A C 1
ATOM 2650 O O . ALA A 1 320 ? 22.185 9.179 -1.797 1.00 95.75 320 ALA A O 1
ATOM 2651 N N . LEU A 1 321 ? 20.433 8.907 -0.417 1.00 94.44 321 LEU A N 1
ATOM 2652 C CA . LEU A 1 321 ? 21.247 8.765 0.798 1.00 94.44 321 LEU A CA 1
ATOM 2653 C C . LEU A 1 321 ? 22.198 7.565 0.737 1.00 94.44 321 LEU A C 1
ATOM 2655 O O . LEU A 1 321 ? 23.351 7.688 1.132 1.00 94.44 321 LEU A O 1
ATOM 2659 N N . TYR A 1 322 ? 21.714 6.413 0.269 1.00 94.81 322 TYR A N 1
ATOM 2660 C CA . TYR A 1 322 ? 22.503 5.183 0.240 1.00 94.81 322 TYR A CA 1
ATOM 2661 C C . TYR A 1 322 ? 23.591 5.221 -0.834 1.00 94.81 322 TYR A C 1
ATOM 2663 O O . TYR A 1 322 ? 24.746 4.926 -0.553 1.00 94.81 322 TYR A O 1
ATOM 2671 N N . VAL A 1 323 ? 23.230 5.604 -2.059 1.00 94.31 323 VAL A N 1
ATOM 2672 C CA . VAL A 1 323 ? 24.135 5.576 -3.214 1.00 94.31 323 VAL A CA 1
ATOM 2673 C C . VAL A 1 323 ? 25.291 6.549 -3.031 1.00 94.31 323 VAL A C 1
ATOM 2675 O O . VAL A 1 323 ? 26.430 6.173 -3.275 1.00 94.31 323 VAL A O 1
ATOM 2678 N N . ARG A 1 324 ? 25.006 7.774 -2.572 1.00 91.31 324 ARG A N 1
ATOM 2679 C CA . ARG A 1 324 ? 26.026 8.819 -2.397 1.00 91.31 324 ARG A CA 1
ATOM 2680 C C . ARG A 1 324 ? 27.071 8.462 -1.336 1.00 91.31 324 ARG A C 1
ATOM 2682 O O . ARG A 1 324 ? 28.182 8.968 -1.408 1.00 91.31 324 ARG A O 1
ATOM 2689 N N . GLU A 1 325 ? 26.707 7.621 -0.371 1.00 90.88 325 GLU A N 1
ATOM 2690 C CA . GLU A 1 325 ? 27.578 7.246 0.746 1.00 90.88 325 GLU A CA 1
ATOM 2691 C C . GLU A 1 325 ? 28.288 5.905 0.519 1.00 90.88 325 GLU A C 1
ATOM 2693 O O . GLU A 1 325 ? 29.457 5.757 0.862 1.00 90.88 325 GLU A O 1
ATOM 2698 N N . TYR A 1 326 ? 27.586 4.911 -0.034 1.00 90.50 326 TYR A N 1
ATOM 2699 C CA . TYR A 1 326 ? 28.024 3.513 0.029 1.00 90.50 326 TYR A CA 1
ATOM 2700 C C . TYR A 1 326 ? 28.256 2.843 -1.321 1.00 90.50 326 TYR A C 1
ATOM 2702 O O . TYR A 1 326 ? 28.801 1.743 -1.338 1.00 90.50 326 TYR A O 1
ATOM 2710 N N . PHE A 1 327 ? 27.838 3.439 -2.440 1.00 91.88 327 PHE A N 1
ATOM 2711 C CA . PHE A 1 327 ? 27.890 2.753 -3.729 1.00 91.88 327 PHE A CA 1
ATOM 2712 C C . PHE A 1 327 ? 28.892 3.394 -4.688 1.00 91.88 327 PHE A C 1
ATOM 2714 O O . PHE A 1 327 ? 28.819 4.584 -4.989 1.00 91.88 327 PHE A O 1
ATOM 2721 N N . ASN A 1 328 ? 29.821 2.583 -5.196 1.00 88.75 328 ASN A N 1
ATOM 2722 C CA . ASN A 1 328 ? 30.866 3.026 -6.108 1.00 88.75 328 ASN A CA 1
ATOM 2723 C C . ASN A 1 328 ? 30.435 2.841 -7.571 1.00 88.75 328 ASN A C 1
ATOM 2725 O O . ASN A 1 328 ? 29.956 1.783 -7.974 1.00 88.75 328 ASN A O 1
ATOM 2729 N N . GLU A 1 329 ? 30.660 3.856 -8.403 1.00 88.69 329 GLU A N 1
ATOM 2730 C CA . GLU A 1 329 ? 30.375 3.790 -9.839 1.00 88.69 329 GLU A CA 1
ATOM 2731 C C . GLU A 1 329 ? 31.164 2.677 -10.553 1.00 88.69 329 GLU A C 1
ATOM 2733 O O . GLU A 1 329 ? 30.663 2.058 -11.493 1.00 88.69 329 GLU A O 1
ATOM 2738 N N . ALA A 1 330 ? 32.364 2.342 -10.071 1.00 90.88 330 ALA A N 1
ATOM 2739 C CA . ALA A 1 330 ? 33.139 1.228 -10.607 1.00 90.88 330 ALA A CA 1
ATOM 2740 C C . ALA A 1 330 ? 32.424 -0.127 -10.445 1.00 90.88 330 ALA A C 1
ATOM 2742 O O . ALA A 1 330 ? 32.533 -0.977 -11.329 1.00 90.88 330 ALA A O 1
ATOM 2743 N N . ASP A 1 331 ? 31.662 -0.313 -9.363 1.00 91.44 331 ASP A N 1
ATOM 2744 C CA . ASP A 1 331 ? 30.883 -1.534 -9.129 1.00 91.44 331 ASP A CA 1
ATOM 2745 C C . ASP A 1 331 ? 29.677 -1.604 -10.075 1.00 91.44 331 ASP A C 1
ATOM 2747 O O . ASP A 1 331 ? 29.373 -2.670 -10.609 1.00 91.44 331 ASP A O 1
ATOM 2751 N N . LYS A 1 332 ? 29.048 -0.456 -10.381 1.00 91.50 332 LYS A N 1
ATOM 2752 C CA . LYS A 1 332 ? 28.002 -0.353 -11.419 1.00 91.50 332 LYS A CA 1
ATOM 2753 C C . LYS A 1 332 ? 28.528 -0.823 -12.775 1.00 91.50 332 LYS A C 1
ATOM 2755 O O . LYS A 1 332 ? 27.886 -1.645 -13.425 1.00 91.50 332 LYS A O 1
ATOM 2760 N N . ASN A 1 333 ? 29.702 -0.337 -13.177 1.00 92.81 333 ASN A N 1
ATOM 2761 C CA . ASN A 1 333 ? 30.305 -0.670 -14.470 1.00 92.81 333 ASN A CA 1
ATOM 2762 C C . ASN A 1 333 ? 30.711 -2.149 -14.560 1.00 92.81 333 ASN A C 1
ATOM 2764 O O . ASN A 1 333 ? 30.440 -2.799 -15.568 1.00 92.81 333 ASN A O 1
ATOM 2768 N N . ALA A 1 334 ? 31.295 -2.704 -13.496 1.00 93.62 334 ALA A N 1
ATOM 2769 C CA . ALA A 1 334 ? 31.633 -4.125 -13.439 1.00 93.62 334 ALA A CA 1
ATOM 2770 C C . ALA A 1 334 ? 30.378 -5.023 -13.474 1.00 93.62 334 ALA A C 1
ATOM 2772 O O . ALA A 1 334 ? 30.351 -6.023 -14.192 1.00 93.62 334 ALA A O 1
ATOM 2773 N N . ALA A 1 335 ? 29.303 -4.645 -12.773 1.00 93.38 335 ALA A N 1
ATOM 2774 C CA . ALA A 1 335 ? 28.031 -5.364 -12.832 1.00 93.38 335 ALA A CA 1
ATOM 2775 C C . ALA A 1 335 ? 27.375 -5.286 -14.225 1.00 93.38 335 ALA A C 1
ATOM 2777 O O . ALA A 1 335 ? 26.815 -6.274 -14.697 1.00 93.38 335 ALA A O 1
ATOM 2778 N N . MET A 1 336 ? 27.469 -4.137 -14.905 1.00 93.38 336 MET A N 1
ATOM 2779 C CA . MET A 1 336 ? 27.005 -3.976 -16.290 1.00 93.38 336 MET A CA 1
ATOM 2780 C C . MET A 1 336 ? 27.735 -4.908 -17.261 1.00 93.38 336 MET A C 1
ATOM 2782 O O . MET A 1 336 ? 27.088 -5.503 -18.123 1.00 93.38 336 MET A O 1
ATOM 2786 N N . GLU A 1 337 ? 29.054 -5.054 -17.114 1.00 93.69 337 GLU A N 1
ATOM 2787 C CA . GLU A 1 337 ? 29.847 -5.995 -17.909 1.00 93.69 337 GLU A CA 1
ATOM 2788 C C . GLU A 1 337 ? 29.378 -7.439 -17.679 1.00 93.69 337 GLU A C 1
ATOM 2790 O O . GLU A 1 337 ? 29.008 -8.126 -18.628 1.00 93.69 337 GLU A O 1
ATOM 2795 N N . MET A 1 338 ? 29.270 -7.859 -16.416 1.00 93.69 338 MET A N 1
ATOM 2796 C CA . MET A 1 338 ? 28.799 -9.200 -16.055 1.00 93.69 338 MET A CA 1
ATOM 2797 C C . MET A 1 338 ? 27.403 -9.505 -16.622 1.00 93.69 338 MET A C 1
ATOM 2799 O O . MET A 1 338 ? 27.162 -10.587 -17.153 1.00 93.69 338 MET A O 1
ATOM 2803 N N . ILE A 1 339 ? 26.466 -8.555 -16.544 1.00 93.25 339 ILE A N 1
ATOM 2804 C CA . ILE A 1 339 ? 25.103 -8.733 -17.067 1.00 93.25 339 ILE A CA 1
ATOM 2805 C C . ILE A 1 339 ? 25.100 -8.852 -18.595 1.00 93.25 339 ILE A C 1
ATOM 2807 O O . ILE A 1 339 ? 24.339 -9.653 -19.145 1.00 93.25 339 ILE A O 1
ATOM 2811 N N . ARG A 1 340 ? 25.956 -8.097 -19.295 1.00 94.31 340 ARG A N 1
ATOM 2812 C CA . ARG A 1 340 ? 26.127 -8.228 -20.748 1.00 94.31 340 ARG A CA 1
ATOM 2813 C C . ARG A 1 340 ? 26.588 -9.640 -21.115 1.00 94.31 340 ARG A C 1
ATOM 2815 O O . ARG A 1 340 ? 25.996 -10.239 -22.014 1.00 94.31 340 ARG A O 1
ATOM 2822 N N . ASP A 1 341 ? 27.577 -10.164 -20.400 1.00 94.88 341 ASP A N 1
ATOM 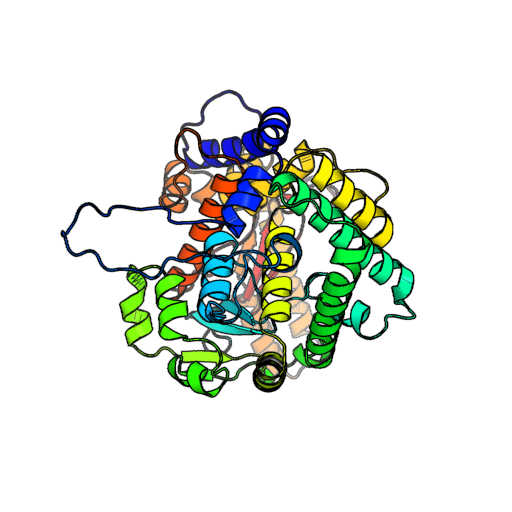2823 C CA . ASP A 1 341 ? 28.147 -11.487 -20.660 1.00 94.88 341 ASP A CA 1
ATOM 2824 C C . ASP A 1 341 ? 27.121 -12.601 -20.348 1.00 94.88 341 ASP A C 1
ATOM 2826 O O . ASP A 1 341 ? 26.924 -13.519 -21.145 1.00 94.88 341 ASP A O 1
ATOM 2830 N N . LEU A 1 342 ? 26.346 -12.471 -19.261 1.00 94.38 342 LEU A N 1
ATOM 2831 C CA . LEU A 1 342 ? 25.230 -13.381 -18.946 1.00 94.38 342 LEU A CA 1
ATOM 2832 C C . LEU A 1 342 ? 24.139 -13.369 -20.024 1.00 94.38 342 LEU A C 1
ATOM 2834 O O . LEU A 1 342 ? 23.580 -14.412 -20.374 1.00 94.38 342 LEU A O 1
ATOM 2838 N N . HIS A 1 343 ? 23.821 -12.194 -20.565 1.00 94.31 343 HIS A N 1
ATOM 2839 C CA . HIS A 1 343 ? 22.880 -12.067 -21.670 1.00 94.31 343 HIS A CA 1
ATOM 2840 C C . HIS A 1 343 ? 23.375 -12.769 -22.939 1.00 94.31 343 HIS A C 1
ATOM 2842 O O . HIS A 1 343 ? 22.563 -13.324 -23.680 1.00 94.31 343 HIS A O 1
ATOM 2848 N N . GLU A 1 344 ? 24.678 -12.732 -23.209 1.00 95.62 344 GLU A N 1
ATOM 2849 C CA . GLU A 1 344 ? 25.294 -13.437 -24.331 1.00 95.62 344 GLU A CA 1
ATOM 2850 C C . GLU A 1 344 ? 25.235 -14.950 -24.142 1.00 95.62 344 GLU A C 1
ATOM 2852 O O . GLU A 1 344 ? 24.627 -15.628 -24.972 1.00 95.62 344 GLU A O 1
ATOM 2857 N N . ALA A 1 345 ? 25.700 -15.450 -22.997 1.00 96.75 345 ALA A N 1
ATOM 2858 C CA . ALA A 1 345 ? 25.640 -16.869 -22.656 1.00 96.75 345 ALA A CA 1
ATOM 2859 C C . ALA A 1 345 ? 24.202 -17.425 -22.701 1.00 96.75 345 ALA A C 1
ATOM 2861 O O . ALA A 1 345 ? 23.955 -18.511 -23.228 1.00 96.75 345 ALA A O 1
ATOM 2862 N N . PHE A 1 346 ? 23.212 -16.663 -22.216 1.00 96.12 346 PHE A N 1
ATOM 2863 C CA . PHE A 1 346 ? 21.805 -17.063 -22.310 1.00 96.12 346 PHE A CA 1
ATOM 2864 C C . PHE A 1 346 ? 21.342 -17.214 -23.765 1.00 96.12 346 PHE A C 1
ATOM 2866 O O . PHE A 1 346 ? 20.647 -18.175 -24.096 1.00 96.12 346 PHE A O 1
ATOM 2873 N N . ARG A 1 347 ? 21.718 -16.286 -24.654 1.00 96.06 347 ARG A N 1
ATOM 2874 C CA . ARG A 1 347 ? 21.356 -16.372 -26.078 1.00 96.06 347 ARG A CA 1
ATOM 2875 C C . ARG A 1 347 ? 22.022 -17.561 -26.761 1.00 96.06 347 ARG A C 1
ATOM 2877 O O . ARG A 1 347 ? 21.372 -18.211 -27.580 1.00 96.06 347 ARG A O 1
ATOM 2884 N N . GLU A 1 348 ? 23.268 -17.871 -26.419 1.00 96.62 348 GLU A N 1
ATOM 2885 C CA . GLU A 1 348 ? 23.949 -19.070 -26.916 1.00 96.62 348 GLU A CA 1
ATOM 2886 C C . GLU A 1 348 ? 23.222 -20.342 -26.475 1.00 96.62 348 GLU A C 1
ATOM 2888 O O . GLU A 1 348 ? 22.913 -21.190 -27.312 1.00 96.62 348 GLU A O 1
ATOM 2893 N N . MET A 1 349 ? 22.852 -20.438 -25.195 1.00 96.94 349 MET A N 1
ATOM 2894 C CA . MET A 1 349 ? 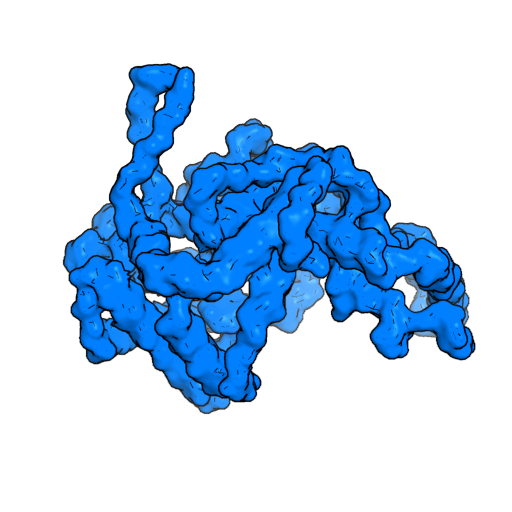22.077 -21.563 -24.663 1.00 96.94 349 MET A CA 1
ATOM 2895 C C . MET A 1 349 ? 20.716 -21.708 -25.361 1.00 96.94 349 MET A C 1
ATOM 2897 O O . MET A 1 349 ? 20.300 -22.817 -25.690 1.00 96.94 349 MET A O 1
ATOM 2901 N N . VAL A 1 350 ? 20.017 -20.598 -25.626 1.00 96.50 350 VAL A N 1
ATOM 2902 C CA . VAL A 1 350 ? 18.749 -20.622 -26.374 1.00 96.50 350 VAL A CA 1
ATOM 2903 C C . VAL A 1 350 ? 18.960 -21.078 -27.817 1.00 96.50 350 VAL A C 1
ATOM 2905 O O . VAL A 1 350 ? 18.136 -21.816 -28.342 1.00 96.50 350 VAL A O 1
ATOM 2908 N N . THR A 1 351 ? 20.056 -20.672 -28.455 1.00 95.44 351 THR A N 1
ATOM 2909 C CA . THR A 1 351 ? 20.350 -21.027 -29.851 1.00 95.44 351 THR A CA 1
ATOM 2910 C C . THR A 1 351 ? 20.585 -22.528 -30.024 1.00 95.44 351 THR A C 1
ATOM 2912 O O . THR A 1 351 ? 20.135 -23.099 -31.013 1.00 95.44 351 THR A O 1
ATOM 2915 N N . HIS A 1 352 ? 21.243 -23.167 -29.054 1.00 94.31 352 HIS A N 1
ATOM 2916 C CA . HIS A 1 352 ? 21.666 -24.568 -29.143 1.00 94.31 352 HIS A CA 1
ATOM 2917 C C . HIS A 1 352 ? 20.718 -25.568 -28.468 1.00 94.31 352 HIS A C 1
ATOM 2919 O O . HIS A 1 352 ? 21.024 -26.758 -28.443 1.00 94.31 352 HIS A O 1
ATOM 2925 N N . ASN A 1 353 ? 19.590 -25.124 -27.904 1.00 94.19 353 ASN A N 1
ATOM 2926 C CA . ASN A 1 353 ? 18.642 -26.056 -27.297 1.00 94.19 353 ASN A CA 1
ATOM 2927 C C . ASN A 1 353 ? 17.860 -26.856 -28.355 1.00 94.19 353 ASN A C 1
ATOM 2929 O O . ASN A 1 353 ? 17.577 -26.369 -29.454 1.00 94.19 353 ASN A O 1
ATOM 2933 N N . ASP A 1 354 ? 17.503 -28.083 -27.989 1.00 95.44 354 ASP A N 1
ATOM 2934 C CA . ASP A 1 354 ? 16.843 -29.082 -28.832 1.00 95.44 354 ASP A CA 1
ATOM 2935 C C . ASP A 1 354 ? 15.321 -29.155 -28.629 1.00 95.44 354 ASP A C 1
ATOM 2937 O O . ASP A 1 354 ? 14.607 -29.695 -29.473 1.00 95.44 354 ASP A O 1
ATOM 2941 N N . TRP A 1 355 ? 14.812 -28.598 -27.530 1.00 97.44 355 TRP A N 1
ATOM 2942 C CA . TRP A 1 355 ? 13.401 -28.685 -27.159 1.00 97.44 355 TRP A CA 1
ATOM 2943 C C . TRP A 1 355 ? 12.527 -27.551 -27.720 1.00 97.44 355 TRP A C 1
ATOM 2945 O O . TRP A 1 355 ? 11.306 -27.699 -27.754 1.00 97.44 355 TRP A O 1
ATOM 2955 N N . MET A 1 356 ? 13.109 -26.422 -28.149 1.00 97.12 356 MET A N 1
ATOM 2956 C CA . MET A 1 356 ? 12.377 -25.361 -28.854 1.00 97.12 356 MET A CA 1
ATOM 2957 C C . MET A 1 356 ? 12.473 -25.547 -30.371 1.00 97.12 356 MET A C 1
ATOM 2959 O O . MET A 1 356 ? 13.508 -25.944 -30.903 1.00 97.12 356 MET A O 1
ATOM 2963 N N . ASP A 1 357 ? 11.426 -25.179 -31.105 1.00 97.19 357 ASP A N 1
ATOM 2964 C CA . ASP A 1 357 ? 11.524 -25.001 -32.554 1.00 97.19 357 ASP A CA 1
ATOM 2965 C C . ASP A 1 357 ? 12.288 -23.706 -32.920 1.00 97.19 357 ASP A C 1
ATOM 2967 O O . ASP A 1 357 ? 12.557 -22.838 -32.082 1.00 97.19 357 ASP A O 1
A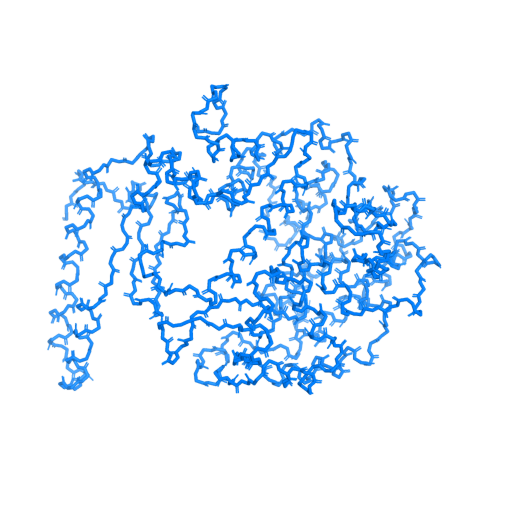TOM 2971 N N . GLU A 1 358 ? 12.656 -23.565 -34.195 1.00 95.88 358 GLU A N 1
ATOM 2972 C CA . GLU A 1 358 ? 13.443 -22.427 -34.685 1.00 95.88 358 GLU A CA 1
ATOM 2973 C C . GLU A 1 358 ? 12.725 -21.080 -34.532 1.00 95.88 358 GLU A C 1
ATOM 2975 O O . GLU A 1 358 ? 13.346 -20.079 -34.156 1.00 95.88 358 GLU A O 1
ATOM 2980 N N . GLN A 1 359 ? 11.414 -21.051 -34.773 1.00 96.69 359 GLN A N 1
ATOM 2981 C CA . GLN A 1 359 ? 10.615 -19.836 -34.670 1.00 96.69 359 GLN A CA 1
ATOM 2982 C C . GLN A 1 359 ? 10.548 -19.359 -33.214 1.00 96.69 359 GLN A C 1
ATOM 2984 O O . GLN A 1 359 ? 10.758 -18.175 -32.934 1.00 96.69 359 GLN A O 1
ATOM 2989 N N . THR A 1 360 ? 10.333 -20.282 -32.279 1.00 96.94 360 THR A N 1
ATOM 2990 C CA . THR A 1 360 ? 10.312 -20.024 -30.839 1.00 96.94 360 THR A CA 1
ATOM 2991 C C . THR A 1 360 ? 11.675 -19.536 -30.343 1.00 96.94 360 THR A C 1
ATOM 2993 O O . THR A 1 360 ? 11.734 -18.536 -29.618 1.00 96.94 360 THR A O 1
ATOM 2996 N N . ARG A 1 361 ? 12.787 -20.151 -30.786 1.00 96.81 361 ARG A N 1
ATOM 2997 C CA . ARG A 1 361 ? 14.148 -19.673 -30.464 1.00 96.81 361 ARG A CA 1
ATOM 2998 C C . ARG A 1 361 ? 14.372 -18.233 -30.919 1.00 96.81 361 ARG A C 1
ATOM 3000 O O . ARG A 1 361 ? 14.874 -17.416 -30.146 1.00 96.81 361 ARG A O 1
ATOM 3007 N N . LYS A 1 362 ? 13.971 -17.897 -32.150 1.00 96.12 362 LYS A N 1
ATOM 3008 C CA . LYS A 1 362 ? 14.125 -16.542 -32.697 1.00 96.12 362 LYS A CA 1
ATOM 3009 C C . LYS A 1 362 ? 13.404 -15.499 -31.838 1.00 96.12 362 LYS A C 1
ATOM 3011 O O . LYS A 1 362 ? 14.015 -14.502 -31.454 1.00 96.12 362 LYS A O 1
ATOM 3016 N N . ILE A 1 363 ? 12.151 -15.762 -31.465 1.00 96.75 363 ILE A N 1
ATOM 3017 C CA . ILE A 1 363 ? 11.350 -14.865 -30.615 1.00 96.75 363 ILE A CA 1
ATOM 3018 C C . ILE A 1 363 ? 11.973 -14.726 -29.216 1.00 96.75 363 ILE A C 1
ATOM 3020 O O . ILE A 1 363 ? 12.043 -13.623 -28.667 1.00 96.75 363 ILE A O 1
ATOM 3024 N N . ALA A 1 364 ? 12.467 -15.820 -28.631 1.00 96.31 364 ALA A N 1
ATOM 3025 C CA . ALA A 1 364 ? 13.137 -15.787 -27.331 1.00 96.31 364 ALA A CA 1
ATOM 3026 C C . ALA A 1 364 ? 14.409 -14.916 -27.356 1.00 96.31 364 ALA A C 1
ATOM 3028 O O . ALA A 1 364 ? 14.642 -14.125 -26.435 1.00 96.31 364 ALA A O 1
ATOM 3029 N N . ILE A 1 365 ? 15.200 -15.002 -28.430 1.00 96.25 365 ILE A N 1
ATOM 3030 C CA . ILE A 1 365 ? 16.389 -14.163 -28.638 1.00 96.25 365 ILE A CA 1
ATOM 3031 C C . ILE A 1 365 ? 15.999 -12.693 -28.830 1.00 96.25 365 ILE A C 1
ATOM 3033 O O . ILE A 1 365 ? 16.629 -11.818 -28.235 1.00 96.25 365 ILE A O 1
ATOM 3037 N N . GLU A 1 366 ? 14.960 -12.399 -29.614 1.00 96.50 366 GLU A N 1
ATOM 3038 C CA . GLU A 1 366 ? 14.442 -11.034 -29.790 1.00 96.50 366 GLU A CA 1
ATOM 3039 C C . GLU A 1 366 ? 13.999 -10.426 -28.453 1.00 96.50 366 GLU A C 1
ATOM 3041 O O . GLU A 1 366 ? 14.398 -9.308 -28.117 1.00 96.50 366 GLU A O 1
ATOM 3046 N N . LYS A 1 367 ? 13.273 -11.192 -27.627 1.00 95.62 367 LYS A N 1
ATOM 3047 C CA . LYS A 1 367 ? 12.889 -10.774 -26.272 1.00 95.62 367 LYS A CA 1
ATOM 3048 C C . LYS A 1 367 ? 14.106 -10.505 -25.385 1.00 95.62 367 LYS A C 1
ATOM 3050 O O . LYS A 1 367 ? 14.109 -9.516 -24.651 1.00 95.62 367 LYS A O 1
ATOM 3055 N N . SER A 1 368 ? 15.125 -11.363 -25.443 1.00 95.62 368 SER A N 1
ATOM 3056 C CA . SER A 1 368 ? 16.375 -11.177 -24.698 1.00 95.62 368 SER A CA 1
ATOM 3057 C C . SER A 1 368 ? 17.111 -9.904 -25.129 1.00 95.62 368 SER A C 1
ATOM 3059 O O . SER A 1 368 ? 17.549 -9.147 -24.270 1.00 95.62 368 SER A O 1
ATOM 3061 N N . ARG A 1 369 ? 17.199 -9.623 -26.437 1.00 95.00 369 ARG A N 1
ATOM 3062 C CA . ARG A 1 369 ? 17.827 -8.398 -26.972 1.00 95.00 369 ARG A CA 1
ATOM 3063 C C . ARG A 1 369 ? 17.079 -7.128 -26.574 1.00 95.00 369 ARG A C 1
ATOM 3065 O O . ARG A 1 369 ? 17.707 -6.104 -26.342 1.00 95.00 369 ARG A O 1
ATOM 3072 N N . ALA A 1 370 ? 15.753 -7.196 -26.493 1.00 94.56 370 ALA A N 1
ATOM 3073 C CA . ALA A 1 370 ? 14.910 -6.073 -26.092 1.00 94.56 370 ALA A CA 1
ATOM 3074 C C . ALA A 1 370 ? 14.835 -5.868 -24.567 1.00 94.56 370 ALA A C 1
ATOM 3076 O O . ALA A 1 370 ? 14.111 -4.980 -24.110 1.00 94.56 370 ALA A O 1
ATOM 3077 N N . MET A 1 371 ? 15.501 -6.710 -23.769 1.00 94.69 371 MET A N 1
ATOM 3078 C CA . MET A 1 371 ? 15.433 -6.640 -22.313 1.00 94.69 371 MET A CA 1
ATOM 3079 C C . MET A 1 371 ? 16.254 -5.464 -21.781 1.00 94.69 371 MET A C 1
ATOM 3081 O O . MET A 1 371 ? 17.425 -5.312 -22.119 1.00 94.69 371 MET A O 1
ATOM 3085 N N . GLN A 1 372 ? 15.650 -4.635 -20.929 1.00 93.81 372 GLN A N 1
ATOM 3086 C CA . GLN A 1 372 ? 16.351 -3.517 -20.293 1.00 93.81 372 GLN A CA 1
ATOM 3087 C C . GLN A 1 372 ? 17.020 -3.946 -18.988 1.00 93.81 372 GLN A C 1
ATOM 3089 O O . GLN A 1 372 ? 16.424 -4.671 -18.194 1.00 93.81 372 GLN A O 1
ATOM 3094 N N . SER A 1 373 ? 18.231 -3.446 -18.748 1.00 94.50 373 SER A N 1
ATOM 3095 C CA . SER A 1 373 ? 18.971 -3.658 -17.502 1.00 94.50 373 SER A CA 1
ATOM 3096 C C . SER A 1 373 ? 19.016 -2.368 -16.687 1.00 94.50 373 SER A C 1
ATOM 3098 O O . SER A 1 373 ? 19.625 -1.387 -17.106 1.00 94.50 373 SER A O 1
ATOM 3100 N N . LEU A 1 374 ? 18.365 -2.367 -15.525 1.00 94.62 374 LEU A N 1
ATOM 3101 C CA . LEU A 1 374 ? 18.338 -1.252 -14.578 1.00 94.62 374 LEU A CA 1
ATOM 3102 C C . LEU A 1 374 ? 19.288 -1.571 -13.416 1.00 94.62 374 LEU A C 1
ATOM 3104 O O . LEU A 1 374 ? 18.984 -2.417 -12.578 1.00 94.62 374 LEU A O 1
ATOM 3108 N N . ILE A 1 375 ? 20.464 -0.942 -13.385 1.00 94.81 375 ILE A N 1
ATOM 3109 C CA . ILE A 1 375 ? 21.575 -1.361 -12.512 1.00 94.81 375 ILE A CA 1
ATOM 3110 C C . ILE A 1 375 ? 21.975 -0.229 -11.564 1.00 94.81 375 ILE A C 1
ATOM 3112 O O . ILE A 1 375 ? 22.184 0.912 -11.977 1.00 94.81 375 ILE A O 1
ATOM 3116 N N . GLY A 1 376 ? 22.108 -0.560 -10.283 1.00 94.75 376 GLY A N 1
ATOM 3117 C CA . GLY A 1 376 ? 22.482 0.348 -9.210 1.00 94.75 376 GLY A CA 1
ATOM 3118 C C . GLY A 1 376 ? 21.331 1.265 -8.809 1.00 94.75 376 GLY A C 1
ATOM 3119 O O . GLY A 1 376 ? 20.635 1.016 -7.824 1.00 94.75 376 GLY A O 1
ATOM 3120 N N . TYR A 1 377 ? 21.154 2.348 -9.558 1.00 94.81 377 TYR A N 1
ATOM 3121 C CA . TYR A 1 377 ? 20.260 3.445 -9.202 1.00 94.81 377 TYR A CA 1
ATOM 3122 C C . TYR A 1 377 ? 19.881 4.291 -10.428 1.00 94.81 377 TYR A C 1
ATOM 3124 O O . TYR A 1 377 ? 20.652 4.337 -11.392 1.00 94.81 377 TYR A O 1
ATOM 3132 N N . PRO A 1 378 ? 18.729 4.989 -10.403 1.00 94.06 378 PRO A N 1
ATOM 3133 C CA . PRO A 1 378 ? 18.381 5.945 -11.445 1.00 94.06 378 PRO A CA 1
ATOM 3134 C C . PRO A 1 378 ? 19.137 7.265 -11.241 1.00 94.06 378 PRO A C 1
ATOM 3136 O O . PRO A 1 378 ? 19.132 7.817 -10.144 1.00 94.06 378 PRO A O 1
ATOM 3139 N N . ASP A 1 379 ? 19.750 7.806 -12.295 1.00 92.69 379 ASP A N 1
ATOM 3140 C CA . ASP A 1 379 ? 20.730 8.903 -12.188 1.00 92.69 379 ASP A CA 1
ATOM 3141 C C . ASP A 1 379 ? 20.191 10.178 -11.515 1.00 92.69 379 ASP A C 1
ATOM 3143 O O . ASP A 1 379 ? 20.940 10.914 -10.871 1.00 92.69 379 ASP A O 1
ATOM 3147 N N . PHE A 1 380 ? 18.882 10.442 -11.602 1.00 94.19 380 PHE A N 1
ATOM 3148 C CA . PHE A 1 380 ? 18.284 11.636 -10.999 1.00 94.19 380 PHE A CA 1
ATOM 3149 C C . PHE A 1 380 ? 18.427 11.689 -9.468 1.00 94.19 380 PHE A C 1
ATOM 3151 O O . PHE A 1 380 ? 18.380 12.780 -8.909 1.00 94.19 380 PHE A O 1
ATOM 3158 N N . VAL A 1 381 ? 18.658 10.557 -8.786 1.00 95.00 381 VAL A N 1
ATOM 3159 C CA . VAL A 1 381 ? 18.864 10.531 -7.322 1.00 95.00 381 VAL A CA 1
ATOM 3160 C C . VAL A 1 381 ? 20.193 11.164 -6.899 1.00 95.00 381 VAL A C 1
ATOM 3162 O O . VAL A 1 381 ? 20.373 11.502 -5.728 1.00 95.00 381 VAL A O 1
ATOM 3165 N N . LEU A 1 382 ? 21.126 11.366 -7.834 1.00 94.19 382 LEU A N 1
ATOM 3166 C CA . LEU A 1 382 ? 22.378 12.084 -7.585 1.00 94.19 382 LEU A CA 1
ATOM 3167 C C . LEU A 1 382 ? 22.209 13.612 -7.614 1.00 94.19 382 LEU A C 1
ATOM 3169 O O . LEU A 1 382 ? 23.080 14.322 -7.125 1.00 94.19 382 LEU A O 1
ATOM 3173 N N . SER A 1 383 ? 21.097 14.122 -8.152 1.00 96.38 383 SER A N 1
ATOM 3174 C CA . SER A 1 383 ? 20.822 15.556 -8.278 1.00 96.38 383 SER A CA 1
ATOM 3175 C C . SER A 1 383 ? 19.756 15.991 -7.277 1.00 96.38 383 SER A C 1
ATOM 3177 O O . SER A 1 383 ? 18.628 15.502 -7.316 1.00 96.38 383 SER A O 1
ATOM 3179 N N . ASP A 1 384 ? 20.098 16.938 -6.403 1.00 96.75 384 ASP A N 1
ATOM 3180 C CA . ASP A 1 384 ? 19.158 17.495 -5.421 1.00 96.75 384 ASP A CA 1
ATOM 3181 C C . ASP A 1 384 ? 17.959 18.177 -6.094 1.00 96.75 384 ASP A C 1
ATOM 3183 O O . ASP A 1 384 ? 16.824 17.947 -5.689 1.00 96.75 384 ASP A O 1
ATOM 3187 N N . GLU A 1 385 ? 18.188 18.929 -7.175 1.00 97.50 385 GLU A N 1
ATOM 3188 C CA . GLU A 1 385 ? 17.132 19.594 -7.950 1.00 97.50 385 GLU A CA 1
ATOM 3189 C C . GLU A 1 385 ? 16.126 18.590 -8.531 1.00 97.50 385 GLU A C 1
ATOM 3191 O O . GLU A 1 385 ? 14.919 18.720 -8.322 1.00 97.50 385 GLU A O 1
ATOM 3196 N N . LYS A 1 386 ? 16.610 17.547 -9.222 1.00 97.25 386 LYS A N 1
ATOM 3197 C CA . LYS A 1 386 ? 15.729 16.543 -9.840 1.00 97.25 386 LYS A CA 1
ATOM 3198 C C . LYS A 1 386 ? 15.012 15.689 -8.797 1.00 97.25 386 LYS A C 1
ATOM 3200 O O . LYS A 1 386 ? 13.855 15.316 -8.991 1.00 97.25 386 LYS A O 1
ATOM 3205 N N . LEU A 1 387 ? 15.684 15.372 -7.691 1.00 97.38 387 LEU A N 1
ATOM 3206 C CA . LEU A 1 387 ? 15.076 14.654 -6.575 1.00 97.38 387 LEU A CA 1
ATOM 3207 C C . LEU A 1 387 ? 13.965 15.490 -5.918 1.00 97.38 387 LEU A C 1
ATOM 3209 O O . LEU A 1 387 ? 12.892 14.963 -5.618 1.00 97.38 387 LEU A O 1
ATOM 3213 N N . ASP A 1 388 ? 14.190 16.789 -5.731 1.00 98.06 388 ASP A N 1
ATOM 3214 C CA . ASP A 1 388 ? 13.203 17.701 -5.157 1.00 98.06 388 ASP A CA 1
ATOM 3215 C C . ASP A 1 388 ? 12.022 17.967 -6.099 1.00 98.06 388 ASP A C 1
ATOM 3217 O O . ASP A 1 388 ? 10.894 18.106 -5.612 1.00 98.06 388 ASP A O 1
ATOM 3221 N N . ASP A 1 389 ? 12.248 17.992 -7.419 1.00 97.62 389 ASP A N 1
ATOM 3222 C CA . ASP A 1 389 ? 11.177 18.053 -8.422 1.00 97.62 389 ASP A CA 1
ATOM 3223 C C . ASP A 1 389 ? 10.308 16.788 -8.384 1.00 97.62 389 ASP A C 1
ATOM 3225 O O . ASP A 1 389 ? 9.077 16.882 -8.354 1.00 97.62 389 ASP A O 1
ATOM 3229 N N . PHE A 1 390 ? 10.923 15.605 -8.256 1.00 96.00 390 PHE A N 1
ATOM 3230 C CA . PHE A 1 390 ? 10.192 14.341 -8.127 1.00 96.00 390 PHE A CA 1
ATOM 3231 C C . PHE A 1 390 ? 9.239 14.335 -6.917 1.00 96.00 390 PHE A C 1
ATOM 3233 O O . PHE A 1 390 ? 8.105 13.855 -7.005 1.00 96.00 390 PHE A O 1
ATOM 3240 N N . TYR A 1 391 ? 9.669 14.901 -5.785 1.00 97.38 391 TYR A N 1
ATOM 3241 C CA . TYR A 1 391 ? 8.866 15.000 -4.561 1.00 97.38 391 TYR A CA 1
ATOM 3242 C C . TYR A 1 391 ? 8.099 16.327 -4.427 1.00 97.38 391 TYR A C 1
ATOM 3244 O O . TYR A 1 391 ? 7.605 16.634 -3.343 1.00 97.38 391 TYR A O 1
ATOM 3252 N N . LYS A 1 392 ? 7.937 17.126 -5.495 1.00 96.88 392 LYS A N 1
ATOM 3253 C CA . LYS A 1 392 ? 7.452 18.513 -5.356 1.00 96.88 392 LYS A CA 1
ATOM 3254 C C . LYS A 1 392 ? 6.076 18.695 -4.736 1.00 96.88 392 LYS A C 1
ATOM 3256 O O . LYS A 1 392 ? 5.850 19.686 -4.038 1.00 96.88 392 LYS A O 1
ATOM 3261 N N . LEU A 1 393 ? 5.192 17.730 -4.974 1.00 95.81 393 LEU A N 1
ATOM 3262 C CA . LEU A 1 393 ? 3.825 17.715 -4.459 1.00 95.81 393 LEU A CA 1
ATOM 3263 C C . LEU A 1 393 ? 3.720 17.132 -3.040 1.00 95.81 393 LEU A C 1
ATOM 3265 O O . LEU A 1 393 ? 2.654 17.210 -2.438 1.00 95.81 393 LEU A O 1
ATOM 3269 N N . LEU A 1 394 ? 4.800 16.566 -2.490 1.00 96.94 394 LEU A N 1
ATOM 3270 C CA . LEU A 1 394 ? 4.851 16.113 -1.104 1.00 96.94 394 LEU A CA 1
ATOM 3271 C C . LEU A 1 394 ? 5.305 17.273 -0.213 1.00 96.94 394 LEU A C 1
ATOM 3273 O O . LEU A 1 394 ? 6.457 17.709 -0.271 1.00 96.94 394 LEU A O 1
ATOM 3277 N N . LYS A 1 395 ? 4.393 17.769 0.623 1.00 93.69 395 LYS A N 1
ATOM 3278 C CA . LYS A 1 395 ? 4.649 18.873 1.551 1.00 93.69 395 LYS A CA 1
ATOM 3279 C C . LYS A 1 395 ? 4.416 18.419 2.985 1.00 93.69 395 LYS A C 1
ATOM 3281 O O . LYS A 1 395 ? 3.368 17.848 3.280 1.00 93.69 395 LYS A O 1
ATOM 3286 N N . PHE A 1 396 ? 5.387 18.684 3.850 1.00 94.44 396 PHE A N 1
ATOM 3287 C CA . PHE A 1 396 ? 5.240 18.563 5.295 1.00 94.44 396 PHE A CA 1
ATOM 3288 C C . PHE A 1 396 ? 5.187 19.957 5.896 1.00 94.44 396 PHE A C 1
ATOM 3290 O O . PHE A 1 396 ? 5.956 20.832 5.502 1.00 94.44 396 PHE A O 1
ATOM 3297 N N . GLU A 1 397 ? 4.261 20.147 6.824 1.00 92.31 397 GLU A N 1
ATOM 3298 C CA . GLU A 1 397 ? 4.061 21.411 7.518 1.00 92.31 397 GLU A CA 1
ATOM 3299 C C . GLU A 1 397 ? 4.763 21.370 8.882 1.00 92.31 397 GLU A C 1
ATOM 3301 O O . GLU A 1 397 ? 4.872 20.299 9.497 1.00 92.31 397 GLU A O 1
ATOM 3306 N N . PRO A 1 398 ? 5.228 22.520 9.401 1.00 89.12 398 PRO A N 1
ATOM 3307 C CA . PRO A 1 398 ? 5.710 22.603 10.772 1.00 89.12 398 PRO A CA 1
ATOM 3308 C C . PRO A 1 398 ? 4.650 22.088 11.755 1.00 89.12 398 PRO A C 1
ATOM 3310 O O . PRO A 1 398 ? 3.510 22.546 11.754 1.00 89.12 398 PRO A O 1
ATOM 3313 N N . GLY A 1 399 ? 5.034 21.139 12.609 1.00 88.69 399 GLY A N 1
ATOM 3314 C CA . GLY A 1 399 ? 4.134 20.538 13.598 1.00 88.69 399 GLY A CA 1
ATOM 3315 C C . GLY A 1 399 ? 3.374 19.296 13.126 1.00 88.69 399 GLY A C 1
ATOM 3316 O O . GLY A 1 399 ? 2.658 18.712 13.940 1.00 88.69 399 GLY A O 1
ATOM 3317 N N . ASP A 1 400 ? 3.553 18.850 11.875 1.00 94.38 400 ASP A N 1
ATOM 3318 C CA . ASP A 1 400 ? 3.053 17.544 11.436 1.00 94.38 400 ASP A CA 1
ATOM 3319 C C . ASP A 1 400 ? 3.519 16.435 12.392 1.00 94.38 400 ASP A C 1
ATOM 3321 O O . ASP A 1 400 ? 4.707 16.295 12.694 1.00 94.38 400 ASP A O 1
ATOM 3325 N N . THR A 1 401 ? 2.575 15.615 12.851 1.00 95.69 401 THR A N 1
ATOM 3326 C CA . THR A 1 401 ? 2.873 14.397 13.608 1.00 95.69 401 THR A CA 1
ATOM 3327 C C . THR A 1 401 ? 3.385 13.302 12.678 1.00 95.69 401 THR A C 1
ATOM 3329 O O . THR A 1 401 ? 3.227 13.362 11.454 1.00 95.69 401 THR A O 1
ATOM 3332 N N . TYR A 1 402 ? 3.969 12.243 13.246 1.00 96.31 402 TYR A N 1
ATOM 3333 C CA . TYR A 1 402 ? 4.381 11.094 12.442 1.00 96.31 402 TYR A CA 1
ATOM 3334 C C . TYR A 1 402 ? 3.191 10.481 11.679 1.00 96.31 402 TYR A C 1
ATOM 3336 O O . TYR A 1 402 ? 3.312 10.206 10.486 1.00 96.31 402 TYR A O 1
ATOM 3344 N N . ALA A 1 403 ? 2.019 10.351 12.313 1.00 95.75 403 ALA A N 1
ATOM 3345 C CA . ALA A 1 403 ? 0.803 9.848 11.669 1.00 95.75 403 ALA A CA 1
ATOM 3346 C C . ALA A 1 403 ? 0.328 10.741 10.504 1.00 95.75 403 ALA A C 1
ATOM 3348 O O . ALA A 1 403 ? -0.094 10.223 9.460 1.00 95.75 403 ALA A O 1
ATOM 3349 N N . ALA A 1 404 ? 0.451 12.067 10.641 1.00 95.12 404 ALA A N 1
ATOM 3350 C CA . ALA A 1 404 ? 0.171 13.014 9.563 1.00 95.12 404 ALA A CA 1
ATOM 3351 C C . ALA A 1 404 ? 1.149 12.842 8.388 1.00 95.12 404 ALA A C 1
ATOM 3353 O O . ALA A 1 404 ? 0.720 12.778 7.235 1.00 95.12 404 ALA A O 1
ATOM 3354 N N . MET A 1 405 ? 2.450 12.668 8.652 1.00 96.25 405 MET A N 1
ATOM 3355 C CA . MET A 1 405 ? 3.438 12.386 7.599 1.00 96.25 405 MET A CA 1
ATOM 3356 C C . MET A 1 405 ? 3.157 11.054 6.891 1.00 96.25 405 MET A C 1
ATOM 3358 O O . MET A 1 405 ? 3.261 10.970 5.663 1.00 96.25 405 MET A O 1
ATOM 3362 N N . VAL A 1 406 ? 2.749 10.013 7.630 1.00 96.00 406 VAL A N 1
ATOM 3363 C CA . VAL A 1 406 ? 2.303 8.740 7.037 1.00 96.00 406 VAL A CA 1
ATOM 3364 C C . VAL A 1 406 ? 1.108 8.958 6.107 1.00 96.00 406 VAL A C 1
ATOM 3366 O O . VAL A 1 406 ? 1.108 8.448 4.988 1.00 96.00 406 VAL A O 1
ATOM 3369 N N . GLN A 1 407 ? 0.114 9.745 6.522 1.00 94.75 407 GLN A N 1
ATOM 3370 C CA . GLN A 1 407 ? -1.050 10.046 5.686 1.00 94.75 407 GLN A CA 1
ATOM 3371 C C . GLN A 1 407 ? -0.661 10.809 4.416 1.00 94.75 407 GLN A C 1
ATOM 3373 O O . GLN A 1 407 ? -1.021 10.400 3.314 1.00 94.75 407 GLN A O 1
ATOM 3378 N N . LYS A 1 408 ? 0.118 11.888 4.553 1.00 96.06 408 LYS A N 1
ATOM 3379 C CA . LYS A 1 408 ? 0.533 12.741 3.429 1.00 96.06 408 LYS A CA 1
ATOM 3380 C C . LYS A 1 408 ? 1.385 11.981 2.414 1.00 96.06 408 LYS A C 1
ATOM 3382 O O . LYS A 1 408 ? 1.165 12.111 1.213 1.00 96.06 408 LYS A O 1
ATOM 3387 N N . THR A 1 409 ? 2.315 11.141 2.876 1.00 96.56 409 THR A N 1
ATOM 3388 C CA . THR A 1 409 ? 3.116 10.280 1.984 1.00 96.56 409 THR A CA 1
ATOM 3389 C C . THR A 1 409 ? 2.267 9.235 1.268 1.00 96.56 409 THR A C 1
ATOM 3391 O O . THR A 1 409 ? 2.486 8.982 0.084 1.00 96.56 409 THR A O 1
ATOM 3394 N N . THR A 1 410 ? 1.274 8.668 1.955 1.00 94.88 410 THR A N 1
ATOM 3395 C CA . THR A 1 410 ? 0.334 7.704 1.372 1.00 94.88 410 THR A CA 1
ATOM 3396 C C . THR A 1 410 ? -0.516 8.350 0.278 1.00 94.88 410 THR A C 1
ATOM 3398 O O . THR A 1 410 ? -0.500 7.876 -0.858 1.00 94.88 410 THR A O 1
ATOM 3401 N N . LYS A 1 411 ? -1.146 9.497 0.568 1.00 94.38 411 LYS A N 1
ATOM 3402 C CA . LYS A 1 411 ? -1.939 10.254 -0.413 1.00 94.38 411 LYS A CA 1
ATOM 3403 C C . LYS A 1 411 ? -1.101 10.704 -1.607 1.00 94.38 411 LYS A C 1
ATOM 3405 O O . LYS A 1 411 ? -1.508 10.506 -2.744 1.00 94.38 411 LYS A O 1
ATOM 3410 N N . TRP A 1 412 ? 0.104 11.230 -1.375 1.00 96.25 412 TRP A N 1
ATOM 3411 C CA . TRP A 1 412 ? 1.016 11.613 -2.458 1.00 96.25 412 TRP A CA 1
ATOM 3412 C C . TRP A 1 412 ? 1.365 10.425 -3.369 1.00 96.25 412 TRP A C 1
ATOM 3414 O O . TRP A 1 412 ? 1.368 10.565 -4.594 1.00 96.25 412 TRP A O 1
ATOM 3424 N N . LYS A 1 413 ? 1.624 9.240 -2.794 1.00 95.69 413 LYS A N 1
ATOM 3425 C CA . LYS A 1 413 ? 1.921 8.025 -3.566 1.00 95.69 413 LYS A CA 1
ATOM 3426 C C . LYS A 1 413 ? 0.715 7.577 -4.396 1.00 95.69 413 LYS A C 1
ATOM 3428 O O . LYS A 1 413 ? 0.897 7.219 -5.559 1.00 95.69 413 LYS A O 1
ATOM 3433 N N . GLN A 1 414 ? -0.483 7.611 -3.814 1.00 95.44 414 GLN A N 1
ATOM 3434 C CA . GLN A 1 414 ? -1.738 7.280 -4.492 1.00 95.44 414 GLN A CA 1
ATOM 3435 C C . GLN A 1 414 ? -2.022 8.252 -5.645 1.00 95.44 414 GLN A C 1
ATOM 3437 O O . GLN A 1 414 ? -2.243 7.822 -6.774 1.00 95.44 414 GLN A O 1
ATOM 3442 N N . ASP A 1 415 ? -1.903 9.555 -5.401 1.00 96.19 415 ASP A N 1
ATOM 3443 C CA . ASP A 1 415 ? -2.118 10.591 -6.414 1.00 96.19 415 ASP A CA 1
ATOM 3444 C C . ASP A 1 415 ? -1.145 10.464 -7.573 1.00 96.19 415 ASP A C 1
ATOM 3446 O O . ASP A 1 415 ? -1.530 10.555 -8.739 1.00 96.19 415 ASP A O 1
ATOM 3450 N N . ARG A 1 416 ? 0.129 10.202 -7.263 1.00 95.69 416 ARG A N 1
ATOM 3451 C CA . ARG A 1 416 ? 1.124 9.903 -8.287 1.00 95.69 416 ARG A CA 1
ATOM 3452 C C . ARG A 1 416 ? 0.742 8.647 -9.069 1.00 95.69 416 ARG A C 1
ATOM 3454 O O . ARG A 1 416 ? 0.881 8.653 -10.283 1.00 95.69 416 ARG A O 1
ATOM 3461 N N . ALA A 1 417 ? 0.270 7.581 -8.420 1.00 96.06 417 ALA A N 1
ATOM 3462 C CA . ALA A 1 417 ? -0.149 6.367 -9.120 1.00 96.06 417 ALA A CA 1
ATOM 3463 C C . ALA A 1 417 ? -1.303 6.634 -10.101 1.00 96.06 417 ALA A C 1
ATOM 3465 O O . ALA A 1 417 ? -1.229 6.168 -11.236 1.00 96.06 417 ALA A O 1
ATOM 3466 N N . PHE A 1 418 ? -2.302 7.434 -9.714 1.00 97.88 418 PHE A N 1
ATOM 3467 C CA . PHE A 1 418 ? -3.399 7.819 -10.606 1.00 97.88 418 PHE A CA 1
ATOM 3468 C C . PHE A 1 418 ? -2.955 8.724 -11.755 1.00 97.88 418 PHE A C 1
ATOM 3470 O O . PHE A 1 418 ? -3.333 8.465 -12.893 1.00 97.88 418 PHE A O 1
ATOM 3477 N N . ARG A 1 419 ? -2.093 9.724 -11.517 1.00 97.06 419 ARG A N 1
ATOM 3478 C CA . ARG A 1 419 ? -1.584 10.595 -12.599 1.00 97.06 419 ARG A CA 1
ATOM 3479 C C . ARG A 1 419 ? -0.869 9.819 -13.699 1.00 97.06 419 ARG A C 1
ATOM 3481 O O . ARG A 1 419 ? -0.957 10.175 -14.869 1.00 97.06 419 ARG A O 1
ATOM 3488 N N . ARG A 1 420 ? -0.266 8.677 -13.358 1.00 96.19 420 ARG A N 1
ATOM 3489 C CA . ARG A 1 420 ? 0.374 7.795 -14.342 1.00 96.19 420 ARG A CA 1
ATOM 3490 C C . ARG A 1 420 ? -0.586 7.186 -15.369 1.00 96.19 420 ARG A C 1
ATOM 3492 O O . ARG A 1 420 ? -0.088 6.625 -16.345 1.00 96.19 420 ARG A O 1
ATOM 3499 N N . LEU A 1 421 ? -1.907 7.258 -15.169 1.00 97.38 421 LEU A N 1
ATOM 3500 C CA . LEU A 1 421 ? -2.907 6.821 -16.154 1.00 97.38 421 LEU A CA 1
ATOM 3501 C C . LEU A 1 421 ? -2.790 7.594 -17.472 1.00 97.38 421 LEU A C 1
ATOM 3503 O O . LEU A 1 421 ? -2.936 6.999 -18.535 1.00 97.38 421 LEU A O 1
ATOM 3507 N N . ILE A 1 422 ? -2.478 8.889 -17.395 1.00 95.81 422 ILE A N 1
ATOM 3508 C CA . ILE A 1 422 ? -2.371 9.781 -18.558 1.00 95.81 422 ILE A CA 1
ATOM 3509 C C . ILE A 1 422 ? -0.918 10.062 -18.971 1.00 95.81 422 ILE A C 1
ATOM 3511 O O . ILE A 1 422 ? -0.671 10.708 -19.985 1.00 95.81 422 ILE A O 1
ATOM 3515 N N . GLU A 1 423 ? 0.056 9.570 -18.203 1.00 94.25 423 GLU A N 1
ATOM 3516 C CA . GLU A 1 423 ? 1.477 9.692 -18.526 1.00 94.25 423 GLU A CA 1
ATOM 3517 C C . GLU A 1 423 ? 1.960 8.509 -19.379 1.00 94.25 423 GLU A C 1
ATOM 3519 O O . GLU A 1 423 ? 1.556 7.361 -19.146 1.00 94.25 423 GLU A O 1
ATOM 3524 N N . PRO A 1 424 ? 2.921 8.730 -20.294 1.00 92.88 424 PRO A N 1
ATOM 3525 C CA . PRO A 1 424 ? 3.551 7.638 -21.019 1.00 92.88 424 PRO A CA 1
ATOM 3526 C C . PRO A 1 424 ? 4.230 6.636 -20.072 1.00 92.88 424 PRO A C 1
ATOM 3528 O O . PRO A 1 424 ? 4.639 6.933 -18.939 1.00 92.88 424 PRO A O 1
ATOM 3531 N N . VAL A 1 425 ? 4.356 5.392 -20.531 1.00 93.06 425 VAL A N 1
ATOM 3532 C CA . VAL A 1 425 ? 5.084 4.371 -19.780 1.00 93.06 425 VAL A CA 1
ATOM 3533 C C . VAL A 1 425 ? 6.591 4.566 -19.922 1.00 93.06 425 VAL A C 1
ATOM 3535 O O . VAL A 1 425 ? 7.187 4.201 -20.931 1.00 93.06 425 VAL A O 1
ATOM 3538 N N . ASP A 1 426 ? 7.216 5.073 -18.861 1.00 90.56 426 ASP A N 1
ATOM 3539 C CA . ASP A 1 426 ? 8.669 5.060 -18.701 1.00 90.56 426 ASP A CA 1
ATOM 3540 C C . ASP A 1 426 ? 9.171 3.677 -18.241 1.00 90.56 426 ASP A C 1
ATOM 3542 O O . ASP A 1 426 ? 8.899 3.219 -17.121 1.00 90.56 426 ASP A O 1
ATOM 3546 N N . LYS A 1 427 ? 9.911 3.000 -19.125 1.00 85.94 427 LYS A N 1
ATOM 3547 C CA . LYS A 1 427 ? 10.528 1.696 -18.843 1.00 85.94 427 LYS A CA 1
ATOM 3548 C C . LYS A 1 427 ? 11.790 1.812 -17.983 1.00 85.94 427 LYS A C 1
ATOM 3550 O O . LYS A 1 427 ? 12.140 0.834 -17.330 1.00 85.94 427 LYS A O 1
ATOM 3555 N N . SER A 1 428 ? 12.398 2.998 -17.913 1.00 87.94 428 SER A N 1
ATOM 3556 C CA . SER A 1 428 ? 13.580 3.266 -17.087 1.00 87.94 428 SER A CA 1
ATOM 3557 C C . SER A 1 428 ? 13.251 3.515 -15.606 1.00 87.94 428 SER A C 1
ATOM 3559 O O . SER A 1 428 ? 14.143 3.502 -14.761 1.00 87.94 428 SER A O 1
ATOM 3561 N N . ASP A 1 429 ? 11.966 3.676 -15.265 1.00 87.69 429 ASP A N 1
ATOM 3562 C CA . ASP A 1 429 ? 11.492 3.819 -13.886 1.00 87.69 429 ASP A CA 1
ATOM 3563 C C . ASP A 1 429 ? 11.819 2.566 -13.056 1.00 87.69 429 ASP A C 1
ATOM 3565 O O . ASP A 1 429 ? 11.217 1.502 -13.245 1.00 87.69 429 ASP A O 1
ATOM 3569 N N . PHE A 1 430 ? 12.741 2.712 -12.102 1.00 87.19 430 PHE A N 1
ATOM 3570 C CA . PHE A 1 430 ? 13.163 1.642 -11.194 1.00 87.19 430 PHE A CA 1
ATOM 3571 C C . PHE A 1 430 ? 11.991 1.121 -10.355 1.00 87.19 430 PHE A C 1
ATOM 3573 O O . PHE A 1 430 ? 11.862 -0.082 -10.143 1.00 87.19 430 PHE A O 1
ATOM 3580 N N . GLY A 1 431 ? 11.131 2.019 -9.868 1.00 82.75 431 GLY A N 1
ATOM 3581 C CA . GLY A 1 431 ? 9.976 1.708 -9.022 1.00 82.75 431 GLY A CA 1
ATOM 3582 C C . GLY A 1 431 ? 10.309 1.196 -7.613 1.00 82.75 431 GLY A C 1
ATOM 3583 O O . GLY A 1 431 ? 9.393 0.979 -6.821 1.00 82.75 431 GLY A O 1
ATOM 3584 N N . ILE A 1 432 ? 11.591 1.021 -7.284 1.00 85.69 432 ILE A N 1
ATOM 3585 C CA . ILE A 1 432 ? 12.096 0.459 -6.024 1.00 85.69 432 ILE A CA 1
ATOM 3586 C C . ILE A 1 432 ? 13.283 1.272 -5.498 1.00 85.69 432 ILE A C 1
ATOM 3588 O O . ILE A 1 432 ? 13.932 2.000 -6.249 1.00 85.69 432 ILE A O 1
ATOM 3592 N N . SER A 1 433 ? 13.577 1.139 -4.201 1.00 92.19 433 SER A N 1
ATOM 3593 C CA . SER A 1 433 ? 14.756 1.775 -3.609 1.00 92.19 433 SER A CA 1
ATOM 3594 C C . SER A 1 433 ? 16.038 1.083 -4.069 1.00 92.19 433 SER A C 1
ATOM 3596 O O . SER A 1 433 ? 16.136 -0.142 -4.063 1.00 92.19 433 SER A O 1
ATOM 3598 N N . SER A 1 434 ? 17.064 1.874 -4.367 1.00 94.00 434 SER A N 1
ATOM 3599 C CA . SER A 1 434 ? 18.423 1.392 -4.636 1.00 94.00 434 SER A CA 1
ATOM 3600 C C . SER A 1 434 ? 19.067 0.766 -3.390 1.00 94.00 434 SER A C 1
ATOM 3602 O O . SER A 1 434 ? 20.016 0.002 -3.507 1.00 94.00 434 SER A O 1
ATOM 3604 N N . SER A 1 435 ? 18.523 1.036 -2.195 1.00 92.75 435 SER A N 1
ATOM 3605 C CA . SER A 1 435 ? 18.946 0.425 -0.926 1.00 92.75 435 SER A CA 1
ATOM 3606 C C . SER A 1 435 ? 18.319 -0.952 -0.637 1.00 92.75 435 SER A C 1
ATOM 3608 O O . SER A 1 435 ? 18.498 -1.500 0.451 1.00 92.75 435 SER A O 1
ATOM 3610 N N . THR A 1 436 ? 17.557 -1.525 -1.573 1.00 92.25 436 THR A N 1
ATOM 3611 C CA . THR A 1 436 ? 16.931 -2.846 -1.418 1.00 92.25 436 THR A CA 1
ATOM 3612 C C . THR A 1 436 ? 17.912 -3.976 -1.744 1.00 92.25 436 THR A C 1
ATOM 3614 O O . THR A 1 436 ? 18.452 -4.031 -2.841 1.00 92.25 436 THR A O 1
ATOM 3617 N N . VAL A 1 437 ? 18.093 -4.929 -0.826 1.00 92.94 437 VAL A N 1
ATOM 3618 C CA . VAL A 1 437 ? 18.914 -6.135 -1.054 1.00 92.94 437 VAL A CA 1
ATOM 3619 C C . VAL A 1 437 ? 18.060 -7.224 -1.711 1.00 92.94 437 VAL A C 1
ATOM 3621 O O . VAL A 1 437 ? 17.543 -8.111 -1.034 1.00 92.94 437 VAL A O 1
ATOM 3624 N N . ASN A 1 438 ? 17.821 -7.103 -3.018 1.00 93.50 438 ASN A N 1
ATOM 3625 C CA . ASN A 1 438 ? 17.100 -8.087 -3.835 1.00 93.50 438 ASN A CA 1
ATOM 3626 C C . ASN A 1 438 ? 17.340 -7.811 -5.334 1.00 93.50 438 ASN A C 1
ATOM 3628 O O . ASN A 1 438 ? 17.947 -6.801 -5.667 1.00 93.50 438 ASN A O 1
ATOM 3632 N N . ALA A 1 439 ? 16.830 -8.649 -6.235 1.00 93.19 439 ALA A N 1
ATOM 3633 C CA . ALA A 1 439 ? 16.781 -8.394 -7.675 1.00 93.19 439 ALA A CA 1
ATOM 3634 C C . ALA A 1 439 ? 15.391 -8.730 -8.234 1.00 93.19 439 ALA A C 1
ATOM 3636 O O . ALA A 1 439 ? 14.666 -9.550 -7.669 1.00 93.19 439 ALA A O 1
ATOM 3637 N N . PHE A 1 440 ? 14.999 -8.081 -9.332 1.00 94.25 440 PHE A N 1
ATOM 3638 C CA . PHE A 1 440 ? 13.626 -8.160 -9.841 1.00 94.25 440 PHE A CA 1
ATOM 3639 C C . PHE A 1 440 ? 13.578 -8.311 -11.361 1.00 94.25 440 PHE A C 1
ATOM 3641 O O . PHE A 1 440 ? 14.376 -7.708 -12.073 1.00 94.25 440 PHE A O 1
ATOM 3648 N N . TYR A 1 441 ? 12.589 -9.058 -11.855 1.00 94.19 441 TYR A N 1
ATOM 3649 C CA . TYR A 1 441 ? 12.196 -9.083 -13.265 1.00 94.19 441 TYR A CA 1
ATOM 3650 C C . TYR A 1 441 ? 10.776 -8.535 -13.416 1.00 94.19 441 TYR A C 1
ATOM 3652 O O . TYR A 1 441 ? 9.875 -8.922 -12.672 1.00 94.19 441 TYR A O 1
ATOM 3660 N N . SER A 1 442 ? 10.562 -7.663 -14.402 1.00 92.88 442 SER A N 1
ATOM 3661 C CA . SER A 1 442 ? 9.235 -7.194 -14.802 1.00 92.88 442 SER A CA 1
ATOM 3662 C C . SER A 1 442 ? 8.892 -7.716 -16.192 1.00 92.88 442 SER A C 1
ATOM 3664 O O . SER A 1 442 ? 9.508 -7.319 -17.184 1.00 92.88 442 SER A O 1
ATOM 3666 N N . SER A 1 443 ? 7.864 -8.563 -16.283 1.00 91.31 443 SER A N 1
ATOM 3667 C CA . SER A 1 443 ? 7.358 -9.072 -17.564 1.00 91.31 443 SER A CA 1
ATOM 3668 C C . SER A 1 443 ? 6.759 -7.964 -18.436 1.00 91.31 443 SER A C 1
ATOM 3670 O O . SER A 1 443 ? 7.001 -7.949 -19.640 1.00 91.31 443 SER A O 1
ATOM 3672 N N . LEU A 1 444 ? 6.043 -7.007 -17.833 1.00 91.00 444 LEU A N 1
ATOM 3673 C CA . LEU A 1 444 ? 5.373 -5.900 -18.534 1.00 91.00 444 LEU A CA 1
ATOM 3674 C C . LEU A 1 444 ? 6.357 -4.873 -19.106 1.00 91.00 444 LEU A C 1
ATOM 3676 O O . LEU A 1 444 ? 6.123 -4.314 -20.176 1.00 91.00 444 LEU A O 1
ATOM 3680 N N . LYS A 1 445 ? 7.476 -4.626 -18.415 1.00 91.56 445 LYS A N 1
ATOM 3681 C CA . LYS A 1 445 ? 8.546 -3.752 -18.924 1.00 91.56 445 LYS A CA 1
ATOM 3682 C C . LYS A 1 445 ? 9.568 -4.498 -19.782 1.00 91.56 445 LYS A C 1
ATOM 3684 O O . LYS A 1 445 ? 10.291 -3.854 -20.538 1.00 91.56 445 LYS A O 1
ATOM 3689 N N . ASN A 1 446 ? 9.609 -5.829 -19.677 1.00 94.25 446 ASN A N 1
ATOM 3690 C CA . ASN A 1 446 ? 10.719 -6.671 -20.117 1.00 94.25 446 ASN A CA 1
ATOM 3691 C C . ASN A 1 446 ? 12.057 -6.128 -19.590 1.00 94.25 446 ASN A C 1
ATOM 3693 O O . ASN A 1 446 ? 12.951 -5.787 -20.361 1.00 94.25 446 ASN A O 1
ATOM 3697 N N . SER A 1 447 ? 12.165 -5.987 -18.269 1.00 94.38 447 SER A N 1
ATOM 3698 C CA . SER A 1 447 ? 13.347 -5.415 -17.622 1.00 94.38 447 SER A CA 1
ATOM 3699 C C . SER A 1 447 ? 13.810 -6.251 -16.435 1.00 94.38 447 SER A C 1
ATOM 3701 O O . SER A 1 447 ? 12.989 -6.839 -15.728 1.00 94.38 447 SER A O 1
ATOM 3703 N N . ILE A 1 448 ? 15.120 -6.258 -16.203 1.00 94.88 448 ILE A N 1
ATOM 3704 C CA . ILE A 1 448 ? 15.764 -6.764 -14.989 1.00 94.88 448 ILE A CA 1
ATOM 3705 C C . ILE A 1 448 ? 16.311 -5.588 -14.186 1.00 94.88 448 ILE A C 1
ATOM 3707 O O . ILE A 1 448 ? 16.872 -4.654 -14.758 1.00 94.88 448 ILE A O 1
ATOM 3711 N N . THR A 1 449 ? 16.142 -5.630 -12.868 1.00 95.06 449 THR A N 1
ATOM 3712 C CA . THR A 1 449 ? 16.571 -4.560 -11.965 1.00 95.06 449 THR A CA 1
ATOM 3713 C C . THR A 1 449 ? 17.452 -5.112 -10.854 1.00 95.06 449 THR A C 1
ATOM 3715 O O . THR A 1 449 ? 17.020 -5.983 -10.096 1.00 95.06 449 THR A O 1
ATOM 3718 N N . PHE A 1 450 ? 18.650 -4.544 -10.725 1.00 95.12 450 PHE A N 1
ATOM 3719 C CA . PHE A 1 450 ? 19.623 -4.814 -9.667 1.00 95.12 450 PHE A CA 1
ATOM 3720 C C . PHE A 1 450 ? 19.895 -3.517 -8.890 1.00 95.12 450 PHE A C 1
ATOM 3722 O O . PHE A 1 450 ? 20.727 -2.721 -9.319 1.00 95.12 450 PHE A O 1
ATOM 3729 N N . PRO A 1 451 ? 19.188 -3.256 -7.778 1.00 95.50 451 PRO A N 1
ATOM 3730 C CA . PRO A 1 451 ? 19.481 -2.149 -6.869 1.00 95.50 451 PRO A CA 1
ATOM 3731 C C . PRO A 1 451 ? 20.936 -2.142 -6.387 1.00 95.50 451 PRO A C 1
ATOM 3733 O O . PRO A 1 451 ? 21.535 -3.195 -6.197 1.00 95.50 451 PRO A O 1
ATOM 3736 N N . ALA A 1 452 ? 21.478 -0.965 -6.085 1.00 95.12 452 ALA A N 1
ATOM 3737 C CA . ALA A 1 452 ? 22.842 -0.791 -5.585 1.00 95.12 452 ALA A CA 1
ATOM 3738 C C . ALA A 1 452 ? 23.168 -1.710 -4.395 1.00 95.12 452 ALA A C 1
ATOM 3740 O O . ALA A 1 452 ? 24.227 -2.323 -4.360 1.00 95.12 452 ALA A O 1
ATOM 3741 N N . ALA A 1 453 ? 22.235 -1.882 -3.457 1.00 93.94 453 ALA A N 1
ATOM 3742 C CA . ALA A 1 453 ? 22.456 -2.690 -2.261 1.00 93.94 453 ALA A CA 1
ATOM 3743 C C . ALA A 1 453 ? 22.493 -4.212 -2.489 1.00 93.94 453 ALA A C 1
ATOM 3745 O O . ALA A 1 453 ? 22.826 -4.938 -1.557 1.00 93.94 453 ALA A O 1
ATOM 3746 N N . VAL A 1 454 ? 22.147 -4.737 -3.670 1.00 93.50 454 VAL A N 1
ATOM 3747 C CA . VAL A 1 454 ? 22.406 -6.159 -3.983 1.00 93.50 454 VAL A CA 1
ATOM 3748 C C . VAL A 1 454 ? 23.818 -6.369 -4.539 1.00 93.50 454 VAL A C 1
ATOM 3750 O O . VAL A 1 454 ? 24.346 -7.475 -4.473 1.00 93.50 454 VAL A O 1
ATOM 3753 N N . LEU A 1 455 ? 24.447 -5.300 -5.038 1.00 93.00 455 LEU A N 1
ATOM 3754 C CA . LEU A 1 455 ? 25.784 -5.290 -5.632 1.00 93.00 455 LEU A CA 1
ATOM 3755 C C . LEU A 1 455 ? 26.863 -5.056 -4.562 1.00 93.00 455 LEU A C 1
ATOM 3757 O O . LEU A 1 455 ? 27.686 -4.153 -4.675 1.00 93.00 455 LEU A O 1
ATOM 3761 N N . GLN A 1 456 ? 26.816 -5.854 -3.497 1.00 91.19 456 GLN A N 1
ATOM 3762 C CA . GLN A 1 456 ? 27.782 -5.833 -2.399 1.00 91.19 456 GLN A CA 1
ATOM 3763 C C . GLN A 1 456 ? 28.033 -7.252 -1.871 1.00 91.19 456 GLN A C 1
ATOM 3765 O O . GLN A 1 456 ? 27.260 -8.182 -2.130 1.00 91.19 456 GLN A O 1
ATOM 3770 N N . SER A 1 457 ? 29.108 -7.421 -1.100 1.00 90.12 457 SER A N 1
ATOM 3771 C CA . SER A 1 457 ? 29.459 -8.696 -0.472 1.00 90.12 457 SER A CA 1
ATOM 3772 C C . SER A 1 457 ? 28.316 -9.229 0.417 1.00 90.12 457 SER A C 1
ATOM 3774 O O . SER A 1 457 ? 27.661 -8.444 1.112 1.00 90.12 457 SER A O 1
ATOM 3776 N N . PRO A 1 458 ? 28.048 -10.550 0.424 1.00 91.88 458 PRO A N 1
ATOM 3777 C CA . PRO A 1 458 ? 28.803 -11.616 -0.247 1.00 91.88 458 PRO A CA 1
ATOM 3778 C C . PRO A 1 458 ? 28.365 -11.901 -1.692 1.00 91.88 458 PRO A C 1
ATOM 3780 O O . PRO A 1 458 ? 28.891 -12.825 -2.301 1.00 91.88 458 PRO A O 1
ATOM 3783 N N . LEU A 1 459 ? 27.388 -11.168 -2.233 1.00 90.81 459 LEU A N 1
ATOM 3784 C CA . LEU A 1 459 ? 26.819 -11.461 -3.553 1.00 90.81 459 LEU A CA 1
ATOM 3785 C C . LEU A 1 459 ? 27.681 -10.931 -4.700 1.00 90.81 459 LEU A C 1
ATOM 3787 O O . LEU A 1 459 ? 27.755 -11.566 -5.747 1.00 90.81 459 LEU A O 1
ATOM 3791 N N . PHE A 1 460 ? 28.311 -9.772 -4.511 1.00 91.50 460 PHE A N 1
ATOM 3792 C CA . PHE A 1 460 ? 29.131 -9.129 -5.530 1.00 91.50 460 PHE A CA 1
ATOM 3793 C C . PHE A 1 460 ? 30.253 -8.312 -4.892 1.00 91.50 460 PHE A C 1
ATOM 3795 O O . PHE A 1 460 ? 30.013 -7.508 -3.994 1.00 91.50 460 PHE A O 1
ATOM 3802 N N . ASP A 1 461 ? 31.465 -8.480 -5.400 1.00 89.12 461 ASP A N 1
ATOM 3803 C CA . ASP A 1 461 ? 32.578 -7.562 -5.195 1.00 89.12 461 ASP A CA 1
ATOM 3804 C C . ASP A 1 461 ? 33.464 -7.666 -6.436 1.00 89.12 461 ASP A C 1
ATOM 3806 O O . ASP A 1 461 ? 33.843 -8.765 -6.842 1.00 89.12 461 ASP A O 1
ATOM 3810 N N . ARG A 1 462 ? 33.789 -6.535 -7.065 1.00 88.50 462 ARG A N 1
ATOM 3811 C CA . ARG A 1 462 ? 34.597 -6.527 -8.295 1.00 88.50 462 ARG A CA 1
ATOM 3812 C C . ARG A 1 462 ? 36.014 -7.089 -8.110 1.00 88.50 462 ARG A C 1
ATOM 3814 O O . ARG A 1 462 ? 36.690 -7.338 -9.104 1.00 88.50 462 ARG A O 1
ATOM 3821 N N . SER A 1 463 ? 36.482 -7.231 -6.868 1.00 89.56 463 SER A N 1
ATOM 3822 C CA . SER A 1 463 ? 37.771 -7.836 -6.521 1.00 89.56 463 SER A CA 1
ATOM 3823 C C . SER A 1 463 ? 37.704 -9.349 -6.289 1.00 89.56 463 SER A C 1
ATOM 3825 O O . SER A 1 463 ? 38.752 -9.989 -6.193 1.00 89.56 463 SER A O 1
ATOM 3827 N N . PHE A 1 464 ? 36.506 -9.937 -6.202 1.00 91.81 464 PHE A N 1
ATOM 3828 C CA . PHE A 1 464 ? 36.362 -11.386 -6.080 1.00 91.81 464 PHE A CA 1
ATOM 3829 C C . PHE A 1 464 ? 36.726 -12.091 -7.398 1.00 91.81 464 PHE A C 1
ATOM 3831 O O . PHE A 1 464 ? 36.650 -11.480 -8.468 1.00 91.81 464 PHE A O 1
ATOM 3838 N N . PRO A 1 465 ? 37.141 -13.373 -7.344 1.00 89.81 465 PRO A N 1
ATOM 3839 C CA . PRO A 1 465 ? 37.365 -14.166 -8.549 1.00 89.81 465 PRO A CA 1
ATOM 3840 C C . PRO A 1 465 ? 36.121 -14.170 -9.447 1.00 89.81 465 PRO A C 1
ATOM 3842 O O . PRO A 1 465 ? 35.016 -14.388 -8.947 1.00 89.81 465 PRO A O 1
ATOM 3845 N N . LYS A 1 466 ? 36.323 -13.905 -10.744 1.00 81.81 466 LYS A N 1
ATOM 3846 C CA . LYS A 1 466 ? 35.267 -13.927 -11.765 1.00 81.81 466 LYS A CA 1
ATOM 3847 C C . LYS A 1 466 ? 34.800 -15.347 -12.070 1.00 81.81 466 LYS A C 1
ATOM 3849 O O . LYS A 1 466 ? 35.668 -16.252 -12.094 1.00 81.81 466 LYS A O 1
#

InterPro domains:
  IPR000718 Peptidase M13 [PS51885] (1-466)
  IPR000718 Peptidase M13 [PTHR11733] (12-465)
  IPR000718 Peptidase M13 [cd08662] (4-466)
  IPR008753 Peptidase M13, N-terminal domain [PF05649] (5-378)
  IPR024079 Metallopeptidase, catalytic domain superfamily [G3DSA:3.40.390.10] (395-466)
  IPR042089 Peptidase M13, domain 2 [G3DSA:1.10.1380.10] (1-367)

Secondary structure (DSSP, 8-state):
-----SPPS-HHHHHHHHHHHHHH-HHHHHHHTTHHHHHHHH-----PPPSS-S-------------HHHHGGGS-GGG--HHHHHHHHHHHH---SSEEEEEEE-SS-TTSEEEEEEEPPBTTBTTTHHHHHTTTTTHHHHHHHHHHHHHHHHHHHHHTT----HHHHHHHHHHHHHHHHHHHHHSPPTTTT--HHHH--EEEGGGHHHH-TTS-HHHHHHHHS-GGGHHHHHT--EEEES-HHHHHHHHHHHHHS-HHHHHHHHHHHHHHTTTTSS-HHHHHHHHHHHHHHH---SPPPHHHHHHHHHHHHSHHHHHHHHHHHH--HHHHHHHHHHHHHHHHHHHHHHHH-SSS-HHHHHHHHHHHHT-EEEEE--GGGG-HHHHHHHTTT----TT--HHHHHHHHHHHHHHHHHHTTTS---TT---S-TT-S--EEETTTTEEEEEGGGSSTTT--TTS--